Protein AF-A0A9W7ATY2-F1 (afdb_monomer_lite)

Organism: NCBI:txid1606541

Structure (mmCIF, N/CA/C/O backbone):
data_AF-A0A9W7ATY2-F1
#
_entry.id   AF-A0A9W7ATY2-F1
#
loop_
_atom_site.group_PDB
_atom_site.id
_atom_site.type_symbol
_atom_site.label_atom_id
_atom_site.label_alt_id
_atom_site.label_comp_id
_atom_site.label_asym_id
_atom_site.label_entity_id
_atom_site.label_seq_id
_atom_site.pdbx_PDB_ins_code
_atom_site.Cartn_x
_atom_site.Cartn_y
_atom_site.Cartn_z
_atom_site.occupancy
_atom_site.B_iso_or_equiv
_atom_site.auth_seq_id
_atom_site.auth_comp_id
_atom_site.auth_asym_id
_atom_site.auth_atom_id
_atom_site.pdbx_PDB_model_num
ATOM 1 N N . MET A 1 1 ? 16.428 13.103 -17.917 1.00 45.94 1 MET A N 1
ATOM 2 C CA . MET A 1 1 ? 17.163 12.033 -17.196 1.00 45.94 1 MET A CA 1
ATOM 3 C C . MET A 1 1 ? 17.988 12.557 -16.025 1.00 45.94 1 MET A C 1
ATOM 5 O O . MET A 1 1 ? 17.752 12.107 -14.913 1.00 45.94 1 MET A O 1
ATOM 9 N N . LEU A 1 2 ? 18.897 13.521 -16.234 1.00 42.88 2 LEU A N 1
ATOM 10 C CA . LEU A 1 2 ? 19.741 14.060 -15.156 1.00 42.88 2 LEU A CA 1
ATOM 11 C C . LEU A 1 2 ? 18.921 14.697 -14.015 1.00 42.88 2 LEU A C 1
ATOM 13 O O . LEU A 1 2 ? 19.256 14.511 -12.855 1.00 42.88 2 LEU A O 1
ATOM 17 N N . SER A 1 3 ? 17.819 15.390 -14.327 1.00 51.84 3 SER A N 1
ATOM 18 C CA . SER A 1 3 ? 16.977 16.062 -13.322 1.00 51.84 3 SER A CA 1
ATOM 19 C C . SER A 1 3 ? 16.208 15.096 -12.417 1.00 51.84 3 SER A C 1
ATOM 21 O O . SER A 1 3 ? 16.119 15.340 -11.222 1.00 51.84 3 SER A O 1
ATOM 23 N N . PHE A 1 4 ? 15.704 13.980 -12.954 1.00 52.66 4 PHE A N 1
ATOM 24 C CA . PHE A 1 4 ? 14.988 12.982 -12.154 1.00 52.66 4 PHE A CA 1
ATOM 25 C C . PHE A 1 4 ? 15.951 12.163 -11.294 1.00 52.66 4 PHE A C 1
ATOM 27 O O . PHE A 1 4 ? 15.702 11.992 -10.113 1.00 52.66 4 PHE A O 1
ATOM 34 N N . ALA A 1 5 ? 17.093 11.734 -11.847 1.00 49.97 5 ALA A N 1
ATOM 35 C CA . ALA A 1 5 ? 18.130 11.061 -11.064 1.00 49.97 5 ALA A CA 1
ATOM 36 C C . ALA A 1 5 ? 18.636 11.954 -9.918 1.00 49.97 5 ALA A C 1
ATOM 38 O O . ALA A 1 5 ? 18.785 11.482 -8.797 1.00 49.97 5 ALA A O 1
ATOM 39 N N . LYS A 1 6 ? 18.815 13.259 -10.173 1.00 56.06 6 LYS A N 1
ATOM 40 C CA . LYS A 1 6 ? 19.107 14.251 -9.129 1.00 56.06 6 LYS A CA 1
ATOM 41 C C . LYS A 1 6 ? 17.9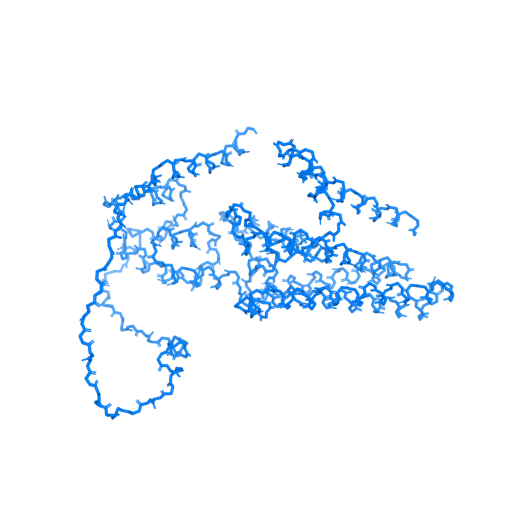89 14.331 -8.089 1.00 56.06 6 LYS A C 1
ATOM 43 O O . LYS A 1 6 ? 18.303 14.322 -6.910 1.00 56.06 6 LYS A O 1
ATOM 48 N N . LEU A 1 7 ? 16.717 14.361 -8.497 1.00 57.75 7 LEU A N 1
ATOM 49 C CA . LEU A 1 7 ? 15.574 14.382 -7.574 1.00 57.75 7 LEU A CA 1
ATOM 50 C C . LEU A 1 7 ? 15.482 13.112 -6.716 1.00 57.75 7 LEU A C 1
ATOM 52 O O . LEU A 1 7 ? 15.238 13.207 -5.520 1.00 57.75 7 LEU A O 1
ATOM 56 N N . SER A 1 8 ? 15.702 11.933 -7.301 1.00 51.88 8 SER A N 1
ATOM 57 C CA . SER A 1 8 ? 15.684 10.657 -6.579 1.00 51.88 8 SER A CA 1
ATOM 58 C C . SER A 1 8 ? 16.854 10.538 -5.609 1.00 51.88 8 SER A C 1
ATOM 60 O O . SER A 1 8 ? 16.654 10.116 -4.477 1.00 51.88 8 SER A O 1
ATOM 62 N N . ILE A 1 9 ? 18.057 10.956 -6.017 1.00 67.38 9 ILE A N 1
ATOM 63 C CA . ILE A 1 9 ? 19.221 11.017 -5.123 1.00 67.38 9 ILE A CA 1
ATOM 64 C C . ILE A 1 9 ? 18.958 12.020 -4.000 1.00 67.38 9 ILE A C 1
ATOM 66 O O . ILE A 1 9 ? 19.201 11.697 -2.849 1.00 67.38 9 ILE A O 1
ATOM 70 N N . LEU A 1 10 ? 18.400 13.195 -4.304 1.00 65.12 10 LEU A N 1
ATOM 71 C CA . LEU A 1 10 ? 18.082 14.210 -3.301 1.00 65.12 10 LEU A CA 1
ATOM 72 C C . LEU A 1 10 ? 17.009 13.724 -2.319 1.00 65.12 10 LEU A C 1
ATOM 74 O O . LEU A 1 10 ? 17.135 13.960 -1.124 1.00 65.12 10 LEU A O 1
ATOM 78 N N . SER A 1 11 ? 16.000 12.995 -2.798 1.00 63.88 11 SER A N 1
ATOM 79 C CA . SER A 1 11 ? 14.982 12.355 -1.961 1.00 63.88 11 SER A CA 1
ATOM 80 C C . SER A 1 11 ? 15.584 11.269 -1.067 1.00 63.88 11 SER A C 1
ATOM 82 O O . SER A 1 11 ? 15.345 11.297 0.136 1.00 63.88 11 SER A O 1
ATOM 84 N N . LEU A 1 12 ? 16.424 10.381 -1.610 1.00 65.81 12 LEU A N 1
ATOM 85 C CA . LEU A 1 12 ? 17.136 9.357 -0.837 1.00 65.81 12 LEU A CA 1
ATOM 86 C C . LEU A 1 12 ? 18.062 9.986 0.213 1.00 65.81 12 LEU A C 1
ATOM 88 O O . LEU A 1 12 ? 18.018 9.618 1.386 1.00 65.81 12 LEU A O 1
ATOM 92 N N . SER A 1 13 ? 18.852 10.987 -0.180 1.00 69.75 13 SER A N 1
ATOM 93 C CA . SER A 1 13 ? 19.716 11.746 0.724 1.00 69.75 13 SER A CA 1
ATOM 94 C C . SER A 1 13 ? 18.914 12.447 1.816 1.00 69.75 13 SER A C 1
ATOM 96 O O . SER A 1 13 ? 19.321 12.405 2.972 1.00 69.75 13 SER A O 1
ATOM 98 N N . LEU A 1 14 ? 17.761 13.034 1.483 1.00 67.69 14 LEU A N 1
ATOM 99 C CA . LEU A 1 14 ? 16.874 13.669 2.455 1.00 67.69 14 LEU A CA 1
ATOM 100 C C . LEU A 1 14 ? 16.294 12.644 3.434 1.00 67.69 14 LEU A C 1
ATOM 102 O O . LEU A 1 14 ? 16.273 12.908 4.631 1.00 67.69 14 LEU A O 1
ATOM 106 N N . THR A 1 15 ? 15.876 11.467 2.961 1.00 64.62 15 THR A N 1
ATOM 107 C CA . THR A 1 15 ? 15.347 10.409 3.834 1.00 64.62 15 THR A CA 1
ATOM 108 C C . THR A 1 15 ? 16.405 9.855 4.785 1.00 64.62 15 THR A C 1
ATOM 110 O O . THR A 1 15 ? 16.146 9.755 5.982 1.00 64.62 15 THR A O 1
ATOM 113 N N . VAL A 1 16 ? 17.621 9.585 4.298 1.00 68.81 16 VAL A N 1
ATOM 114 C CA . VAL A 1 16 ? 18.741 9.129 5.138 1.00 68.81 16 VAL A CA 1
ATOM 115 C C . VAL A 1 16 ? 19.153 10.221 6.130 1.00 68.81 16 VAL A C 1
ATOM 117 O O . VAL A 1 16 ? 19.405 9.934 7.297 1.00 68.81 16 VAL A O 1
ATOM 120 N N . LEU A 1 17 ? 19.164 11.490 5.708 1.00 70.75 17 LEU A N 1
ATOM 121 C CA . LEU A 1 17 ? 19.450 12.622 6.588 1.00 70.75 17 LEU A CA 1
ATOM 122 C C . LEU A 1 17 ? 18.400 12.751 7.698 1.00 70.75 17 LEU A C 1
ATOM 124 O O . LEU A 1 17 ? 18.761 12.917 8.859 1.00 70.75 17 LEU A O 1
ATOM 128 N N . LEU A 1 18 ? 17.113 12.630 7.364 1.00 63.28 18 LEU A N 1
ATOM 129 C CA . LEU A 1 18 ? 16.025 12.682 8.339 1.00 63.28 18 LEU A CA 1
ATOM 130 C C . LEU A 1 18 ? 16.127 11.528 9.350 1.00 63.28 18 LEU A C 1
ATOM 132 O O . LEU A 1 18 ? 15.972 11.743 10.550 1.00 63.28 18 LEU A O 1
ATOM 136 N N . GLN A 1 19 ? 16.455 10.319 8.878 1.00 66.62 19 GLN A N 1
ATOM 137 C CA . GLN A 1 19 ? 16.701 9.151 9.730 1.00 66.62 19 GLN A CA 1
ATOM 138 C C . GLN A 1 19 ? 17.880 9.388 10.683 1.00 66.62 19 GLN A C 1
ATOM 140 O O . GLN A 1 19 ? 17.761 9.126 11.879 1.00 66.62 19 GLN A O 1
ATOM 145 N N . LEU A 1 20 ? 18.994 9.941 10.193 1.00 66.62 20 LEU A N 1
ATOM 146 C CA . LEU A 1 20 ? 20.151 10.281 11.024 1.00 66.62 20 LEU A CA 1
ATOM 147 C C . LEU A 1 20 ? 19.823 11.373 12.052 1.00 66.62 20 LEU A C 1
ATOM 149 O O . LEU A 1 20 ? 20.218 11.245 13.209 1.00 66.62 20 LEU A O 1
ATOM 153 N N . ILE A 1 21 ? 19.062 12.404 11.672 1.00 67.75 21 ILE A N 1
ATOM 154 C CA . ILE A 1 21 ? 18.614 13.463 12.589 1.00 67.75 21 ILE A CA 1
ATOM 155 C C . ILE A 1 21 ? 17.741 12.875 13.698 1.00 67.75 21 ILE A C 1
ATOM 157 O O . ILE A 1 21 ? 17.992 13.145 14.869 1.00 67.75 21 ILE A O 1
ATOM 161 N N . LEU A 1 22 ? 16.762 12.030 13.364 1.00 61.38 22 LEU A N 1
ATOM 162 C CA . LEU A 1 22 ? 15.918 11.368 14.362 1.00 61.38 22 LEU A CA 1
ATOM 163 C C . LEU A 1 22 ? 16.740 10.481 15.304 1.00 61.38 22 LEU A C 1
ATOM 165 O O . LEU A 1 22 ? 16.530 10.518 16.514 1.00 61.38 22 LEU A O 1
ATOM 169 N N . VAL A 1 23 ? 17.719 9.738 14.781 1.00 66.44 23 VAL A N 1
ATOM 170 C CA . VAL A 1 23 ? 18.618 8.892 15.584 1.00 66.44 23 VAL A CA 1
ATOM 171 C C . VAL A 1 23 ? 19.470 9.730 16.533 1.00 66.44 23 VAL A C 1
ATOM 173 O O . VAL A 1 23 ? 19.608 9.361 17.701 1.00 66.44 23 VAL A O 1
ATOM 176 N N . VAL A 1 24 ? 20.002 10.859 16.061 1.00 67.19 24 VAL A N 1
ATOM 177 C CA . VAL A 1 24 ? 20.778 11.799 16.877 1.00 67.19 24 VAL A CA 1
ATOM 178 C C . VAL A 1 24 ? 19.901 12.450 17.939 1.00 67.19 24 VAL A C 1
ATOM 180 O O . VAL A 1 24 ? 20.289 12.462 19.103 1.00 67.19 24 VAL A O 1
ATOM 183 N N . LEU A 1 25 ? 18.702 12.923 17.593 1.00 69.50 25 LEU A N 1
ATOM 184 C CA . LEU A 1 25 ? 17.775 13.536 18.547 1.00 69.50 25 LEU A CA 1
ATOM 185 C C . LEU A 1 25 ? 17.367 12.546 19.647 1.00 69.50 25 LEU A C 1
ATOM 187 O O . LEU A 1 25 ? 17.482 12.867 20.831 1.00 69.50 25 LEU A O 1
ATOM 191 N N . GLN A 1 26 ? 16.984 11.324 19.270 1.00 62.72 26 GLN A N 1
ATOM 192 C CA . GLN A 1 26 ? 16.545 10.275 20.197 1.00 62.72 26 GLN A CA 1
ATOM 193 C C . GLN A 1 26 ? 17.672 9.756 21.101 1.00 62.72 26 GLN A C 1
ATOM 195 O O . GLN A 1 26 ? 17.430 9.435 22.265 1.00 62.72 26 GLN A O 1
ATOM 200 N N . ASN A 1 27 ? 18.906 9.677 20.592 1.00 61.09 27 ASN A N 1
ATOM 201 C CA . ASN A 1 27 ? 20.038 9.098 21.324 1.00 61.09 27 ASN A CA 1
ATOM 202 C C . ASN A 1 27 ? 21.039 10.137 21.850 1.00 61.09 27 ASN A C 1
ATOM 204 O O . ASN A 1 27 ? 22.026 9.752 22.479 1.00 61.09 27 ASN A O 1
ATOM 208 N N . SER A 1 28 ? 20.770 11.436 21.674 1.00 61.50 28 SER A N 1
ATOM 209 C CA . SER A 1 28 ? 21.619 12.547 22.146 1.00 61.50 28 SER A CA 1
ATOM 210 C C . SER A 1 28 ? 21.961 12.453 23.636 1.00 61.50 28 SER A C 1
ATOM 212 O O . SER A 1 28 ? 23.062 12.808 24.047 1.00 61.50 28 SER A O 1
ATOM 214 N N . LYS A 1 29 ? 21.051 11.898 24.445 1.00 64.25 29 LYS A N 1
ATOM 215 C CA . LYS A 1 29 ? 21.208 11.747 25.900 1.00 64.25 29 LYS A CA 1
ATOM 216 C C . LYS A 1 29 ? 21.867 10.428 26.336 1.00 64.25 29 LYS A C 1
ATOM 218 O O . LYS A 1 29 ? 22.125 10.248 27.519 1.00 64.25 29 LYS A O 1
ATOM 223 N N . ARG A 1 30 ? 22.133 9.489 25.414 1.00 61.19 30 ARG A N 1
ATOM 224 C CA . ARG A 1 30 ? 22.607 8.117 25.720 1.00 61.19 30 ARG A CA 1
ATOM 225 C C . ARG A 1 30 ? 24.134 7.927 25.605 1.00 61.19 30 ARG A C 1
ATOM 227 O O . ARG A 1 30 ? 24.627 6.821 25.829 1.00 61.19 30 ARG A O 1
ATOM 234 N N . GLY A 1 31 ? 24.882 8.997 25.312 1.00 73.56 31 GLY A N 1
ATOM 235 C CA . GLY A 1 31 ? 26.352 9.032 25.268 1.00 73.56 31 GLY A CA 1
ATOM 236 C C . GLY A 1 31 ? 26.966 8.733 23.884 1.00 73.56 31 GLY A C 1
ATOM 237 O O . GLY A 1 31 ? 26.382 7.997 23.086 1.00 73.56 31 GLY A O 1
ATOM 238 N N . PRO A 1 32 ? 28.172 9.263 23.579 1.00 69.75 32 PRO A N 1
ATOM 239 C CA . PRO A 1 32 ? 28.724 9.309 22.216 1.00 69.75 32 PRO A CA 1
ATOM 240 C C . PRO A 1 32 ? 29.075 7.933 21.629 1.00 69.75 32 PRO A C 1
ATOM 242 O O . PRO A 1 32 ? 28.895 7.711 20.435 1.00 69.75 32 PRO A O 1
ATOM 245 N N . LYS A 1 33 ? 29.519 6.975 22.458 1.00 64.31 33 LYS A N 1
ATOM 246 C CA . LYS A 1 33 ? 29.838 5.608 22.003 1.00 64.31 33 LYS A CA 1
ATOM 247 C C . LYS A 1 33 ? 28.591 4.824 21.572 1.00 64.31 33 LYS A C 1
ATOM 249 O O . LYS A 1 33 ? 28.640 4.118 20.571 1.00 64.31 33 LYS A O 1
ATOM 254 N N . LYS A 1 34 ? 27.473 4.974 22.295 1.00 66.88 34 LYS A N 1
ATOM 255 C CA . LYS A 1 34 ? 26.195 4.323 21.955 1.00 66.88 34 LYS A CA 1
ATOM 256 C C . LYS A 1 34 ? 25.530 4.989 20.753 1.00 66.88 34 LYS A C 1
ATOM 258 O O . LYS A 1 34 ? 25.016 4.294 19.888 1.00 66.88 34 LYS A O 1
ATOM 263 N N . LEU A 1 35 ? 25.610 6.317 20.654 1.00 72.12 35 LEU A N 1
ATOM 264 C CA . LEU A 1 35 ? 25.139 7.059 19.485 1.00 72.12 35 LEU A CA 1
ATOM 265 C C . LEU A 1 35 ? 25.869 6.626 18.203 1.00 72.12 35 LEU A C 1
ATOM 267 O O . LEU A 1 35 ? 25.224 6.399 17.186 1.00 72.12 35 LEU A O 1
ATOM 271 N N . LEU A 1 36 ? 27.196 6.459 18.257 1.00 72.81 36 LEU A N 1
ATOM 272 C CA . LEU A 1 36 ? 27.980 5.994 17.111 1.00 72.81 36 LEU A CA 1
ATOM 273 C C . LEU A 1 36 ? 27.581 4.573 16.682 1.00 72.81 36 LEU A C 1
ATOM 275 O O . LEU A 1 36 ? 27.425 4.318 15.492 1.00 72.81 36 LEU A O 1
ATOM 279 N N . GLN A 1 37 ? 27.370 3.667 17.641 1.00 66.50 37 GLN A N 1
ATOM 280 C CA . GLN A 1 37 ? 26.876 2.316 17.357 1.00 66.50 37 GLN A CA 1
ATOM 281 C C . GLN A 1 37 ? 25.494 2.351 16.694 1.00 66.50 37 GLN A C 1
ATOM 283 O O . GLN A 1 37 ? 25.306 1.720 15.661 1.00 66.50 37 GLN A O 1
ATOM 288 N N . GLU A 1 38 ? 24.556 3.136 17.225 1.00 64.19 38 GLU A N 1
ATOM 289 C CA . GLU A 1 38 ? 23.211 3.295 16.656 1.00 64.19 38 GLU A CA 1
ATOM 290 C C . GLU A 1 38 ? 23.241 3.898 15.242 1.00 64.19 38 GLU A C 1
ATOM 292 O O . GLU A 1 38 ? 22.517 3.434 14.365 1.00 64.19 38 GLU A O 1
ATOM 297 N N . ILE A 1 39 ? 24.113 4.878 14.983 1.00 65.62 39 ILE A N 1
ATOM 298 C CA . ILE A 1 39 ? 24.313 5.458 13.645 1.00 65.62 39 ILE A CA 1
ATOM 299 C C . ILE A 1 39 ? 24.843 4.403 12.666 1.00 65.62 39 ILE A C 1
ATOM 301 O O . ILE A 1 39 ? 24.316 4.280 11.562 1.00 65.62 39 ILE A O 1
ATOM 305 N N . VAL A 1 40 ? 25.843 3.609 13.063 1.00 67.12 40 VAL A N 1
ATOM 306 C CA . VAL A 1 40 ? 26.394 2.534 12.220 1.00 67.12 40 VAL A CA 1
ATOM 307 C C . VAL A 1 40 ? 25.338 1.464 11.940 1.00 67.12 40 VAL A C 1
ATOM 309 O O . VAL A 1 40 ? 25.180 1.039 10.802 1.00 67.12 40 VAL A O 1
ATOM 312 N N . ILE A 1 41 ? 24.560 1.073 12.945 1.00 63.50 41 ILE A N 1
ATOM 313 C CA . ILE A 1 41 ? 23.496 0.071 12.818 1.00 63.50 41 ILE A CA 1
ATOM 314 C C . ILE A 1 41 ? 22.366 0.549 11.887 1.00 63.50 41 ILE A C 1
ATOM 316 O O . ILE A 1 41 ? 21.815 -0.252 11.131 1.00 63.50 41 ILE A O 1
ATOM 320 N N . VAL A 1 42 ? 22.041 1.846 11.903 1.00 62.25 42 VAL A N 1
ATOM 321 C CA . VAL A 1 42 ? 21.058 2.471 10.998 1.00 62.25 42 VAL A CA 1
ATOM 322 C C . VAL A 1 42 ? 21.593 2.551 9.570 1.00 62.25 42 VAL A C 1
ATOM 324 O O . VAL A 1 42 ? 20.880 2.190 8.640 1.00 62.25 42 VAL A O 1
ATOM 327 N N . LEU A 1 43 ? 22.853 2.956 9.387 1.00 56.94 43 LEU A N 1
ATOM 328 C CA . LEU A 1 43 ? 23.487 3.043 8.065 1.00 56.94 43 LEU A CA 1
ATOM 329 C C . LEU A 1 43 ? 23.682 1.670 7.408 1.00 56.94 43 LEU A C 1
ATOM 331 O O . LEU A 1 43 ? 23.555 1.543 6.195 1.00 56.94 43 LEU A O 1
ATOM 335 N N . VAL A 1 44 ? 23.957 0.640 8.209 1.00 56.59 44 VAL A N 1
ATOM 336 C CA . VAL A 1 44 ? 24.043 -0.760 7.760 1.00 56.59 44 VAL A CA 1
ATOM 337 C C . VAL A 1 44 ? 22.648 -1.410 7.710 1.00 56.59 44 VAL A C 1
ATOM 339 O O . VAL A 1 44 ? 22.510 -2.548 7.281 1.00 56.59 44 VAL A O 1
ATOM 342 N N . GLY A 1 45 ? 21.592 -0.699 8.130 1.00 56.66 45 GLY A N 1
ATOM 343 C CA . GLY A 1 45 ? 20.197 -1.151 8.113 1.00 56.66 45 GLY A CA 1
ATOM 344 C C . GLY A 1 45 ? 19.930 -2.441 8.901 1.00 56.66 45 GLY A C 1
ATOM 345 O O . GLY A 1 45 ? 18.929 -3.117 8.679 1.00 56.66 45 GLY A O 1
ATOM 346 N N . MET A 1 46 ? 20.810 -2.768 9.852 1.00 53.62 46 MET A N 1
ATOM 347 C CA . MET A 1 46 ? 20.745 -3.951 10.718 1.00 53.62 46 MET A CA 1
ATOM 348 C C . MET A 1 46 ? 20.017 -3.687 12.042 1.00 53.62 46 MET A C 1
ATOM 350 O O . MET A 1 46 ? 20.074 -4.506 12.960 1.00 53.62 46 MET A O 1
ATOM 354 N N . LYS A 1 47 ? 19.316 -2.556 12.163 1.00 54.84 47 LYS A N 1
ATOM 355 C CA . LYS A 1 47 ? 18.693 -2.132 13.422 1.00 54.84 47 LYS A CA 1
ATOM 356 C C . LYS A 1 47 ? 17.673 -3.126 13.972 1.00 54.84 47 LYS A C 1
ATOM 358 O O . LYS A 1 47 ? 17.657 -3.385 15.164 1.00 54.84 47 LYS A O 1
ATOM 363 N N . GLY A 1 48 ? 16.890 -3.757 13.111 1.00 54.84 48 GLY A N 1
ATOM 364 C CA . GLY A 1 48 ? 15.860 -4.728 13.486 1.00 54.84 48 GLY A CA 1
ATOM 365 C C . GLY A 1 48 ? 16.413 -6.029 14.019 1.00 54.84 48 GLY A C 1
ATOM 366 O O . GLY A 1 48 ? 16.018 -6.421 15.112 1.00 54.84 48 GLY A O 1
ATOM 367 N N . PRO A 1 49 ? 17.333 -6.688 13.292 1.00 51.78 49 PRO A N 1
ATOM 368 C CA . PRO A 1 49 ? 18.052 -7.845 13.802 1.00 51.78 49 PRO A CA 1
ATOM 369 C C . PRO A 1 49 ? 18.752 -7.548 15.129 1.00 51.78 49 PRO A C 1
ATOM 371 O O . PRO A 1 49 ? 18.713 -8.366 16.043 1.00 51.78 49 PRO A O 1
ATOM 374 N N . TRP A 1 50 ? 19.364 -6.367 15.245 1.00 56.72 50 TRP A N 1
ATOM 375 C CA . TRP A 1 50 ? 20.119 -5.965 16.428 1.00 56.72 50 TRP A CA 1
ATOM 376 C C . TRP A 1 50 ? 19.229 -5.704 17.648 1.00 56.72 50 TRP A C 1
ATOM 378 O O . TRP A 1 50 ? 19.523 -6.186 18.743 1.00 56.72 50 TRP A O 1
ATOM 388 N N . ASP A 1 51 ? 18.107 -5.008 17.458 1.00 54.09 51 ASP A N 1
ATOM 389 C CA . ASP A 1 51 ? 17.116 -4.784 18.511 1.00 54.09 51 ASP A CA 1
ATOM 390 C C . ASP A 1 51 ? 16.452 -6.113 18.927 1.00 54.09 51 ASP A C 1
ATOM 392 O O . ASP A 1 51 ? 16.289 -6.369 20.120 1.00 54.09 51 ASP A O 1
ATOM 396 N N . ALA A 1 52 ? 16.181 -7.022 17.981 1.00 48.38 52 ALA A N 1
ATOM 397 C CA . ALA A 1 52 ? 15.673 -8.365 18.277 1.00 48.38 52 ALA A CA 1
ATOM 398 C C . ALA A 1 52 ? 16.677 -9.223 19.078 1.00 48.38 52 ALA A C 1
ATOM 400 O O . ALA A 1 52 ? 16.290 -9.903 20.030 1.00 48.38 52 ALA A O 1
ATOM 401 N N . PHE A 1 53 ? 17.970 -9.157 18.745 1.00 55.72 53 PHE A N 1
ATOM 402 C CA . PHE A 1 53 ? 19.042 -9.841 19.476 1.00 55.72 53 PHE A CA 1
ATOM 403 C C . PHE A 1 53 ? 19.216 -9.295 20.903 1.00 55.72 53 PHE A C 1
ATOM 405 O O . PHE A 1 53 ? 19.378 -10.066 21.850 1.00 55.72 53 PHE A O 1
ATOM 412 N N . ARG A 1 54 ? 19.109 -7.972 21.092 1.00 57.66 54 ARG A N 1
ATOM 413 C CA . ARG A 1 54 ? 19.171 -7.324 22.414 1.00 57.66 54 ARG A CA 1
ATOM 414 C C . ARG A 1 54 ? 18.019 -7.756 23.329 1.00 57.66 54 ARG A C 1
ATOM 416 O O . ARG A 1 54 ? 18.235 -7.944 24.525 1.00 57.66 54 ARG A O 1
ATOM 423 N N . ILE A 1 55 ? 16.827 -7.965 22.766 1.00 52.19 55 ILE A N 1
ATOM 424 C CA . ILE A 1 55 ? 15.647 -8.470 23.489 1.00 52.19 55 ILE A CA 1
ATOM 425 C C . ILE A 1 55 ? 15.844 -9.933 23.910 1.00 52.19 55 ILE A C 1
ATOM 427 O O . ILE A 1 55 ? 15.574 -10.281 25.057 1.00 52.19 55 ILE A O 1
ATOM 431 N N . ALA A 1 56 ? 16.374 -10.780 23.022 1.00 49.91 56 ALA A N 1
ATOM 432 C CA . ALA A 1 56 ? 16.686 -12.177 23.341 1.00 49.91 56 ALA A CA 1
ATOM 433 C C . ALA A 1 56 ? 17.804 -12.329 24.394 1.00 49.91 56 ALA A C 1
ATOM 435 O O . ALA A 1 56 ? 17.893 -13.361 25.052 1.00 49.91 56 ALA A O 1
ATOM 436 N N . SER A 1 57 ? 18.628 -11.291 24.573 1.00 51.06 57 SER A N 1
ATOM 437 C CA . SER A 1 57 ? 19.762 -11.260 25.507 1.00 51.06 57 SER A CA 1
ATOM 438 C C . SER A 1 57 ? 19.430 -10.623 26.870 1.00 51.06 57 SER A C 1
ATOM 440 O O . SER A 1 57 ? 20.341 -10.344 27.645 1.00 51.06 57 SER A O 1
ATOM 442 N N . GLY A 1 58 ? 18.149 -10.359 27.169 1.00 42.94 58 GLY A N 1
ATOM 443 C CA . GLY A 1 58 ? 17.704 -9.843 28.474 1.00 42.94 58 GLY A CA 1
ATOM 444 C C . GLY A 1 58 ? 17.776 -8.319 28.654 1.00 42.94 58 GLY A C 1
ATOM 445 O O . GLY A 1 58 ? 17.791 -7.836 29.783 1.00 42.94 58 GLY A O 1
ATOM 446 N N . GLY A 1 59 ? 17.827 -7.537 27.570 1.00 46.09 59 GLY A N 1
ATOM 447 C CA . GLY A 1 59 ? 17.764 -6.072 27.641 1.00 46.09 59 GLY A CA 1
ATOM 448 C C . GLY A 1 59 ? 16.358 -5.530 27.946 1.00 46.09 59 GLY A C 1
ATOM 449 O O . GLY A 1 59 ? 15.359 -6.093 27.504 1.00 46.09 59 GLY A O 1
ATOM 450 N N . ASN A 1 60 ? 16.284 -4.403 28.670 1.00 41.47 60 ASN A N 1
ATOM 451 C CA . ASN A 1 60 ? 15.038 -3.731 29.068 1.00 41.47 60 ASN A CA 1
ATOM 452 C C . ASN A 1 60 ? 14.030 -3.581 27.909 1.00 41.47 60 ASN A C 1
ATOM 454 O O . ASN A 1 60 ? 14.334 -3.026 26.854 1.00 41.47 60 ASN A O 1
ATOM 458 N N . SER A 1 61 ? 12.806 -4.039 28.170 1.00 39.31 61 SER A N 1
ATOM 459 C CA . SER A 1 61 ? 11.700 -4.301 27.232 1.00 39.31 61 SER A CA 1
ATOM 460 C C . SER A 1 61 ? 10.995 -3.087 26.586 1.00 39.31 61 SER A C 1
ATOM 462 O O . SER A 1 61 ? 9.848 -3.200 26.149 1.00 39.31 61 SER A O 1
ATOM 464 N N . TRP A 1 62 ? 11.664 -1.936 26.464 1.00 39.78 62 TRP A N 1
ATOM 465 C CA . TRP A 1 62 ? 11.048 -0.676 26.006 1.00 39.78 62 TRP A CA 1
ATOM 466 C C . TRP A 1 62 ? 11.271 -0.311 24.530 1.00 39.78 62 TRP A C 1
ATOM 468 O O . TRP A 1 62 ? 10.848 0.759 24.109 1.00 39.78 62 TRP A O 1
ATOM 478 N N . ASP A 1 63 ? 11.855 -1.188 23.713 1.00 38.41 63 ASP A N 1
ATOM 479 C CA . ASP A 1 63 ? 12.014 -0.954 22.268 1.00 38.41 63 ASP A CA 1
ATOM 480 C C . ASP A 1 63 ? 11.170 -1.960 21.464 1.00 38.41 63 ASP A C 1
ATOM 482 O O . ASP A 1 63 ? 11.677 -2.865 20.802 1.00 38.41 63 ASP A O 1
ATOM 486 N N . LYS A 1 64 ? 9.841 -1.827 21.547 1.00 40.78 64 LYS A N 1
ATOM 487 C CA . LYS A 1 64 ? 8.901 -2.558 20.684 1.00 40.78 64 LYS A CA 1
ATOM 488 C C . LYS A 1 64 ? 8.712 -1.808 19.367 1.00 40.78 64 LYS A C 1
ATOM 490 O O . LYS A 1 64 ? 7.757 -1.059 19.235 1.00 40.78 64 LYS A O 1
ATOM 495 N N . GLU A 1 65 ? 9.573 -2.051 18.384 1.00 37.62 65 GLU A N 1
ATOM 496 C CA . GLU A 1 65 ? 9.167 -1.986 16.974 1.00 37.62 65 GLU A CA 1
ATOM 497 C C . GLU A 1 65 ? 10.197 -2.684 16.084 1.00 37.62 65 GLU A C 1
ATOM 499 O O . GLU A 1 65 ? 11.401 -2.472 16.208 1.00 37.62 65 GLU A O 1
ATOM 504 N N . SER A 1 66 ? 9.721 -3.562 15.205 1.00 40.03 66 SER A N 1
ATOM 505 C CA . SER A 1 66 ? 10.524 -4.322 14.248 1.00 40.03 66 SER A CA 1
ATOM 506 C C . SER A 1 66 ? 11.279 -3.380 13.309 1.00 40.03 66 SER A C 1
ATOM 508 O O . SER A 1 66 ? 10.646 -2.713 12.507 1.00 40.03 66 SER A O 1
ATOM 510 N N . LYS A 1 67 ? 12.614 -3.320 13.377 1.00 46.72 67 LYS A N 1
ATOM 511 C CA . LYS A 1 67 ? 13.419 -2.388 12.555 1.00 46.72 67 LYS A CA 1
ATOM 512 C C . LYS A 1 67 ? 14.264 -3.064 11.482 1.00 46.72 67 LYS A C 1
ATOM 514 O O . LYS A 1 67 ? 15.395 -2.658 11.240 1.00 46.72 67 LYS A O 1
ATOM 519 N N . MET A 1 68 ? 13.765 -4.121 10.843 1.00 46.09 68 MET A N 1
ATOM 520 C CA . MET A 1 68 ? 14.481 -4.744 9.715 1.00 46.09 68 MET A CA 1
ATOM 521 C C . MET A 1 68 ? 14.176 -4.047 8.376 1.00 46.09 68 MET A C 1
ATOM 523 O O . MET A 1 68 ? 14.473 -4.570 7.306 1.00 46.09 68 MET A O 1
ATOM 527 N N . ASP A 1 69 ? 13.599 -2.848 8.459 1.00 53.94 69 ASP A N 1
ATOM 528 C CA . ASP A 1 69 ? 12.859 -2.204 7.380 1.00 53.94 69 ASP A CA 1
ATOM 529 C C . ASP A 1 69 ? 13.758 -1.344 6.472 1.00 53.94 69 ASP A C 1
ATOM 531 O O . ASP A 1 69 ? 13.554 -1.293 5.263 1.00 53.94 69 ASP A O 1
ATOM 535 N N . THR A 1 70 ? 14.847 -0.763 6.988 1.00 59.53 70 THR A N 1
ATOM 536 C CA . THR A 1 70 ? 15.588 0.287 6.262 1.00 59.53 70 THR A CA 1
ATOM 537 C C . THR A 1 70 ? 16.306 -0.197 4.990 1.00 59.53 70 THR A C 1
ATOM 539 O O . THR A 1 70 ? 16.326 0.525 3.996 1.00 59.53 70 THR A O 1
ATOM 542 N N . MET A 1 71 ? 16.880 -1.412 4.954 1.00 62.59 71 MET A N 1
ATOM 543 C CA . MET A 1 71 ? 17.557 -1.901 3.731 1.00 62.59 71 MET A CA 1
ATOM 544 C C . MET A 1 71 ? 16.573 -2.324 2.636 1.00 62.59 71 MET A C 1
ATOM 546 O O . MET A 1 71 ? 16.792 -2.014 1.464 1.00 62.59 71 MET A O 1
ATOM 550 N N . MET A 1 72 ? 15.490 -3.014 3.012 1.00 72.12 72 MET A N 1
ATOM 551 C CA . MET A 1 72 ? 14.430 -3.411 2.078 1.00 72.12 72 MET A CA 1
ATOM 552 C C . MET A 1 72 ? 13.757 -2.180 1.474 1.00 72.12 72 MET A C 1
ATOM 554 O O . MET A 1 72 ? 13.549 -2.142 0.264 1.00 72.12 72 MET A O 1
ATOM 558 N N . GLU A 1 73 ? 13.513 -1.152 2.291 1.00 77.69 73 GLU A N 1
ATOM 559 C CA . GLU A 1 73 ? 12.993 0.141 1.846 1.00 77.69 73 GLU A CA 1
ATOM 560 C C . GLU A 1 73 ? 13.894 0.791 0.797 1.00 77.69 73 GLU A C 1
ATOM 562 O O . GLU A 1 73 ? 13.426 1.139 -0.285 1.00 77.69 73 GLU A O 1
ATOM 567 N N . ILE A 1 74 ? 15.197 0.918 1.071 1.00 79.44 74 ILE A N 1
ATOM 568 C CA . ILE A 1 74 ? 16.134 1.560 0.138 1.00 79.44 74 ILE A CA 1
ATOM 569 C C . ILE A 1 74 ? 16.167 0.811 -1.200 1.00 79.44 74 ILE A C 1
ATOM 571 O O . ILE A 1 74 ? 16.089 1.435 -2.260 1.00 79.44 74 ILE A O 1
ATOM 575 N N . ILE A 1 75 ? 16.254 -0.522 -1.173 1.00 85.31 75 ILE A N 1
ATOM 576 C CA . ILE A 1 75 ? 16.299 -1.329 -2.399 1.00 85.31 75 ILE A CA 1
ATOM 577 C C . ILE A 1 75 ? 14.974 -1.224 -3.164 1.00 85.31 75 ILE A C 1
ATOM 579 O O . ILE A 1 75 ? 14.988 -1.059 -4.385 1.00 85.31 75 ILE A O 1
ATOM 583 N N . GLN A 1 76 ? 13.838 -1.260 -2.466 1.00 88.62 76 GLN A N 1
ATOM 584 C CA . GLN A 1 76 ? 12.518 -1.101 -3.071 1.00 88.62 76 GLN A CA 1
ATOM 585 C C . GLN A 1 76 ? 12.371 0.266 -3.755 1.00 88.62 76 GLN A C 1
ATOM 587 O O . GLN A 1 76 ? 11.938 0.323 -4.910 1.00 88.62 76 GLN A O 1
ATOM 592 N N . VAL A 1 77 ? 12.792 1.354 -3.096 1.00 89.19 77 VAL A N 1
ATOM 593 C CA . VAL A 1 77 ? 12.765 2.711 -3.666 1.00 89.19 77 VAL A CA 1
ATOM 594 C C . VAL A 1 77 ? 13.616 2.770 -4.933 1.00 89.19 77 VAL A C 1
ATOM 596 O O . VAL A 1 77 ? 13.187 3.349 -5.934 1.00 89.19 77 VAL A O 1
ATOM 599 N N . LEU A 1 78 ? 14.800 2.149 -4.927 1.00 89.25 78 LEU A N 1
ATOM 600 C CA . LEU A 1 78 ? 15.684 2.098 -6.093 1.00 89.25 78 LEU A CA 1
ATOM 601 C C . LEU A 1 78 ? 15.065 1.313 -7.255 1.00 89.25 78 LEU A C 1
ATOM 603 O O . LEU A 1 78 ? 15.090 1.798 -8.386 1.00 89.25 78 LEU A O 1
ATOM 607 N N . ILE A 1 79 ? 14.474 0.142 -6.991 1.00 92.94 79 ILE A N 1
ATOM 608 C CA . ILE A 1 79 ? 13.806 -0.682 -8.012 1.00 92.94 79 ILE A CA 1
ATOM 609 C C . ILE A 1 79 ? 12.622 0.077 -8.613 1.00 92.94 79 ILE A C 1
ATOM 611 O O . ILE A 1 79 ? 12.543 0.230 -9.834 1.00 92.94 79 ILE A O 1
ATOM 615 N N . ARG A 1 80 ? 11.722 0.595 -7.767 1.00 92.81 80 ARG A N 1
ATOM 616 C CA . ARG A 1 80 ? 10.531 1.328 -8.213 1.00 92.81 80 ARG A CA 1
ATOM 617 C C . ARG A 1 80 ? 10.931 2.595 -8.966 1.00 92.81 80 ARG A C 1
ATOM 619 O O . ARG A 1 80 ? 10.437 2.835 -10.063 1.00 92.81 80 ARG A O 1
ATOM 626 N N . GLY A 1 81 ? 11.874 3.370 -8.430 1.00 91.62 81 GLY A N 1
ATOM 627 C CA . GLY A 1 81 ? 12.389 4.583 -9.061 1.00 91.62 81 GLY A CA 1
ATOM 628 C C . GLY A 1 81 ? 13.005 4.313 -10.434 1.00 91.62 81 GLY A C 1
ATOM 629 O O . GLY A 1 81 ? 12.661 4.985 -11.405 1.00 91.62 81 GLY A O 1
ATOM 630 N N . MET A 1 82 ? 13.858 3.293 -10.543 1.00 93.38 82 MET A N 1
ATOM 631 C CA . MET A 1 82 ? 14.455 2.877 -11.812 1.00 93.38 82 MET A CA 1
ATOM 632 C C . MET A 1 82 ? 13.389 2.459 -12.832 1.00 93.38 82 MET A C 1
ATOM 634 O O . MET A 1 82 ? 13.427 2.928 -13.970 1.00 93.38 82 MET A O 1
ATOM 638 N N . ALA A 1 83 ? 12.412 1.644 -12.428 1.00 95.69 83 ALA A N 1
ATOM 639 C CA . ALA A 1 83 ? 11.352 1.172 -13.314 1.00 95.69 83 ALA A CA 1
ATOM 640 C C . ALA A 1 83 ? 10.505 2.324 -13.886 1.00 95.69 83 ALA A C 1
ATOM 642 O O . ALA A 1 83 ? 10.281 2.396 -15.097 1.00 95.69 83 ALA A O 1
ATOM 643 N N . LEU A 1 84 ? 10.091 3.279 -13.042 1.00 94.31 84 LEU A N 1
ATOM 644 C CA . LEU A 1 84 ? 9.312 4.443 -13.484 1.00 94.31 84 LEU A CA 1
ATOM 645 C C . LEU A 1 84 ? 10.112 5.354 -14.428 1.00 94.31 84 LEU A C 1
ATOM 647 O O . LEU A 1 84 ? 9.567 5.850 -15.417 1.00 94.31 84 LEU A O 1
ATOM 651 N N . VAL A 1 85 ? 11.410 5.549 -14.166 1.00 93.00 85 VAL A N 1
ATOM 652 C CA . VAL A 1 85 ? 12.297 6.332 -15.045 1.00 93.00 85 VAL A CA 1
ATOM 653 C C . VAL A 1 85 ? 12.422 5.691 -16.411 1.00 93.00 85 VAL A C 1
ATOM 655 O O . VAL A 1 85 ? 12.373 6.394 -17.423 1.00 93.00 85 VAL A O 1
ATOM 658 N N . ILE A 1 86 ? 12.610 4.374 -16.448 1.00 94.69 86 ILE A N 1
ATOM 659 C CA . ILE A 1 86 ? 12.754 3.635 -17.695 1.00 94.69 86 ILE A CA 1
ATOM 660 C C . ILE A 1 86 ? 11.449 3.720 -18.488 1.00 94.69 86 ILE A C 1
ATOM 662 O O . ILE A 1 86 ? 11.487 4.150 -19.639 1.00 94.69 86 ILE A O 1
ATOM 666 N N . LEU A 1 87 ? 10.296 3.448 -17.863 1.00 94.06 87 LEU A N 1
ATOM 667 C CA . LEU A 1 87 ? 8.984 3.588 -18.508 1.00 94.06 87 LEU A CA 1
ATOM 668 C C . LEU A 1 87 ? 8.773 4.988 -19.092 1.00 94.06 87 LEU A C 1
ATOM 670 O O . LEU A 1 87 ? 8.414 5.121 -20.263 1.00 94.06 87 LEU A O 1
ATOM 674 N N . GLY A 1 88 ? 9.045 6.031 -18.302 1.00 90.50 88 GLY A N 1
ATOM 675 C CA . GLY A 1 88 ? 8.910 7.419 -18.741 1.00 90.50 88 GLY A CA 1
ATOM 676 C C . GLY A 1 88 ? 9.895 7.811 -19.847 1.00 90.50 88 GLY A C 1
ATOM 677 O O . GLY A 1 88 ? 9.565 8.658 -20.673 1.00 90.50 88 GLY A O 1
ATOM 678 N N . SER A 1 89 ? 11.076 7.183 -19.890 1.00 91.81 89 SER A N 1
ATOM 679 C CA . SER A 1 89 ? 12.083 7.412 -20.934 1.00 91.81 89 SER A CA 1
ATOM 680 C C . SER A 1 89 ? 11.718 6.747 -22.260 1.00 91.81 89 SER A C 1
ATOM 682 O O . SER A 1 89 ? 12.073 7.287 -23.301 1.00 91.81 89 SER A O 1
ATOM 684 N N . VAL A 1 90 ? 11.008 5.611 -22.228 1.00 93.19 90 VAL A N 1
ATOM 685 C CA . VAL A 1 90 ? 10.473 4.962 -23.437 1.00 93.19 90 VAL A CA 1
ATOM 686 C C . VAL A 1 90 ? 9.365 5.825 -24.030 1.00 93.19 90 VAL A C 1
ATOM 688 O O . VAL A 1 90 ? 9.484 6.331 -25.143 1.00 93.19 90 VAL A O 1
ATOM 691 N N . LYS A 1 91 ? 8.277 6.008 -23.274 1.00 92.75 91 LYS A N 1
ATOM 692 C CA . LYS A 1 91 ? 7.146 6.877 -23.616 1.00 92.75 91 LYS A CA 1
ATOM 693 C C . LYS A 1 91 ? 6.455 7.295 -22.327 1.00 92.75 91 LYS A C 1
ATOM 695 O O . LYS A 1 91 ? 6.028 6.440 -21.556 1.00 92.75 91 LYS A O 1
ATOM 700 N N . ILE A 1 92 ? 6.223 8.595 -22.146 1.00 91.38 92 ILE A N 1
ATOM 701 C CA . ILE A 1 92 ? 5.517 9.107 -20.960 1.00 91.38 92 ILE A CA 1
ATOM 702 C C . ILE A 1 92 ? 4.118 8.487 -20.785 1.00 91.38 92 ILE A C 1
ATOM 704 O O . ILE A 1 92 ? 3.673 8.270 -19.663 1.00 91.38 92 ILE A O 1
ATOM 708 N N . SER A 1 93 ? 3.460 8.115 -21.889 1.00 92.19 93 SER A N 1
ATOM 709 C CA . SER A 1 93 ? 2.173 7.412 -21.868 1.00 92.19 93 SER A CA 1
ATOM 710 C C . SER A 1 93 ? 2.247 6.065 -21.136 1.00 92.19 93 SER A C 1
ATOM 712 O O . SER A 1 93 ? 1.358 5.779 -20.342 1.00 92.19 93 SER A O 1
ATOM 714 N N . ASN A 1 94 ? 3.323 5.284 -21.302 1.00 91.38 94 ASN A N 1
ATOM 715 C CA . ASN A 1 94 ? 3.487 3.998 -20.611 1.00 91.38 94 ASN A CA 1
ATOM 716 C C . ASN A 1 94 ? 3.576 4.189 -19.091 1.00 91.38 94 ASN A C 1
ATOM 718 O O . ASN A 1 94 ? 2.988 3.420 -18.336 1.00 91.38 94 ASN A O 1
ATOM 722 N N . LEU A 1 95 ? 4.278 5.239 -18.648 1.00 92.81 95 LEU A N 1
ATOM 723 C CA . LEU A 1 95 ? 4.361 5.602 -17.234 1.00 92.81 95 LEU A CA 1
ATOM 724 C C . LEU A 1 95 ? 2.985 5.987 -16.677 1.00 92.81 95 LEU A C 1
ATOM 726 O O . LEU A 1 95 ? 2.590 5.484 -15.630 1.00 92.81 95 LEU A O 1
ATOM 730 N N . ILE A 1 96 ? 2.248 6.856 -17.374 1.00 92.44 96 ILE A N 1
ATOM 731 C CA . ILE A 1 96 ? 0.924 7.318 -16.928 1.00 92.44 96 ILE A CA 1
ATOM 732 C C . ILE A 1 96 ? -0.065 6.149 -16.866 1.00 92.44 96 ILE A C 1
ATOM 734 O O . ILE A 1 96 ? -0.756 5.993 -15.862 1.00 92.44 96 ILE A O 1
ATOM 738 N N . ILE A 1 97 ? -0.097 5.301 -17.901 1.00 94.38 97 ILE A N 1
ATOM 739 C CA . ILE A 1 97 ? -0.950 4.106 -17.937 1.00 94.38 97 ILE A CA 1
ATOM 740 C C . ILE A 1 97 ? -0.616 3.188 -16.764 1.00 94.38 97 ILE A C 1
ATOM 742 O O . ILE A 1 97 ? -1.527 2.744 -16.076 1.00 94.38 97 ILE A O 1
ATOM 746 N N . PHE A 1 98 ? 0.670 2.943 -16.498 1.00 94.31 98 PHE A N 1
ATOM 747 C CA . PHE A 1 98 ? 1.090 2.118 -15.371 1.00 94.31 98 PHE A CA 1
ATOM 748 C C . PHE A 1 98 ? 0.622 2.688 -14.022 1.00 94.31 98 PHE A C 1
ATOM 750 O O . PHE A 1 98 ? 0.017 1.963 -13.237 1.00 94.31 98 PHE A O 1
ATOM 757 N N . LEU A 1 99 ? 0.850 3.981 -13.765 1.00 93.62 99 LEU A N 1
ATOM 758 C CA . LEU A 1 99 ? 0.464 4.621 -12.501 1.00 93.62 99 LEU A CA 1
ATOM 759 C C . LEU A 1 99 ? -1.057 4.606 -12.287 1.00 93.62 99 LEU A C 1
ATOM 761 O O . LEU A 1 99 ? -1.520 4.309 -11.186 1.00 93.62 99 LEU A O 1
ATOM 765 N N . ILE A 1 100 ? -1.834 4.890 -13.338 1.00 94.25 100 ILE A N 1
ATOM 766 C CA . ILE A 1 100 ? -3.301 4.852 -13.279 1.00 94.25 100 ILE A CA 1
ATOM 767 C C . ILE A 1 100 ? -3.797 3.415 -13.100 1.00 94.25 100 ILE A C 1
ATOM 769 O O . ILE A 1 100 ? -4.698 3.189 -12.298 1.00 94.25 100 ILE A O 1
ATOM 773 N N . ALA A 1 101 ? -3.221 2.443 -13.810 1.00 94.75 101 ALA A N 1
ATOM 774 C CA . ALA A 1 101 ? -3.632 1.046 -13.720 1.00 94.75 101 ALA A CA 1
ATOM 775 C C . ALA A 1 101 ? -3.325 0.441 -12.343 1.00 94.75 101 ALA A C 1
ATOM 777 O O . ALA A 1 101 ? -4.193 -0.205 -11.764 1.00 94.75 101 ALA A O 1
ATOM 778 N N . ASP A 1 102 ? -2.131 0.677 -11.792 1.00 93.88 102 ASP A N 1
ATOM 779 C CA . ASP A 1 102 ? -1.728 0.154 -10.481 1.00 93.88 102 ASP A CA 1
ATOM 780 C C . ASP A 1 102 ? -2.583 0.745 -9.348 1.00 93.88 102 ASP A C 1
ATOM 782 O O . ASP A 1 102 ? -3.115 0.022 -8.501 1.00 93.88 102 ASP A O 1
ATOM 786 N N . MET A 1 103 ? -2.800 2.062 -9.372 1.00 93.75 103 MET A N 1
ATOM 787 C CA . MET A 1 103 ? -3.656 2.725 -8.391 1.00 93.75 103 MET A CA 1
ATOM 788 C C . MET A 1 103 ? -5.134 2.357 -8.579 1.00 93.75 103 MET A C 1
ATOM 790 O O . MET A 1 103 ? -5.844 2.078 -7.613 1.00 93.75 103 MET A O 1
ATOM 794 N N . GLY A 1 104 ? -5.601 2.304 -9.826 1.00 94.12 104 GLY A N 1
ATOM 795 C CA . GLY A 1 104 ? -6.964 1.918 -10.172 1.00 94.12 104 GLY A CA 1
ATOM 796 C C . GLY A 1 104 ? -7.285 0.492 -9.736 1.00 94.12 104 GLY A C 1
ATOM 797 O O . GLY A 1 104 ? -8.343 0.263 -9.151 1.00 94.12 104 GLY A O 1
ATOM 798 N N . LEU A 1 105 ? -6.361 -0.453 -9.937 1.00 93.56 105 LEU A N 1
ATOM 799 C CA . LEU A 1 105 ? -6.496 -1.833 -9.473 1.00 93.56 105 LEU A CA 1
ATOM 800 C C . LEU A 1 105 ? -6.624 -1.892 -7.947 1.00 93.56 105 LEU A C 1
ATOM 802 O O . LEU A 1 105 ? -7.549 -2.526 -7.438 1.00 93.56 105 LEU A O 1
ATOM 806 N N . TYR A 1 106 ? -5.751 -1.190 -7.218 1.00 93.94 106 TYR A N 1
ATOM 807 C CA . TYR A 1 106 ? -5.806 -1.113 -5.756 1.00 93.94 106 TYR A CA 1
ATOM 808 C C . TYR A 1 106 ? -7.157 -0.596 -5.246 1.00 93.94 106 TYR A C 1
ATOM 810 O O . TYR A 1 106 ? -7.813 -1.248 -4.426 1.00 93.94 106 TYR A O 1
ATOM 818 N N . LEU A 1 107 ? -7.597 0.560 -5.751 1.00 94.56 107 LEU A N 1
ATOM 819 C CA . LEU A 1 107 ? -8.851 1.176 -5.322 1.00 94.56 107 LEU A CA 1
ATOM 820 C C . LEU A 1 107 ? -10.054 0.309 -5.703 1.00 94.56 107 LEU A C 1
ATOM 822 O O . LEU A 1 107 ? -10.956 0.129 -4.887 1.00 94.56 107 LEU A O 1
ATOM 826 N N . THR A 1 108 ? -10.040 -0.296 -6.892 1.00 94.25 108 THR A N 1
ATOM 827 C CA . THR A 1 108 ? -11.096 -1.214 -7.342 1.00 94.25 108 THR A CA 1
ATOM 828 C C . THR A 1 108 ? -11.206 -2.414 -6.408 1.00 94.25 108 THR A C 1
ATOM 830 O O . THR A 1 108 ? -12.301 -2.732 -5.952 1.00 94.25 108 THR A O 1
ATOM 833 N N . VAL A 1 109 ? -10.085 -3.042 -6.037 1.00 91.88 109 VAL A N 1
ATOM 834 C CA . VAL A 1 109 ? -10.079 -4.159 -5.077 1.00 91.88 109 VAL A CA 1
ATOM 835 C C . VAL A 1 109 ? -10.657 -3.731 -3.725 1.00 91.88 109 VAL A C 1
ATOM 837 O O . VAL A 1 109 ? -11.446 -4.473 -3.136 1.00 91.88 109 VAL A O 1
ATOM 840 N N . LYS A 1 110 ? -10.318 -2.531 -3.236 1.00 91.88 110 LYS A N 1
ATOM 841 C CA . LYS A 1 110 ? -10.852 -1.999 -1.971 1.00 91.88 110 LYS A CA 1
ATOM 842 C C . LYS A 1 110 ? -12.354 -1.714 -2.043 1.00 91.88 110 LYS A C 1
ATOM 844 O O . LYS A 1 110 ? -13.071 -2.037 -1.097 1.00 91.88 110 LYS A O 1
ATOM 849 N N . ILE A 1 111 ? -12.843 -1.180 -3.160 1.00 92.12 111 ILE A N 1
ATOM 850 C CA . ILE A 1 111 ? -14.273 -0.924 -3.386 1.00 92.12 111 ILE A CA 1
ATOM 851 C C . ILE A 1 111 ? -15.051 -2.240 -3.483 1.00 92.12 111 ILE A C 1
ATOM 853 O O . ILE A 1 111 ? -16.034 -2.410 -2.766 1.00 92.12 111 ILE A O 1
ATOM 857 N N . LEU A 1 112 ? -14.589 -3.197 -4.297 1.00 92.06 112 LEU A N 1
ATOM 858 C CA . LEU A 1 112 ? -15.258 -4.491 -4.494 1.00 92.06 112 LEU A CA 1
ATOM 859 C C . LEU A 1 112 ? -15.340 -5.316 -3.205 1.00 92.06 112 LEU A C 1
ATOM 861 O O . LEU A 1 112 ? -16.314 -6.029 -2.983 1.00 92.06 112 LEU A O 1
ATOM 865 N N . ARG A 1 113 ? -14.338 -5.197 -2.328 1.00 88.12 113 ARG A N 1
ATOM 866 C CA . ARG A 1 113 ? -14.341 -5.831 -1.001 1.00 88.12 113 ARG A CA 1
ATOM 867 C C . ARG A 1 113 ? -15.152 -5.068 0.046 1.00 88.12 113 ARG A C 1
ATOM 869 O O . ARG A 1 113 ? -15.275 -5.534 1.175 1.00 88.12 113 ARG A O 1
ATOM 876 N N . GLY A 1 114 ? -15.682 -3.895 -0.299 1.00 86.44 114 GLY A N 1
ATOM 877 C CA . GLY A 1 114 ? -16.369 -3.019 0.642 1.00 86.44 114 GLY A CA 1
ATOM 878 C C . GLY A 1 114 ? -15.454 -2.499 1.754 1.00 86.44 114 GLY A C 1
ATOM 879 O O . GLY A 1 114 ? -15.953 -2.164 2.822 1.00 86.44 114 GLY A O 1
ATOM 880 N N . ASP A 1 115 ? -14.144 -2.427 1.525 1.00 88.06 115 ASP A N 1
ATOM 881 C CA . ASP A 1 115 ? -13.100 -2.025 2.484 1.00 88.06 115 ASP A CA 1
ATOM 882 C C . ASP A 1 115 ? -12.460 -0.683 2.080 1.00 88.06 115 ASP A C 1
ATOM 884 O O . ASP A 1 115 ? -11.297 -0.405 2.347 1.00 88.06 115 ASP A O 1
ATOM 888 N N . PHE A 1 116 ? -13.208 0.152 1.357 1.00 90.38 116 PHE A N 1
ATOM 889 C CA . PHE A 1 116 ? -12.715 1.438 0.869 1.00 90.38 116 PHE A CA 1
ATOM 890 C C . PHE A 1 116 ? -12.652 2.496 1.976 1.00 90.38 116 PHE A C 1
ATOM 892 O O . PHE A 1 116 ? -11.638 3.181 2.120 1.00 90.38 116 PHE A O 1
ATOM 899 N N . ILE A 1 117 ? -13.719 2.588 2.777 1.00 89.31 117 ILE A N 1
ATOM 900 C CA . ILE A 1 117 ? -13.852 3.563 3.865 1.00 89.31 117 ILE A CA 1
ATOM 901 C C . ILE A 1 117 ? -12.718 3.380 4.879 1.00 89.31 117 ILE A C 1
ATOM 903 O O . ILE A 1 117 ? -12.427 2.264 5.312 1.00 89.31 117 ILE A O 1
ATOM 907 N N . TYR A 1 118 ? -12.058 4.480 5.218 1.00 85.62 118 TYR A N 1
ATOM 908 C CA . TYR A 1 118 ? -10.994 4.539 6.209 1.00 85.62 118 TYR A CA 1
ATOM 909 C C . TYR A 1 118 ? -11.574 4.427 7.619 1.00 85.62 118 TYR A C 1
ATOM 911 O O . TYR A 1 118 ? -12.727 4.783 7.863 1.00 85.62 118 TYR A O 1
ATOM 919 N N . TRP A 1 119 ? -10.778 3.937 8.564 1.00 81.31 119 TRP A N 1
ATOM 920 C CA . TRP A 1 119 ? -11.272 3.652 9.912 1.00 81.31 119 TRP A CA 1
ATOM 921 C C . TRP A 1 119 ? -11.527 4.890 10.765 1.00 81.31 119 TRP A C 1
ATOM 923 O O . TRP A 1 119 ? -12.225 4.766 11.768 1.00 81.31 119 TRP A O 1
ATOM 933 N N . LEU A 1 120 ? -11.012 6.063 10.378 1.00 81.56 120 LEU A N 1
ATOM 934 C CA . LEU A 1 120 ? -11.264 7.297 11.117 1.00 81.56 120 LEU A CA 1
ATOM 935 C C . LEU A 1 120 ? -12.770 7.630 11.129 1.00 81.56 120 LEU A C 1
ATOM 937 O O . LEU A 1 120 ? -13.418 7.602 10.070 1.00 81.56 120 LEU A O 1
ATOM 941 N N . PRO A 1 121 ? -13.335 7.938 12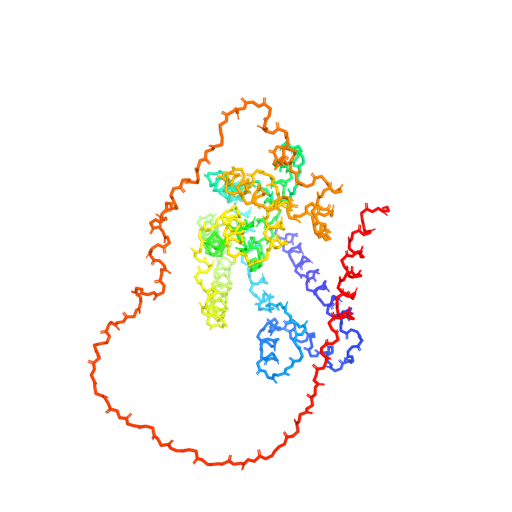.309 1.00 80.62 121 PRO A N 1
ATOM 942 C CA . PRO A 1 121 ? -14.740 8.276 12.436 1.00 80.62 121 PRO A CA 1
ATOM 943 C C . PRO A 1 121 ? -15.007 9.664 11.848 1.00 80.62 121 PRO A C 1
ATOM 945 O O . PRO A 1 121 ? -14.387 10.651 12.226 1.00 80.62 121 PRO A O 1
ATOM 948 N N . PHE A 1 122 ? -15.954 9.727 10.913 1.00 81.50 122 PHE A N 1
ATOM 949 C CA . PHE A 1 122 ? -16.495 10.975 10.380 1.00 81.50 122 PHE A CA 1
ATOM 950 C C . PHE A 1 122 ? -18.021 10.896 10.401 1.00 81.50 122 PHE A C 1
ATOM 952 O O . PHE A 1 122 ? -18.598 9.863 10.047 1.00 81.50 122 PHE A O 1
ATOM 959 N N . GLU A 1 123 ? -18.684 11.988 10.779 1.00 76.00 123 GLU A N 1
ATOM 960 C CA . GLU A 1 123 ? -20.150 12.041 10.834 1.00 76.00 123 GLU A CA 1
ATOM 961 C C . GLU A 1 123 ? -20.782 12.045 9.436 1.00 76.00 123 GLU A C 1
ATOM 963 O O . GLU A 1 123 ? -21.761 11.330 9.184 1.00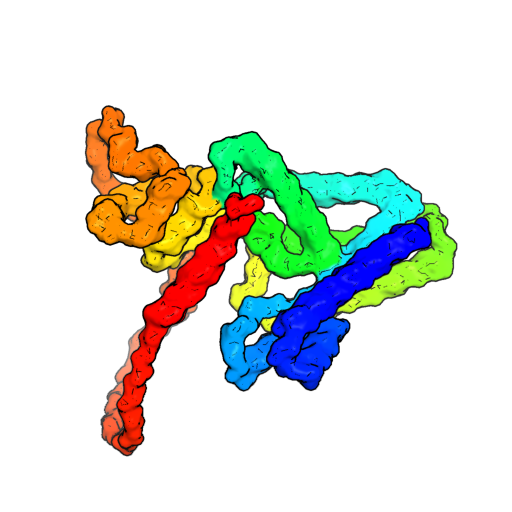 76.00 123 GLU A O 1
ATOM 968 N N . SER A 1 124 ? -20.181 12.817 8.519 1.00 84.81 124 SER A N 1
ATOM 969 C CA . SER A 1 124 ? -20.627 12.982 7.135 1.00 84.81 124 SER A CA 1
ATOM 970 C C . SER A 1 124 ? -20.038 11.921 6.206 1.00 84.81 124 SER A C 1
ATOM 972 O O . SER A 1 124 ? -18.821 11.727 6.124 1.00 84.81 124 SER A O 1
ATOM 974 N N . TYR A 1 125 ? -20.917 11.286 5.427 1.00 83.19 125 TYR A N 1
ATOM 975 C CA . TYR A 1 125 ? -20.539 10.280 4.435 1.00 83.19 125 TYR A CA 1
ATOM 976 C C . TYR A 1 125 ? -19.633 10.851 3.333 1.00 83.19 125 TYR A C 1
ATOM 978 O O . TYR A 1 125 ? -18.653 10.214 2.946 1.00 83.19 125 TYR A O 1
ATOM 986 N N . ALA A 1 126 ? -19.914 12.070 2.864 1.00 87.62 126 ALA A N 1
ATOM 987 C CA . ALA A 1 126 ? -19.135 12.706 1.804 1.00 87.62 126 ALA A CA 1
ATOM 988 C C . ALA A 1 126 ? -17.686 12.977 2.243 1.00 87.62 126 ALA A C 1
ATOM 990 O O . ALA A 1 126 ? -16.749 12.659 1.511 1.00 87.62 126 ALA A O 1
ATOM 991 N N . ILE A 1 127 ? -17.497 13.490 3.465 1.00 87.44 127 ILE A N 1
ATOM 992 C CA . ILE A 1 127 ? -16.165 13.744 4.038 1.00 87.44 127 ILE A CA 1
ATOM 993 C C . ILE A 1 127 ? -15.407 12.427 4.206 1.00 87.44 127 ILE A C 1
ATOM 995 O O . ILE A 1 127 ? -14.250 12.325 3.801 1.00 87.44 127 ILE A O 1
ATOM 999 N N . SER A 1 128 ? -16.079 11.395 4.729 1.00 88.06 128 SER A N 1
ATOM 1000 C CA . SER A 1 128 ? -15.482 10.071 4.893 1.00 88.06 128 SER A CA 1
ATOM 1001 C C . SER A 1 128 ? -14.994 9.493 3.564 1.00 88.06 128 SER A C 1
ATOM 1003 O O . SER A 1 128 ? -13.881 8.976 3.510 1.00 88.06 128 SER A O 1
ATOM 1005 N N . LEU A 1 129 ? -15.769 9.616 2.482 1.00 89.81 129 LEU A N 1
ATOM 1006 C CA . LEU A 1 129 ? -15.365 9.146 1.155 1.00 89.81 129 LEU A CA 1
ATOM 1007 C C . LEU A 1 129 ? -14.139 9.881 0.613 1.00 89.81 129 LEU A C 1
ATOM 1009 O O . LEU A 1 129 ? -13.192 9.230 0.172 1.00 89.81 129 LEU A O 1
ATOM 1013 N N . VAL A 1 130 ? -14.150 11.217 0.650 1.00 90.06 130 VAL A N 1
ATOM 1014 C CA . VAL A 1 130 ? -13.048 12.037 0.124 1.00 90.06 130 VAL A CA 1
ATOM 1015 C C . VAL A 1 130 ? -11.770 11.787 0.919 1.00 90.06 130 VAL A C 1
ATOM 1017 O O . VAL A 1 130 ? -10.723 11.527 0.327 1.00 90.06 130 VAL A O 1
ATOM 1020 N N . PHE A 1 131 ? -11.858 11.787 2.251 1.00 89.00 131 PHE A N 1
ATOM 1021 C CA . PHE A 1 131 ? -10.717 11.487 3.110 1.00 89.00 131 PHE A CA 1
ATOM 1022 C C . PHE A 1 131 ? -10.187 10.077 2.847 1.00 89.00 131 PHE A C 1
ATOM 1024 O O . PHE A 1 131 ? -8.993 9.900 2.633 1.00 89.00 131 PHE A O 1
ATOM 1031 N N . SER A 1 132 ? -11.076 9.081 2.760 1.00 90.06 132 SER A N 1
ATOM 1032 C CA . SER A 1 132 ? -10.680 7.705 2.450 1.00 90.06 132 SER A CA 1
ATOM 1033 C C . SER A 1 132 ? -9.955 7.617 1.115 1.00 90.06 132 SER A C 1
ATOM 1035 O O . SER A 1 132 ? -8.902 6.998 1.046 1.00 90.06 132 SER A O 1
ATOM 1037 N N . PHE A 1 133 ? -10.462 8.265 0.066 1.00 91.00 133 PHE A N 1
ATOM 1038 C CA . PHE A 1 133 ? -9.799 8.283 -1.234 1.00 91.00 133 PHE A CA 1
ATOM 1039 C C . PHE A 1 133 ? -8.373 8.845 -1.135 1.00 91.00 133 PHE A C 1
ATOM 1041 O O . PHE A 1 133 ? -7.426 8.187 -1.567 1.00 91.00 133 PHE A O 1
ATOM 1048 N N . LEU A 1 134 ? -8.202 10.014 -0.510 1.00 87.56 134 LEU A N 1
ATOM 1049 C CA . LEU A 1 134 ? -6.897 10.665 -0.369 1.00 87.56 134 LEU A CA 1
ATOM 1050 C C . LEU A 1 134 ? -5.927 9.851 0.497 1.00 87.56 134 LEU A C 1
ATOM 1052 O O . LEU A 1 134 ? -4.788 9.626 0.088 1.00 87.56 134 LEU A O 1
ATOM 1056 N N . SER A 1 135 ? -6.371 9.353 1.653 1.00 84.75 135 SER A N 1
ATOM 1057 C CA . SER A 1 135 ? -5.547 8.524 2.537 1.00 84.75 135 SER A CA 1
ATOM 1058 C C . SER A 1 135 ? -5.143 7.214 1.864 1.00 84.75 135 SER A C 1
ATOM 1060 O O . SER A 1 135 ? -3.981 6.826 1.923 1.00 84.75 135 SER A O 1
ATOM 1062 N N . ARG A 1 136 ? -6.059 6.552 1.143 1.00 89.50 136 ARG A N 1
ATOM 1063 C CA . ARG A 1 136 ? -5.768 5.307 0.414 1.00 89.50 136 ARG A CA 1
ATOM 1064 C C . ARG A 1 136 ? -4.729 5.535 -0.683 1.00 89.50 136 ARG A C 1
ATOM 1066 O O . ARG A 1 136 ? -3.802 4.737 -0.792 1.00 89.50 136 ARG A O 1
ATOM 1073 N N . MET A 1 137 ? -4.859 6.620 -1.450 1.00 88.44 137 MET A N 1
ATOM 1074 C CA . MET A 1 137 ? -3.879 7.037 -2.461 1.00 88.44 137 MET A CA 1
ATOM 1075 C C . MET A 1 137 ? -2.504 7.294 -1.834 1.00 88.44 137 MET A C 1
ATOM 1077 O O . MET A 1 137 ? -1.491 6.805 -2.339 1.00 88.44 137 MET A O 1
ATOM 1081 N N . LEU A 1 138 ? -2.468 8.034 -0.722 1.00 86.00 138 LEU A N 1
ATOM 1082 C CA . LEU A 1 138 ? -1.242 8.386 -0.011 1.00 86.00 138 LEU A CA 1
ATOM 1083 C C . LEU A 1 138 ? -0.527 7.142 0.527 1.00 86.00 138 LEU A C 1
ATOM 1085 O O . LEU A 1 138 ? 0.632 6.914 0.188 1.00 86.00 138 LEU A O 1
ATOM 1089 N N . ILE A 1 139 ? -1.218 6.311 1.312 1.00 85.00 139 ILE A N 1
ATOM 1090 C CA . ILE A 1 139 ? -0.630 5.118 1.932 1.00 85.00 139 ILE A CA 1
ATOM 1091 C C . ILE A 1 139 ? -0.188 4.112 0.871 1.00 85.00 139 ILE A C 1
ATOM 1093 O O . ILE A 1 139 ? 0.904 3.551 0.979 1.00 85.00 139 ILE A O 1
ATOM 1097 N N . LYS A 1 140 ? -0.979 3.917 -0.195 1.00 90.44 140 LYS A N 1
ATOM 1098 C CA . LYS A 1 140 ? -0.571 3.073 -1.327 1.00 90.44 140 LYS A CA 1
ATOM 1099 C C . LYS A 1 140 ? 0.704 3.602 -1.973 1.00 90.44 140 LYS A C 1
ATOM 1101 O O . LYS A 1 140 ? 1.644 2.834 -2.140 1.00 90.44 140 LYS A O 1
ATOM 1106 N N . THR A 1 141 ? 0.771 4.903 -2.256 1.00 87.25 141 THR A N 1
ATOM 1107 C CA . THR A 1 141 ? 1.962 5.528 -2.849 1.00 87.25 141 THR A CA 1
ATOM 1108 C C . THR A 1 141 ? 3.184 5.337 -1.957 1.00 87.25 141 THR A C 1
ATOM 1110 O O . THR A 1 141 ? 4.212 4.873 -2.437 1.00 87.25 141 THR A O 1
ATOM 1113 N N . ILE A 1 142 ? 3.078 5.629 -0.658 1.00 84.75 142 ILE A N 1
ATOM 1114 C CA . ILE A 1 142 ? 4.186 5.431 0.283 1.00 84.75 142 ILE A CA 1
ATOM 1115 C C . ILE A 1 142 ? 4.631 3.965 0.248 1.00 84.75 142 ILE A C 1
ATOM 1117 O O . ILE A 1 142 ? 5.804 3.689 0.016 1.00 84.75 142 ILE A O 1
ATOM 1121 N N . THR A 1 143 ? 3.688 3.030 0.375 1.00 87.12 143 THR A N 1
ATOM 1122 C CA . THR A 1 143 ? 3.982 1.590 0.415 1.00 87.12 143 THR A CA 1
ATOM 1123 C C . THR A 1 143 ? 4.590 1.063 -0.889 1.00 87.12 143 THR A C 1
ATOM 1125 O O . THR A 1 143 ? 5.401 0.139 -0.855 1.00 87.12 143 THR A O 1
ATOM 1128 N N . ASP A 1 144 ? 4.261 1.641 -2.042 1.00 87.44 144 ASP A N 1
ATOM 1129 C CA . ASP A 1 144 ? 4.860 1.251 -3.324 1.00 87.44 144 ASP A CA 1
ATOM 1130 C C . ASP A 1 144 ? 6.343 1.560 -3.405 1.00 87.44 144 ASP A C 1
ATOM 1132 O O . ASP A 1 144 ? 7.114 0.759 -3.940 1.00 87.44 144 ASP A O 1
ATOM 1136 N N . PHE A 1 145 ? 6.727 2.721 -2.881 1.00 82.50 145 PHE A N 1
ATOM 1137 C CA . PHE A 1 145 ? 8.115 3.147 -2.874 1.00 82.50 145 PHE A CA 1
ATOM 1138 C C . PHE A 1 145 ? 8.891 2.486 -1.742 1.00 82.50 145 PHE A C 1
ATOM 1140 O O . PHE A 1 145 ? 9.989 2.005 -1.982 1.00 82.50 145 PHE A O 1
ATOM 1147 N N . THR A 1 146 ? 8.331 2.418 -0.536 1.00 80.38 146 THR A N 1
ATOM 1148 C CA . THR A 1 146 ? 9.078 1.999 0.655 1.00 80.38 146 THR A CA 1
ATOM 1149 C C . THR A 1 146 ? 8.856 0.537 1.031 1.00 80.38 146 THR A C 1
ATOM 1151 O O . THR A 1 146 ? 9.729 -0.080 1.616 1.00 80.38 146 THR A O 1
ATOM 1154 N N . SER A 1 147 ? 7.712 -0.065 0.700 1.00 84.81 147 SER A N 1
ATOM 1155 C CA . SER A 1 147 ? 7.327 -1.396 1.208 1.00 84.81 147 SER A CA 1
ATOM 1156 C C . SER A 1 147 ? 7.423 -1.526 2.734 1.00 84.81 147 SER A C 1
ATOM 1158 O O . SER A 1 147 ? 7.765 -2.586 3.254 1.00 84.81 147 SER A O 1
ATOM 1160 N N . ILE A 1 148 ? 7.057 -0.458 3.455 1.00 79.50 148 ILE A N 1
ATOM 1161 C CA . ILE A 1 148 ? 6.943 -0.468 4.919 1.00 79.50 148 ILE A CA 1
ATOM 1162 C C . ILE A 1 148 ? 5.976 -1.573 5.358 1.00 79.50 148 ILE A C 1
ATOM 1164 O O . ILE A 1 148 ? 4.787 -1.561 5.022 1.00 79.50 148 ILE A O 1
ATOM 1168 N N . VAL A 1 149 ? 6.476 -2.512 6.164 1.00 78.31 149 VAL A N 1
ATOM 1169 C CA . VAL A 1 149 ? 5.729 -3.703 6.605 1.00 78.31 149 VAL A CA 1
ATOM 1170 C C . VAL A 1 149 ? 4.548 -3.343 7.517 1.00 78.31 149 VAL A C 1
ATOM 1172 O O . VAL A 1 149 ? 3.592 -4.110 7.620 1.00 78.31 149 VAL A O 1
ATOM 1175 N N . GLN A 1 150 ? 4.553 -2.170 8.150 1.00 74.88 150 GLN A N 1
ATOM 1176 C CA . GLN A 1 150 ? 3.460 -1.716 9.019 1.00 74.88 150 GLN A CA 1
ATOM 1177 C C . GLN A 1 150 ? 2.143 -1.509 8.248 1.00 74.88 150 GLN A C 1
ATOM 1179 O O . GLN A 1 150 ? 1.076 -1.911 8.718 1.00 74.88 150 GLN A O 1
ATOM 1184 N N . PHE A 1 151 ? 2.208 -1.006 7.009 1.00 80.12 151 PHE A N 1
ATOM 1185 C CA . PHE A 1 151 ? 1.027 -0.798 6.156 1.00 80.12 151 PHE A CA 1
ATOM 1186 C C . PHE A 1 151 ? 0.445 -2.088 5.561 1.00 80.12 151 PHE A C 1
ATOM 1188 O O . PHE A 1 151 ? -0.569 -2.075 4.860 1.00 80.12 151 PHE A O 1
ATOM 1195 N N . ARG A 1 152 ? 1.026 -3.239 5.907 1.00 85.88 152 ARG A N 1
ATOM 1196 C CA . ARG A 1 152 ? 0.437 -4.568 5.700 1.00 85.88 152 ARG A CA 1
ATOM 1197 C C . ARG A 1 152 ? -0.836 -4.785 6.521 1.00 85.88 152 ARG A C 1
ATOM 1199 O O . ARG A 1 152 ? -1.584 -5.726 6.253 1.00 85.88 152 ARG A O 1
ATOM 1206 N N . HIS A 1 153 ? -1.071 -3.963 7.543 1.00 81.19 153 HIS A N 1
ATOM 1207 C CA . HIS A 1 153 ? -2.248 -4.065 8.395 1.00 81.19 153 HIS A CA 1
ATOM 1208 C C . HIS A 1 153 ? -3.555 -4.106 7.562 1.00 81.19 153 HIS A C 1
ATOM 1210 O O . HIS A 1 153 ? -3.652 -3.390 6.564 1.00 81.19 153 HIS A O 1
ATOM 1216 N N . PRO A 1 154 ? -4.572 -4.913 7.938 1.00 85.81 154 PRO A N 1
ATOM 1217 C CA . PRO A 1 154 ? -5.843 -5.028 7.207 1.00 85.81 154 PRO A CA 1
ATOM 1218 C C . PRO A 1 154 ? -6.545 -3.698 6.926 1.00 85.81 154 PRO A C 1
ATOM 1220 O O . PRO A 1 154 ? -7.140 -3.528 5.865 1.00 85.81 154 PRO A O 1
ATOM 1223 N N . ASN A 1 155 ? -6.422 -2.738 7.846 1.00 84.44 155 ASN A N 1
ATOM 1224 C CA . ASN A 1 155 ? -6.988 -1.401 7.668 1.00 84.44 155 ASN A CA 1
ATOM 1225 C C . ASN A 1 155 ? -6.339 -0.621 6.511 1.00 84.44 155 ASN A C 1
ATOM 1227 O O . ASN A 1 155 ? -6.973 0.279 5.968 1.00 84.44 155 ASN A O 1
ATOM 1231 N N . GLU A 1 156 ? -5.125 -0.992 6.101 1.00 87.44 156 GLU A N 1
ATOM 1232 C CA . GLU A 1 156 ? -4.314 -0.313 5.089 1.00 87.44 156 GLU A CA 1
ATOM 1233 C C . GLU A 1 156 ? -4.308 -1.093 3.771 1.00 87.44 156 GLU A C 1
ATOM 1235 O O . GLU A 1 156 ? -5.351 -1.164 3.118 1.00 87.44 156 GLU A O 1
ATOM 1240 N N . LEU A 1 157 ? -3.192 -1.702 3.352 1.00 88.62 157 LEU A N 1
ATOM 1241 C CA . LEU A 1 157 ? -3.153 -2.504 2.122 1.00 88.62 157 LEU A CA 1
ATOM 1242 C C . LEU A 1 157 ? -3.705 -3.916 2.352 1.00 88.62 157 LEU A C 1
ATOM 1244 O O . LEU A 1 157 ? -4.346 -4.482 1.464 1.00 88.62 157 LEU A O 1
ATOM 1248 N N . GLY A 1 158 ? -3.517 -4.461 3.555 1.00 87.38 158 GLY A N 1
ATOM 1249 C CA . GLY A 1 158 ? -3.788 -5.860 3.874 1.00 87.38 158 GLY A CA 1
ATOM 1250 C C . GLY A 1 158 ? -2.656 -6.801 3.450 1.00 87.38 158 GLY A C 1
ATOM 1251 O O . GLY A 1 158 ? -1.859 -6.499 2.560 1.00 87.38 158 GLY A O 1
ATOM 1252 N N . GLY A 1 159 ? -2.605 -7.970 4.093 1.00 87.12 159 GLY A N 1
ATOM 1253 C CA . GLY A 1 159 ? -1.499 -8.924 3.985 1.00 87.12 159 GLY A CA 1
ATOM 1254 C C . GLY A 1 159 ? -1.197 -9.367 2.558 1.00 87.12 159 GLY A C 1
ATOM 1255 O O . GLY A 1 159 ? -0.104 -9.118 2.051 1.00 87.12 159 GLY A O 1
ATOM 1256 N N . LEU A 1 160 ? -2.178 -9.995 1.900 1.00 89.38 160 LEU A N 1
ATOM 1257 C CA . LEU A 1 160 ? -1.991 -10.548 0.557 1.00 89.38 160 LEU A CA 1
ATOM 1258 C C . LEU A 1 160 ? -1.603 -9.472 -0.465 1.00 89.38 160 LEU A C 1
ATOM 1260 O O . LEU A 1 160 ? -0.699 -9.682 -1.271 1.00 89.38 160 LEU A O 1
ATOM 1264 N N . TYR A 1 161 ? -2.287 -8.324 -0.430 1.00 90.62 161 TYR A N 1
ATOM 1265 C CA . TYR A 1 161 ? -2.027 -7.242 -1.376 1.00 90.62 161 TYR A CA 1
ATOM 1266 C C . TYR A 1 161 ? -0.612 -6.690 -1.185 1.00 90.62 161 TYR A C 1
ATOM 1268 O O . TYR A 1 161 ? 0.111 -6.532 -2.162 1.00 90.62 161 TYR A O 1
ATOM 1276 N N . PHE A 1 162 ? -0.195 -6.449 0.063 1.00 90.06 162 PHE A N 1
ATOM 1277 C CA . PHE A 1 162 ? 1.165 -6.016 0.385 1.00 90.06 162 PHE A CA 1
ATOM 1278 C C . PHE A 1 162 ? 2.219 -6.975 -0.189 1.00 90.06 162 PHE A C 1
ATOM 1280 O O . PHE A 1 162 ? 3.139 -6.536 -0.875 1.00 90.06 162 PHE A O 1
ATOM 1287 N N . SER A 1 163 ? 2.047 -8.284 0.016 1.00 88.44 163 SER A N 1
ATOM 1288 C CA . SER A 1 163 ? 2.981 -9.302 -0.483 1.00 88.44 163 SER A CA 1
ATOM 1289 C C . SER A 1 163 ? 3.062 -9.316 -2.016 1.00 88.44 163 SER A C 1
ATOM 1291 O O . SER A 1 163 ? 4.150 -9.397 -2.585 1.00 88.44 163 SER A O 1
ATOM 1293 N N . LEU A 1 164 ? 1.921 -9.188 -2.703 1.00 90.12 164 LEU A N 1
ATOM 1294 C CA . LEU A 1 164 ? 1.882 -9.088 -4.165 1.00 90.12 164 LEU A CA 1
ATOM 1295 C C . LEU A 1 164 ? 2.465 -7.766 -4.676 1.00 90.12 164 LEU A C 1
ATOM 1297 O O . LEU A 1 164 ? 3.040 -7.747 -5.759 1.00 90.12 164 LEU A O 1
ATOM 1301 N N . ASN A 1 165 ? 2.376 -6.680 -3.907 1.00 90.75 165 ASN A N 1
ATOM 1302 C CA . ASN A 1 165 ? 2.914 -5.375 -4.291 1.00 90.75 165 ASN A CA 1
ATOM 1303 C C . ASN A 1 165 ? 4.433 -5.422 -4.509 1.00 90.75 165 ASN A C 1
ATOM 1305 O O . ASN A 1 165 ? 4.942 -4.888 -5.494 1.00 90.75 165 ASN A O 1
ATOM 1309 N N . THR A 1 166 ? 5.159 -6.122 -3.634 1.00 86.19 166 THR A N 1
ATOM 1310 C CA . THR A 1 166 ? 6.603 -6.345 -3.796 1.00 86.19 166 THR A CA 1
ATOM 1311 C C . THR A 1 166 ? 6.906 -7.109 -5.090 1.00 86.19 166 THR A C 1
ATOM 1313 O O . THR A 1 166 ? 7.800 -6.722 -5.841 1.00 86.19 166 THR A O 1
ATOM 1316 N N . VAL A 1 167 ? 6.114 -8.140 -5.405 1.00 90.88 167 VAL A N 1
ATOM 1317 C CA . VAL A 1 167 ? 6.251 -8.920 -6.648 1.00 90.88 167 VAL A CA 1
ATOM 1318 C C . VAL A 1 167 ? 5.948 -8.066 -7.881 1.00 90.88 167 VAL A C 1
ATOM 1320 O O . VAL A 1 167 ? 6.697 -8.113 -8.856 1.00 90.88 167 VAL A O 1
ATOM 1323 N N . ILE A 1 168 ? 4.895 -7.244 -7.834 1.00 91.94 168 ILE A N 1
ATOM 1324 C CA . ILE A 1 168 ? 4.538 -6.307 -8.907 1.00 91.94 168 ILE A CA 1
ATOM 1325 C C . ILE A 1 168 ? 5.692 -5.335 -9.161 1.00 91.94 168 ILE A C 1
ATOM 1327 O O . ILE A 1 168 ? 6.045 -5.109 -10.314 1.00 91.94 168 ILE A O 1
ATOM 1331 N N . THR A 1 169 ? 6.333 -4.799 -8.121 1.00 92.12 169 THR A N 1
ATOM 1332 C CA . THR A 1 169 ? 7.484 -3.899 -8.290 1.00 92.12 169 THR A CA 1
ATOM 1333 C C . THR A 1 169 ? 8.656 -4.569 -9.012 1.00 92.12 169 THR A C 1
ATOM 1335 O O . THR A 1 169 ? 9.238 -3.958 -9.910 1.00 92.12 169 THR A O 1
ATOM 1338 N N . ILE A 1 170 ? 8.961 -5.832 -8.698 1.00 93.50 170 ILE A N 1
ATOM 1339 C CA . ILE A 1 170 ? 9.980 -6.605 -9.425 1.00 93.50 170 ILE A CA 1
ATOM 1340 C C . ILE A 1 170 ? 9.556 -6.820 -10.885 1.00 93.50 170 ILE A C 1
ATOM 1342 O O . ILE A 1 170 ? 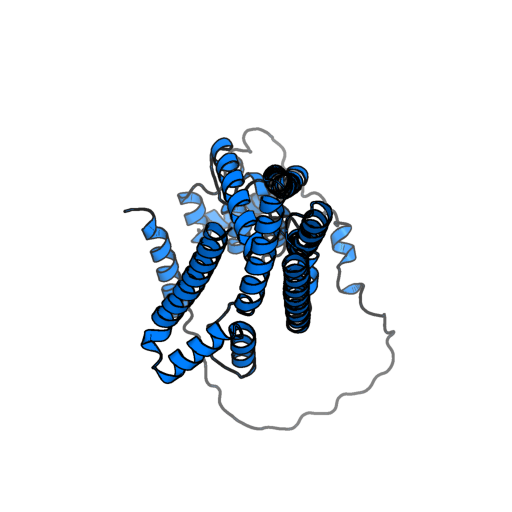10.334 -6.561 -11.803 1.00 93.50 170 ILE A O 1
ATOM 1346 N N . ALA A 1 171 ? 8.313 -7.249 -11.117 1.00 95.62 171 ALA A N 1
ATOM 1347 C CA . ALA A 1 171 ? 7.799 -7.502 -12.461 1.00 95.62 171 ALA A CA 1
ATOM 1348 C C . ALA A 1 171 ? 7.849 -6.242 -13.341 1.00 95.62 171 ALA A C 1
ATOM 1350 O O . ALA A 1 171 ? 8.305 -6.291 -14.482 1.00 95.62 171 ALA A O 1
ATOM 1351 N N . VAL A 1 172 ? 7.442 -5.094 -12.796 1.00 95.25 172 VAL A N 1
ATOM 1352 C CA . VAL A 1 172 ? 7.414 -3.809 -13.505 1.00 95.25 172 VAL A CA 1
ATOM 1353 C C . VAL A 1 172 ? 8.816 -3.345 -13.888 1.00 95.25 172 VAL A C 1
ATOM 1355 O O . VAL A 1 172 ? 8.988 -2.812 -14.984 1.00 95.25 172 VAL A O 1
ATOM 1358 N N . LEU A 1 173 ? 9.831 -3.588 -13.052 1.00 96.50 173 LEU A N 1
ATOM 1359 C CA . LEU A 1 173 ? 11.222 -3.314 -13.417 1.00 96.50 173 LEU A CA 1
ATOM 1360 C C . LEU A 1 173 ? 11.621 -4.081 -14.683 1.00 96.50 173 LEU A C 1
ATOM 1362 O O . LEU A 1 173 ? 12.100 -3.469 -15.638 1.00 96.50 173 LEU A O 1
ATOM 1366 N N . PHE A 1 174 ? 11.385 -5.391 -14.736 1.00 97.38 174 PHE A N 1
ATOM 1367 C CA . PHE A 1 174 ? 11.767 -6.196 -15.900 1.00 97.38 174 PHE A CA 1
ATOM 1368 C C . PHE A 1 174 ? 10.933 -5.891 -17.143 1.00 97.38 174 PHE A C 1
ATOM 1370 O O . PHE A 1 174 ? 11.490 -5.796 -18.235 1.00 97.38 174 PHE A O 1
ATOM 1377 N N . ILE A 1 175 ? 9.630 -5.645 -16.985 1.00 96.56 175 ILE A N 1
ATOM 1378 C CA . ILE A 1 175 ? 8.773 -5.176 -18.083 1.00 96.56 175 ILE A CA 1
ATOM 1379 C C . ILE A 1 175 ? 9.309 -3.850 -18.635 1.00 96.56 175 ILE A C 1
ATOM 1381 O O . ILE A 1 175 ? 9.422 -3.687 -19.847 1.00 96.56 175 ILE A O 1
ATOM 1385 N N . SER A 1 176 ? 9.694 -2.910 -17.765 1.00 96.00 176 SER A N 1
ATOM 1386 C CA . SER A 1 176 ? 10.251 -1.625 -18.196 1.00 96.00 176 SER A CA 1
ATOM 1387 C C . SER A 1 176 ? 11.566 -1.786 -18.964 1.00 96.00 176 SER A C 1
ATOM 1389 O O . SER A 1 176 ? 11.756 -1.126 -19.985 1.00 96.00 176 SER A O 1
ATOM 1391 N N . LEU A 1 177 ? 12.446 -2.689 -18.515 1.00 97.38 177 LEU A N 1
ATOM 1392 C CA . LEU A 1 177 ? 13.716 -2.990 -19.175 1.00 97.38 177 LEU A CA 1
ATOM 1393 C C . LEU A 1 177 ? 13.498 -3.604 -20.560 1.00 97.38 177 LEU A C 1
ATOM 1395 O O . LEU A 1 177 ? 14.084 -3.113 -21.522 1.00 97.38 177 LEU A O 1
ATOM 1399 N N . GLY A 1 178 ? 12.610 -4.598 -20.675 1.00 96.50 178 GLY A N 1
ATOM 1400 C CA . GLY A 1 178 ? 12.262 -5.212 -21.959 1.00 96.50 178 GLY A CA 1
ATOM 1401 C C . GLY A 1 178 ? 11.680 -4.197 -22.946 1.00 96.50 178 GLY A C 1
ATOM 1402 O O . GLY A 1 178 ? 12.160 -4.074 -24.068 1.00 96.50 178 GLY A O 1
ATOM 1403 N N . LEU A 1 179 ? 10.740 -3.358 -22.495 1.00 96.19 179 LEU A N 1
ATOM 1404 C CA . LEU A 1 179 ? 10.192 -2.278 -23.324 1.00 96.19 179 LEU A CA 1
ATOM 1405 C C . LEU A 1 179 ? 11.262 -1.271 -23.772 1.00 96.19 179 LEU A C 1
ATOM 1407 O O . LEU A 1 179 ? 11.190 -0.748 -24.886 1.00 96.19 179 LEU A O 1
A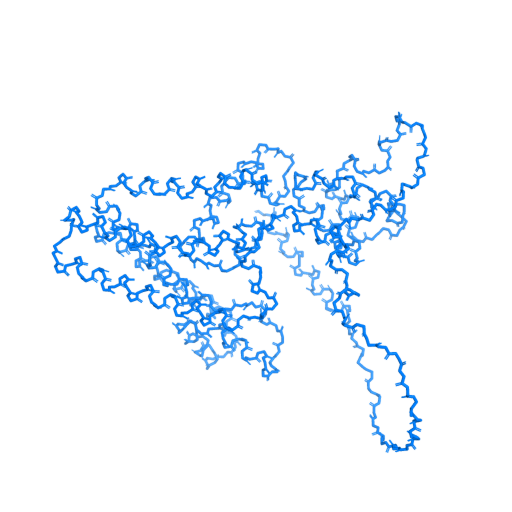TOM 1411 N N . ALA A 1 180 ? 12.238 -0.959 -22.918 1.00 95.75 180 ALA A N 1
ATOM 1412 C CA . ALA A 1 180 ? 13.330 -0.047 -23.253 1.00 95.75 180 ALA A CA 1
ATOM 1413 C C . ALA A 1 180 ? 14.332 -0.627 -24.254 1.00 95.75 180 ALA A C 1
ATOM 1415 O O . ALA A 1 180 ? 14.873 0.125 -25.071 1.00 95.75 180 ALA A O 1
ATOM 1416 N N . GLU A 1 181 ? 14.561 -1.936 -24.201 1.00 96.00 181 GLU A N 1
ATOM 1417 C CA . GLU A 1 181 ? 15.372 -2.668 -25.169 1.00 96.00 181 GLU A CA 1
ATOM 1418 C C . GLU A 1 181 ? 14.682 -2.743 -26.535 1.00 96.00 181 GLU A C 1
ATOM 1420 O O . GLU A 1 181 ? 15.267 -2.312 -27.531 1.00 96.00 181 GLU A O 1
ATOM 1425 N N . ASP A 1 182 ? 13.410 -3.149 -26.570 1.00 95.75 182 ASP A N 1
ATOM 1426 C CA . ASP A 1 182 ? 12.614 -3.259 -27.801 1.00 95.75 182 ASP A CA 1
ATOM 1427 C C . ASP A 1 182 ? 12.489 -1.916 -28.530 1.00 95.75 182 ASP A C 1
ATOM 1429 O O . ASP A 1 182 ? 12.620 -1.818 -29.752 1.00 95.75 182 ASP A O 1
ATOM 1433 N N . SER A 1 183 ? 12.275 -0.844 -27.767 1.00 93.12 183 SER A N 1
ATOM 1434 C CA . SER A 1 183 ? 12.186 0.519 -28.300 1.00 93.12 183 SER A CA 1
ATOM 1435 C C . SER A 1 183 ? 13.538 1.142 -28.656 1.00 93.12 183 SER A C 1
ATOM 1437 O O . SER A 1 183 ? 13.556 2.252 -29.188 1.00 93.12 183 SER A O 1
ATOM 1439 N N . LYS A 1 184 ? 14.666 0.471 -28.365 1.00 94.19 184 LYS A N 1
ATOM 1440 C CA . LYS A 1 184 ? 16.034 0.995 -28.551 1.00 94.19 184 LYS A CA 1
ATOM 1441 C C . LYS A 1 184 ? 16.233 2.367 -27.891 1.00 94.19 184 LYS A C 1
ATOM 1443 O O . LYS A 1 184 ? 16.974 3.212 -28.390 1.00 94.19 184 LYS A O 1
ATOM 1448 N N . THR A 1 185 ? 15.572 2.584 -26.750 1.00 90.31 185 THR A N 1
ATOM 1449 C CA . THR A 1 185 ? 15.560 3.873 -26.031 1.00 90.31 185 THR A CA 1
ATOM 1450 C C . THR A 1 185 ? 16.958 4.279 -25.555 1.00 90.31 185 THR A C 1
ATOM 1452 O O . THR A 1 185 ? 17.292 5.463 -25.480 1.00 90.31 185 THR A O 1
ATOM 1455 N N . PHE A 1 186 ? 17.794 3.295 -25.223 1.00 92.69 186 PHE A N 1
ATOM 1456 C CA . PHE A 1 186 ? 19.157 3.498 -24.749 1.00 92.69 186 PHE A CA 1
ATOM 1457 C C . PHE A 1 186 ? 20.169 2.793 -25.661 1.00 92.69 186 PHE A C 1
ATOM 1459 O O . PHE A 1 186 ? 19.845 1.762 -26.248 1.00 92.69 186 PHE A O 1
ATOM 1466 N N . PRO A 1 187 ? 21.418 3.292 -25.742 1.00 93.81 187 PRO A N 1
ATOM 1467 C CA . PRO A 1 187 ? 22.483 2.592 -26.453 1.00 93.81 187 PRO A CA 1
ATOM 1468 C C . PRO A 1 187 ? 22.769 1.218 -25.817 1.00 93.81 187 PRO A C 1
ATOM 1470 O O . PRO A 1 187 ? 22.585 1.065 -24.602 1.00 93.81 187 PRO A O 1
ATOM 1473 N N . PRO A 1 188 ? 23.291 0.245 -26.591 1.00 93.12 188 PRO A N 1
ATOM 1474 C CA . PRO A 1 188 ? 23.444 -1.155 -26.173 1.00 93.12 188 PRO A CA 1
ATOM 1475 C C . PRO A 1 188 ? 24.228 -1.311 -24.860 1.00 93.12 188 PRO A C 1
ATOM 1477 O O . PRO A 1 188 ? 23.798 -2.013 -23.947 1.00 93.12 188 PRO A O 1
ATOM 1480 N N . ASN A 1 189 ? 25.324 -0.565 -24.698 1.00 94.69 189 ASN A N 1
ATOM 1481 C CA . ASN A 1 189 ? 26.138 -0.608 -23.478 1.00 94.69 189 ASN A CA 1
ATOM 1482 C C . ASN A 1 189 ? 25.354 -0.153 -22.235 1.00 94.69 189 ASN A C 1
ATOM 1484 O O . ASN A 1 189 ? 25.531 -0.688 -21.141 1.00 94.69 189 ASN A O 1
ATOM 1488 N N . LYS A 1 190 ? 24.472 0.842 -22.394 1.00 92.25 190 LYS A N 1
ATOM 1489 C CA . LYS A 1 190 ? 23.684 1.395 -21.290 1.00 92.25 190 LYS A CA 1
ATOM 1490 C C . LYS A 1 190 ? 22.527 0.477 -20.913 1.00 92.25 190 LYS A C 1
ATOM 1492 O O . LYS A 1 190 ? 22.315 0.273 -19.723 1.00 92.25 190 LYS A O 1
ATOM 1497 N N . ILE A 1 191 ? 21.802 -0.085 -21.883 1.00 94.00 191 ILE A N 1
ATOM 1498 C CA . ILE A 1 191 ? 20.724 -1.041 -21.582 1.00 94.00 191 ILE A CA 1
ATOM 1499 C C . ILE A 1 191 ? 21.286 -2.309 -20.926 1.00 94.00 191 ILE A C 1
ATOM 1501 O O . ILE A 1 191 ? 20.744 -2.753 -19.919 1.00 94.00 191 ILE A O 1
ATOM 1505 N N . GLN A 1 192 ? 22.447 -2.807 -21.373 1.00 94.69 192 GLN A N 1
ATOM 1506 C CA . GLN A 1 192 ? 23.128 -3.929 -20.720 1.00 94.69 192 GLN A CA 1
ATOM 1507 C C . GLN A 1 192 ? 23.513 -3.606 -19.266 1.00 94.69 192 GLN A C 1
ATOM 1509 O O . GLN A 1 192 ? 23.342 -4.440 -18.376 1.00 94.69 192 GLN A O 1
ATOM 1514 N N . LEU A 1 193 ? 24.007 -2.391 -18.999 1.00 93.00 193 LEU A N 1
ATOM 1515 C CA . LEU A 1 193 ? 24.288 -1.938 -17.636 1.00 93.00 193 LEU A CA 1
ATOM 1516 C C . LEU A 1 193 ? 23.011 -1.870 -16.782 1.00 93.00 193 LEU A C 1
ATOM 1518 O O . LEU A 1 193 ? 23.029 -2.317 -15.637 1.00 93.00 193 LEU A O 1
ATOM 1522 N N . LEU A 1 194 ? 21.904 -1.355 -17.327 1.00 93.56 194 LEU A N 1
ATOM 1523 C CA . LEU A 1 194 ? 20.616 -1.291 -16.628 1.00 93.56 194 LEU A CA 1
ATOM 1524 C C . LEU A 1 194 ? 20.093 -2.692 -16.282 1.00 93.56 194 LEU A C 1
ATOM 1526 O O . LEU A 1 194 ? 19.693 -2.910 -15.144 1.00 93.56 194 LEU A O 1
ATOM 1530 N N . TRP A 1 195 ? 20.178 -3.662 -17.196 1.00 96.88 195 TRP A N 1
ATOM 1531 C CA . TRP A 1 195 ? 19.837 -5.061 -16.911 1.00 96.88 195 TRP A CA 1
ATOM 1532 C C . TRP A 1 195 ? 20.670 -5.651 -15.768 1.00 96.88 195 TRP A C 1
ATOM 1534 O O . TRP A 1 195 ? 20.120 -6.296 -14.872 1.00 96.88 195 TRP A O 1
ATOM 1544 N N . ARG A 1 196 ? 21.986 -5.393 -15.748 1.00 95.19 196 ARG A N 1
ATOM 1545 C CA . ARG A 1 196 ? 22.873 -5.836 -14.656 1.00 95.19 196 ARG A CA 1
ATOM 1546 C C . ARG A 1 196 ? 22.470 -5.215 -13.320 1.00 95.19 196 ARG A C 1
ATOM 1548 O O . ARG A 1 196 ? 22.304 -5.943 -12.346 1.00 95.19 196 ARG A O 1
ATOM 1555 N N . ILE A 1 197 ? 22.264 -3.896 -13.280 1.00 92.44 197 ILE A N 1
ATOM 1556 C CA . ILE A 1 197 ? 21.838 -3.179 -12.066 1.00 92.44 197 ILE A CA 1
ATOM 1557 C C . ILE A 1 197 ? 20.483 -3.707 -11.581 1.00 92.44 197 ILE A C 1
ATOM 1559 O O . ILE A 1 197 ? 20.348 -4.048 -10.409 1.00 92.44 197 ILE A O 1
ATOM 1563 N N . GLY A 1 198 ? 19.500 -3.830 -12.476 1.00 92.00 198 GLY A N 1
ATOM 1564 C CA . GLY A 1 198 ? 18.165 -4.321 -12.139 1.00 92.00 198 GLY A CA 1
ATOM 1565 C C . GLY A 1 198 ? 18.176 -5.751 -11.592 1.00 92.00 198 GLY A C 1
ATOM 1566 O O . GLY A 1 198 ? 17.483 -6.049 -10.617 1.00 92.00 198 GLY A O 1
ATOM 1567 N N . THR A 1 199 ? 19.025 -6.615 -12.155 1.00 94.00 199 THR A N 1
ATOM 1568 C CA . THR A 1 199 ? 19.219 -7.987 -11.666 1.00 94.00 199 THR A CA 1
ATOM 1569 C C . THR A 1 199 ? 19.838 -7.994 -10.269 1.00 94.00 199 THR A C 1
ATOM 1571 O O . THR A 1 199 ? 19.313 -8.657 -9.378 1.00 94.00 199 THR A O 1
ATOM 1574 N N . VAL A 1 200 ? 20.905 -7.217 -10.041 1.00 92.00 200 VAL A N 1
ATOM 1575 C CA . VAL A 1 200 ? 21.564 -7.116 -8.726 1.00 92.00 200 VAL A CA 1
ATOM 1576 C C . VAL A 1 200 ? 20.593 -6.605 -7.663 1.00 92.00 200 VAL A C 1
ATOM 1578 O O . VAL A 1 200 ? 20.483 -7.216 -6.601 1.00 92.00 200 VAL A O 1
ATOM 1581 N N . LEU A 1 201 ? 19.848 -5.533 -7.945 1.00 90.12 201 LEU A N 1
ATOM 1582 C CA . LEU A 1 201 ? 18.845 -5.000 -7.019 1.00 90.12 201 LEU A CA 1
ATOM 1583 C C . LEU A 1 201 ? 17.768 -6.042 -6.690 1.00 90.12 201 LEU A C 1
ATOM 1585 O O . LEU A 1 201 ? 17.456 -6.242 -5.519 1.00 90.12 201 LEU A O 1
ATOM 1589 N N . THR A 1 202 ? 17.250 -6.753 -7.696 1.00 92.88 202 THR A N 1
ATOM 1590 C CA . THR A 1 202 ? 16.214 -7.780 -7.494 1.00 92.88 202 THR A CA 1
ATOM 1591 C C . THR A 1 202 ? 16.722 -8.960 -6.666 1.00 92.88 202 THR A C 1
ATOM 1593 O O . THR A 1 202 ? 16.040 -9.398 -5.739 1.00 92.88 202 THR A O 1
ATOM 1596 N N . VAL A 1 203 ? 17.919 -9.474 -6.966 1.00 91.31 203 VAL A N 1
ATOM 1597 C CA . VAL A 1 203 ? 18.537 -10.575 -6.206 1.00 91.31 203 VAL A CA 1
ATOM 1598 C C . VAL A 1 203 ? 18.769 -10.153 -4.757 1.00 91.31 203 VAL A C 1
ATOM 1600 O O . VAL A 1 203 ? 18.482 -10.918 -3.837 1.00 91.31 203 VAL A O 1
ATOM 1603 N N . THR A 1 204 ? 19.221 -8.917 -4.544 1.00 86.00 204 THR A N 1
ATOM 1604 C CA . THR A 1 204 ? 19.466 -8.370 -3.206 1.00 86.00 204 THR A CA 1
ATOM 1605 C C . THR A 1 204 ? 18.154 -8.235 -2.423 1.00 86.00 204 THR A C 1
ATOM 1607 O O . THR A 1 204 ? 18.066 -8.748 -1.309 1.00 86.00 204 THR A O 1
ATOM 1610 N N . LEU A 1 205 ? 17.106 -7.649 -3.023 1.00 87.94 205 LEU A N 1
ATOM 1611 C CA . LEU A 1 205 ? 15.766 -7.547 -2.422 1.00 87.94 205 LEU A CA 1
ATOM 1612 C C . LEU A 1 205 ? 15.220 -8.925 -2.036 1.00 87.94 205 LEU A C 1
ATOM 1614 O O . LEU A 1 205 ? 14.753 -9.132 -0.922 1.00 87.94 205 LEU A O 1
ATOM 1618 N N . THR A 1 206 ? 15.307 -9.879 -2.961 1.00 89.00 206 THR A N 1
ATOM 1619 C CA . THR A 1 206 ? 14.806 -11.243 -2.768 1.00 89.00 206 THR A CA 1
ATOM 1620 C C . THR A 1 206 ? 15.557 -11.947 -1.638 1.00 89.00 206 THR A C 1
ATOM 1622 O O . THR A 1 206 ? 14.944 -12.594 -0.793 1.00 89.00 206 THR A O 1
ATOM 1625 N N . THR A 1 207 ? 16.878 -11.768 -1.569 1.00 84.19 207 THR A N 1
ATOM 1626 C CA . THR A 1 207 ? 17.717 -12.331 -0.503 1.00 84.19 207 THR A CA 1
ATOM 1627 C C . THR A 1 207 ? 17.312 -11.780 0.863 1.00 84.19 207 THR A C 1
ATOM 1629 O O . THR A 1 207 ? 17.044 -12.555 1.781 1.00 84.19 207 THR A O 1
ATOM 1632 N N . PHE A 1 208 ? 17.188 -10.457 0.997 1.00 80.81 208 PHE A N 1
ATOM 1633 C CA . PHE A 1 208 ? 16.743 -9.838 2.247 1.00 80.81 208 PHE A CA 1
ATOM 1634 C C . PHE A 1 208 ? 15.301 -10.207 2.609 1.00 80.81 208 PHE A C 1
ATOM 1636 O O . PHE A 1 208 ? 15.015 -10.429 3.783 1.00 80.81 208 PHE A O 1
ATOM 1643 N N . PHE A 1 209 ? 14.409 -10.358 1.627 1.00 82.44 209 PHE A N 1
ATOM 1644 C CA . PHE A 1 209 ? 13.048 -10.837 1.860 1.00 82.44 209 PHE A CA 1
ATOM 1645 C C . PHE A 1 209 ? 13.029 -12.263 2.429 1.00 82.44 209 PHE A C 1
ATOM 1647 O O . PHE A 1 209 ? 12.317 -12.533 3.394 1.00 82.44 209 PHE A O 1
ATOM 1654 N N . PHE A 1 210 ? 13.843 -13.179 1.896 1.00 81.62 210 PHE A N 1
ATOM 1655 C CA . PHE A 1 210 ? 13.940 -14.536 2.442 1.00 81.62 210 PHE A CA 1
ATOM 1656 C C . PHE A 1 210 ? 14.561 -14.562 3.839 1.00 81.62 210 PHE A C 1
ATOM 1658 O O . PHE A 1 210 ? 14.053 -15.268 4.710 1.00 81.62 210 PHE A O 1
ATOM 1665 N N . ILE A 1 211 ? 15.596 -13.753 4.087 1.00 80.56 211 ILE A N 1
ATOM 1666 C CA . ILE A 1 211 ? 16.150 -13.563 5.435 1.00 80.56 211 ILE A CA 1
ATOM 1667 C C . ILE A 1 211 ? 15.056 -13.039 6.375 1.00 80.56 211 ILE A C 1
ATOM 1669 O O . ILE A 1 211 ? 14.924 -13.523 7.497 1.00 80.56 211 ILE A O 1
ATOM 1673 N N . PHE A 1 212 ? 14.216 -12.111 5.916 1.00 77.56 212 PHE A N 1
ATOM 1674 C CA . PHE A 1 212 ? 13.088 -11.589 6.680 1.00 77.56 212 PHE A CA 1
ATOM 1675 C C . PHE A 1 212 ? 12.051 -12.639 7.043 1.00 77.56 212 PHE A C 1
ATOM 1677 O O . PHE A 1 212 ? 11.711 -12.781 8.219 1.00 77.56 212 PHE A O 1
ATOM 1684 N N . ILE A 1 213 ? 11.612 -13.437 6.078 1.00 77.62 213 ILE A N 1
ATOM 1685 C CA . ILE A 1 213 ? 10.671 -14.525 6.343 1.00 77.62 213 ILE A CA 1
ATOM 1686 C C . ILE A 1 213 ? 11.294 -15.611 7.235 1.00 77.62 213 ILE A C 1
ATOM 1688 O O . ILE A 1 213 ? 10.582 -16.222 8.029 1.00 77.62 213 ILE A O 1
ATOM 1692 N N . ALA A 1 214 ? 12.608 -15.837 7.166 1.00 76.75 214 ALA A N 1
ATOM 1693 C CA . ALA A 1 214 ? 13.290 -16.785 8.046 1.00 76.75 214 ALA A CA 1
ATOM 1694 C C . ALA A 1 214 ? 13.388 -16.295 9.504 1.00 76.75 214 ALA A C 1
ATOM 1696 O O . ALA A 1 214 ? 13.349 -17.113 10.421 1.00 76.75 214 ALA A O 1
ATOM 1697 N N . ASN A 1 215 ? 13.500 -14.978 9.721 1.00 75.56 215 ASN A N 1
ATOM 1698 C CA . ASN A 1 215 ? 13.657 -14.376 11.051 1.00 75.56 215 ASN A CA 1
ATOM 1699 C C . ASN A 1 215 ? 12.331 -13.991 11.723 1.00 75.56 215 ASN A C 1
ATOM 1701 O O . ASN A 1 215 ? 12.285 -13.815 12.942 1.00 75.56 215 ASN A O 1
ATOM 1705 N N . ILE A 1 216 ? 11.242 -13.840 10.966 1.00 75.62 216 ILE A N 1
ATOM 1706 C CA . ILE A 1 216 ? 9.948 -13.489 11.553 1.00 75.62 216 ILE A CA 1
ATOM 1707 C C . ILE A 1 216 ? 9.388 -14.648 12.388 1.00 75.62 216 ILE A C 1
ATOM 1709 O O . ILE A 1 216 ? 9.541 -15.827 12.060 1.00 75.62 216 ILE A O 1
ATOM 1713 N N . GLN A 1 217 ? 8.671 -14.323 13.466 1.00 75.31 217 GLN A N 1
ATOM 1714 C CA . GLN A 1 217 ? 7.997 -15.351 14.256 1.00 75.31 217 GLN A CA 1
ATOM 1715 C C . GLN A 1 217 ? 7.014 -16.121 13.364 1.00 75.31 217 GLN A C 1
ATOM 1717 O O . GLN A 1 217 ? 6.123 -15.527 12.747 1.00 75.31 217 GLN A O 1
ATOM 1722 N N . LYS A 1 218 ? 7.136 -17.455 13.340 1.00 78.50 218 LYS A N 1
ATOM 1723 C CA . LYS A 1 218 ? 6.337 -18.342 12.471 1.00 78.50 218 LYS A CA 1
ATOM 1724 C C . LYS A 1 218 ? 4.828 -18.121 12.614 1.00 78.50 218 LYS A C 1
ATOM 1726 O O . LYS A 1 218 ? 4.095 -18.222 11.632 1.00 78.50 218 LYS A O 1
ATOM 1731 N N . ARG A 1 219 ? 4.374 -17.729 13.812 1.00 78.81 219 ARG A N 1
ATOM 1732 C CA . ARG A 1 219 ? 2.980 -17.359 14.088 1.00 78.81 219 ARG A CA 1
ATOM 1733 C C . ARG A 1 219 ? 2.480 -16.225 13.189 1.00 78.81 219 ARG A C 1
ATOM 1735 O O . ARG A 1 219 ? 1.302 -16.231 12.874 1.00 78.81 219 ARG A O 1
ATOM 1742 N N . TYR A 1 220 ? 3.316 -15.297 12.727 1.00 77.88 220 TYR A N 1
ATOM 1743 C CA . TYR A 1 220 ? 2.880 -14.166 11.899 1.00 77.88 220 TYR A CA 1
ATOM 1744 C C . TYR A 1 220 ? 2.999 -14.401 10.389 1.00 77.88 220 TYR A C 1
ATOM 1746 O O . TYR A 1 220 ? 2.426 -13.624 9.630 1.00 77.88 220 TYR A O 1
ATOM 1754 N N . ILE A 1 221 ? 3.650 -15.463 9.909 1.00 81.50 221 ILE A N 1
ATOM 1755 C CA . ILE A 1 221 ? 3.842 -15.682 8.458 1.00 81.50 221 ILE A CA 1
ATOM 1756 C C . ILE A 1 221 ? 2.498 -15.772 7.722 1.00 81.50 221 ILE A C 1
ATOM 1758 O O . ILE A 1 221 ? 2.316 -15.141 6.683 1.00 81.50 221 ILE A O 1
ATOM 1762 N N . HIS A 1 222 ? 1.511 -16.465 8.299 1.00 82.50 222 HIS A N 1
ATOM 1763 C CA . HIS A 1 222 ? 0.179 -16.589 7.693 1.00 82.50 222 HIS A CA 1
ATOM 1764 C C . HIS A 1 222 ? -0.513 -15.229 7.481 1.00 82.50 222 HIS A C 1
ATOM 1766 O O . HIS A 1 222 ? -1.338 -15.085 6.582 1.00 82.50 222 HIS A O 1
ATOM 1772 N N . THR A 1 223 ? -0.146 -14.200 8.255 1.00 84.56 223 THR A N 1
ATOM 1773 C CA . THR A 1 223 ? -0.733 -12.862 8.112 1.00 84.56 223 THR A CA 1
ATOM 1774 C C . THR A 1 223 ? -0.273 -12.133 6.838 1.00 84.56 223 THR A C 1
ATOM 1776 O O . THR A 1 223 ? -0.961 -11.216 6.409 1.00 84.56 223 THR A O 1
ATOM 1779 N N . PHE A 1 224 ? 0.803 -12.577 6.167 1.00 83.69 224 PHE A N 1
ATOM 1780 C CA . PHE A 1 224 ? 1.206 -12.092 4.830 1.00 83.69 224 PHE A CA 1
ATOM 1781 C C . PHE A 1 224 ? 0.306 -12.595 3.701 1.00 83.69 224 PHE A C 1
ATOM 1783 O O . PHE A 1 224 ? 0.234 -11.972 2.647 1.00 83.69 224 PHE A O 1
ATOM 1790 N N . TRP A 1 225 ? -0.403 -13.698 3.929 1.00 87.25 225 TRP A N 1
ATOM 1791 C CA . TRP A 1 225 ? -1.330 -14.293 2.965 1.00 87.25 225 TRP A CA 1
ATOM 1792 C C . TRP A 1 225 ? -2.792 -14.076 3.361 1.00 87.25 225 TRP A C 1
ATOM 1794 O O . TRP A 1 225 ? -3.705 -14.563 2.698 1.00 87.25 225 TRP A O 1
ATOM 1804 N N . SER A 1 226 ? -3.026 -13.319 4.436 1.00 86.50 226 SER A N 1
ATOM 1805 C CA . SER A 1 226 ? -4.368 -13.010 4.903 1.00 86.50 226 SER A CA 1
ATOM 1806 C C . SER A 1 226 ? -5.090 -12.077 3.932 1.00 86.50 226 SER A C 1
ATOM 1808 O O . SER A 1 226 ? -4.549 -11.063 3.480 1.00 86.50 226 SER A O 1
ATOM 1810 N N . ILE A 1 227 ? -6.345 -12.425 3.659 1.00 86.88 227 ILE A N 1
ATOM 1811 C CA . ILE A 1 227 ? -7.304 -11.632 2.884 1.00 86.88 227 ILE A CA 1
ATOM 1812 C C . ILE A 1 227 ? -8.292 -10.862 3.768 1.00 86.88 227 ILE A C 1
ATOM 1814 O O . ILE A 1 227 ? -9.235 -10.277 3.241 1.00 86.88 227 ILE A O 1
ATOM 1818 N N . MET A 1 228 ? -8.078 -10.875 5.086 1.00 86.06 228 MET A N 1
ATOM 1819 C CA . MET A 1 228 ? -8.952 -10.231 6.064 1.00 86.06 228 MET A CA 1
ATOM 1820 C C . MET A 1 228 ? -9.066 -8.727 5.800 1.00 86.06 228 MET A C 1
ATOM 1822 O O . MET A 1 228 ? -8.058 -8.047 5.594 1.00 86.06 228 MET A O 1
ATOM 1826 N N . THR A 1 229 ? -10.296 -8.223 5.824 1.00 87.62 229 THR A N 1
ATOM 1827 C CA . THR A 1 229 ? -10.604 -6.790 5.694 1.00 87.62 229 THR A CA 1
ATOM 1828 C C . THR A 1 229 ? -10.477 -6.065 7.035 1.00 87.62 229 THR A C 1
ATOM 1830 O O . THR A 1 229 ? -10.502 -6.696 8.095 1.00 87.62 229 THR A O 1
ATOM 1833 N N . GLY A 1 230 ? -10.382 -4.730 7.020 1.00 82.19 230 GLY A N 1
ATOM 1834 C CA . GLY A 1 230 ? -10.367 -3.945 8.260 1.00 82.19 230 GLY A CA 1
ATOM 1835 C C . GLY A 1 230 ? -11.643 -4.133 9.092 1.00 82.19 230 GLY A C 1
ATOM 1836 O O . GLY A 1 230 ? -11.586 -4.254 10.314 1.00 82.19 230 GLY A O 1
ATOM 1837 N N . LYS A 1 231 ? -12.795 -4.270 8.422 1.00 84.94 231 LYS A N 1
ATOM 1838 C CA . LYS A 1 231 ? -14.098 -4.545 9.058 1.00 84.94 231 LYS A CA 1
ATOM 1839 C C . LYS A 1 231 ? -14.118 -5.881 9.798 1.00 84.94 231 LYS A C 1
ATOM 1841 O O . LYS A 1 231 ? -14.587 -5.965 10.928 1.00 84.94 231 LYS A O 1
ATOM 1846 N N . GLU A 1 232 ? -13.614 -6.928 9.154 1.00 85.88 232 GLU A N 1
ATOM 1847 C CA . GLU A 1 232 ? -13.546 -8.269 9.742 1.00 85.88 232 GLU A CA 1
ATOM 1848 C C . GLU A 1 232 ? -12.538 -8.333 10.885 1.00 85.88 232 GLU A C 1
ATOM 1850 O O . GLU A 1 232 ? -12.797 -9.014 11.873 1.00 85.88 232 GLU A O 1
ATOM 1855 N N . LEU A 1 233 ? -11.425 -7.597 10.787 1.00 84.62 233 LEU A N 1
ATOM 1856 C CA . LEU A 1 233 ? -10.478 -7.469 11.890 1.00 84.62 233 LEU A CA 1
ATOM 1857 C C . LEU A 1 233 ? -11.138 -6.817 13.109 1.00 84.62 233 LEU A C 1
ATOM 1859 O O . LEU A 1 233 ? -11.033 -7.361 14.205 1.00 84.62 233 LEU A O 1
ATOM 1863 N N . ALA A 1 234 ? -11.824 -5.686 12.919 1.00 82.31 234 ALA A N 1
ATOM 1864 C CA . ALA A 1 234 ? -12.503 -4.986 14.006 1.00 82.31 234 ALA A CA 1
ATOM 1865 C C . ALA A 1 234 ? -13.550 -5.883 14.682 1.00 82.31 234 ALA A C 1
ATOM 1867 O O . ALA A 1 234 ? -13.598 -5.973 15.908 1.00 82.31 234 ALA A O 1
ATOM 1868 N N . PHE A 1 235 ? -14.334 -6.618 13.887 1.00 85.31 235 PHE A N 1
ATOM 1869 C CA . PHE A 1 235 ? -15.308 -7.564 14.423 1.00 85.31 235 PHE A CA 1
ATOM 1870 C C . PHE A 1 235 ? -14.650 -8.741 15.152 1.00 85.31 235 PHE A C 1
ATOM 1872 O O . PHE A 1 235 ? -15.084 -9.110 16.239 1.00 85.31 235 PHE A O 1
ATOM 1879 N N . LYS A 1 236 ? -13.564 -9.298 14.607 1.00 87.00 236 LYS A N 1
ATOM 1880 C CA . LYS A 1 236 ? -12.797 -10.356 15.269 1.00 87.00 236 LYS A CA 1
ATOM 1881 C C . LYS A 1 236 ? -12.286 -9.893 16.636 1.00 87.00 236 LYS A C 1
ATOM 1883 O O . LYS A 1 236 ? -12.476 -10.595 17.625 1.00 87.00 236 LYS A O 1
ATOM 1888 N N . GLN A 1 237 ? -11.704 -8.695 16.704 1.00 84.06 237 GLN A N 1
ATOM 1889 C CA . GLN A 1 237 ? -11.232 -8.104 17.958 1.00 84.06 237 GLN A CA 1
ATOM 1890 C C . GLN A 1 237 ? -12.377 -7.873 18.949 1.00 84.06 237 GLN A C 1
ATOM 1892 O O . GLN A 1 237 ? -12.225 -8.181 20.125 1.00 84.06 237 GLN A O 1
ATOM 1897 N N . PHE A 1 238 ? -13.538 -7.411 18.477 1.00 86.69 238 PHE A N 1
ATOM 1898 C CA . PHE A 1 238 ? -14.740 -7.289 19.302 1.00 86.69 238 PHE A CA 1
ATOM 1899 C C . PHE A 1 238 ? -15.180 -8.639 19.897 1.00 86.69 238 PHE A C 1
ATOM 1901 O O . PHE A 1 238 ? -15.493 -8.721 21.083 1.00 86.69 238 PHE A O 1
ATOM 1908 N N . THR A 1 239 ? -15.168 -9.714 19.103 1.00 86.19 239 THR A N 1
ATOM 1909 C CA . THR A 1 239 ? -15.591 -11.043 19.575 1.00 86.19 239 THR A CA 1
ATOM 1910 C C . THR A 1 239 ? -14.584 -11.725 20.499 1.00 86.19 239 THR A C 1
ATOM 1912 O O . THR A 1 239 ? -14.990 -12.483 21.375 1.00 86.19 239 THR A O 1
ATOM 1915 N N . GLU A 1 240 ? -13.288 -11.477 20.304 1.00 87.06 240 GLU A N 1
ATOM 1916 C CA . GLU A 1 240 ? -12.202 -12.117 21.060 1.00 87.06 240 GLU A CA 1
ATOM 1917 C C . GLU A 1 240 ? -11.787 -11.319 22.307 1.00 87.06 240 GLU A C 1
ATOM 1919 O O . GLU A 1 240 ? -11.067 -11.844 23.152 1.00 87.06 240 GLU A O 1
ATOM 1924 N N . ALA A 1 241 ? -12.219 -10.062 22.442 1.00 86.00 241 ALA A N 1
ATOM 1925 C CA . ALA A 1 241 ? -11.873 -9.227 23.585 1.00 86.00 241 ALA A CA 1
ATOM 1926 C C . ALA A 1 241 ? -12.512 -9.728 24.892 1.00 86.00 241 ALA A C 1
ATOM 1928 O O . ALA A 1 241 ? -13.711 -10.007 24.959 1.00 86.00 241 ALA A O 1
ATOM 1929 N N . GLU A 1 242 ? -11.707 -9.771 25.954 1.00 83.06 242 GLU A N 1
ATOM 1930 C CA . GLU A 1 242 ? -12.142 -10.187 27.294 1.00 83.06 242 GLU A CA 1
ATOM 1931 C C . GLU A 1 242 ? -12.857 -9.057 28.048 1.00 83.06 242 GLU A C 1
ATOM 1933 O O . GLU A 1 242 ? -13.843 -9.301 28.739 1.00 83.06 242 GLU A O 1
ATOM 1938 N N . SER A 1 243 ? -12.397 -7.811 27.876 1.00 86.50 243 SER A N 1
ATOM 1939 C CA . SER A 1 243 ? -12.925 -6.633 28.575 1.00 86.50 243 SER A CA 1
ATOM 1940 C C . SER A 1 243 ? -13.845 -5.787 27.693 1.00 86.50 243 SER A C 1
ATOM 1942 O O . SER A 1 243 ? -13.558 -5.550 26.514 1.00 86.50 243 SER A O 1
ATOM 1944 N N . ASP A 1 244 ? -14.922 -5.270 28.288 1.00 86.50 244 ASP A N 1
ATOM 1945 C CA . ASP A 1 244 ? -15.885 -4.387 27.622 1.00 86.50 244 ASP A CA 1
ATOM 1946 C C . ASP A 1 244 ? -15.249 -3.082 27.131 1.00 86.50 244 ASP A C 1
ATOM 1948 O O . ASP A 1 244 ? -15.619 -2.593 26.066 1.00 86.50 244 ASP A O 1
ATOM 1952 N N . SER A 1 245 ? -14.235 -2.559 27.826 1.00 84.00 245 SER A N 1
ATOM 1953 C CA . SER A 1 245 ? -13.528 -1.346 27.394 1.00 84.00 245 SER A CA 1
ATOM 1954 C C . SER A 1 245 ? -12.780 -1.553 26.070 1.00 84.00 245 SER A C 1
ATOM 1956 O O . SER A 1 245 ? -12.746 -0.669 25.211 1.00 84.00 245 SER A O 1
ATOM 1958 N N . ILE A 1 246 ? -12.220 -2.749 25.859 1.00 82.75 246 ILE A N 1
ATOM 1959 C CA . ILE A 1 246 ? -11.545 -3.120 24.610 1.00 82.75 246 ILE A CA 1
ATOM 1960 C C . ILE A 1 246 ? -12.581 -3.310 23.498 1.00 82.75 246 ILE A C 1
ATOM 1962 O O . ILE A 1 246 ? -12.386 -2.799 22.395 1.00 82.75 246 ILE A O 1
ATOM 1966 N N . LYS A 1 247 ? -13.710 -3.969 23.791 1.00 86.94 247 LYS A N 1
ATOM 1967 C CA . LYS A 1 247 ? -14.828 -4.117 22.842 1.00 86.94 247 LYS A CA 1
ATOM 1968 C C . LYS A 1 247 ? -15.359 -2.767 22.377 1.00 86.94 247 LYS A C 1
ATOM 1970 O O . LYS A 1 247 ? -15.497 -2.544 21.175 1.00 86.94 247 LYS A O 1
ATOM 1975 N N . ALA A 1 248 ? -15.584 -1.855 23.319 1.00 84.94 248 ALA A N 1
ATOM 1976 C CA . ALA A 1 248 ? -16.046 -0.504 23.051 1.00 84.94 248 ALA A CA 1
ATOM 1977 C C . ALA A 1 248 ? -15.058 0.267 22.166 1.00 84.94 248 ALA A C 1
ATOM 1979 O O . ALA A 1 248 ? -15.464 0.934 21.215 1.00 84.94 248 ALA A O 1
ATOM 1980 N N . ARG A 1 249 ? -13.748 0.114 22.399 1.00 82.38 249 ARG A N 1
ATOM 1981 C CA . ARG A 1 249 ? -12.714 0.708 21.542 1.00 82.38 249 ARG A CA 1
ATOM 1982 C C . ARG A 1 249 ? -12.739 0.157 20.116 1.00 82.38 249 ARG A C 1
ATOM 1984 O O . ARG A 1 249 ? -12.647 0.927 19.166 1.00 82.38 249 ARG A O 1
ATOM 1991 N N . CYS A 1 250 ? -12.898 -1.153 19.948 1.00 81.19 250 CYS A N 1
ATOM 1992 C CA . CYS A 1 250 ? -12.923 -1.791 18.628 1.00 81.19 250 CYS A CA 1
ATOM 1993 C C . CYS A 1 250 ? -14.137 -1.399 17.775 1.00 81.19 250 CYS A C 1
ATOM 1995 O O . CYS A 1 250 ? -14.080 -1.544 16.556 1.00 81.19 250 CYS A O 1
ATOM 1997 N N . VAL A 1 251 ? -15.218 -0.917 18.396 1.00 83.19 251 VAL A N 1
ATOM 1998 C CA . VAL A 1 251 ? -16.485 -0.630 17.713 1.00 83.19 251 VAL A CA 1
ATOM 1999 C C . VAL A 1 251 ? -16.796 0.865 17.662 1.00 83.19 251 VAL A C 1
ATOM 2001 O O . VAL A 1 251 ? -17.079 1.383 16.589 1.00 83.19 251 VAL A O 1
ATOM 2004 N N . PHE A 1 252 ? -16.718 1.582 18.783 1.00 84.75 252 PHE A N 1
ATOM 2005 C CA . PHE A 1 252 ? -17.175 2.975 18.866 1.00 84.75 252 PHE A CA 1
ATOM 2006 C C . PHE A 1 252 ? -16.116 4.011 18.483 1.00 84.75 252 PHE A C 1
ATOM 2008 O O . PHE A 1 252 ? -16.465 5.145 18.182 1.00 84.75 252 PHE A O 1
ATOM 2015 N N . HIS A 1 253 ? -14.834 3.636 18.428 1.00 81.69 253 HIS A N 1
ATOM 2016 C CA . HIS A 1 253 ? -13.766 4.547 17.980 1.00 81.69 253 HIS A CA 1
ATOM 2017 C C . HIS A 1 253 ? -13.482 4.455 16.475 1.00 81.69 253 HIS A C 1
ATOM 2019 O O . HIS A 1 253 ? -12.593 5.136 15.963 1.00 81.69 253 HIS A O 1
ATOM 2025 N N . ILE A 1 254 ? -14.206 3.595 15.759 1.00 80.44 254 ILE A N 1
ATOM 2026 C CA . ILE A 1 254 ? -14.036 3.402 14.322 1.00 80.44 254 ILE A CA 1
ATOM 2027 C C . ILE A 1 254 ? -15.241 3.938 13.560 1.00 80.44 254 ILE A C 1
ATOM 2029 O O . ILE A 1 254 ? -16.345 4.074 14.085 1.00 80.44 254 ILE A O 1
ATOM 2033 N N . ASN A 1 255 ? -15.033 4.226 12.280 1.00 80.19 255 ASN A N 1
ATOM 2034 C CA . ASN A 1 255 ? -16.086 4.715 11.409 1.00 80.19 255 ASN A CA 1
ATOM 2035 C C . ASN A 1 255 ? -17.325 3.802 11.433 1.00 80.19 255 ASN A C 1
ATOM 2037 O O . ASN A 1 255 ? -17.224 2.602 11.161 1.00 80.19 255 ASN A O 1
ATOM 2041 N N . LYS A 1 256 ? -18.506 4.392 11.671 1.00 80.25 256 LYS A N 1
ATOM 2042 C CA . LYS A 1 256 ? -19.783 3.669 11.777 1.00 80.25 256 LYS A CA 1
ATOM 2043 C C . LYS A 1 256 ? -20.077 2.730 10.616 1.00 80.25 256 LYS A C 1
ATOM 2045 O O . LYS A 1 256 ? -20.673 1.675 10.802 1.00 80.25 256 LYS A O 1
ATOM 2050 N N . MET A 1 257 ? -19.604 3.074 9.419 1.00 76.94 257 MET A N 1
ATOM 2051 C CA . MET A 1 257 ? -19.783 2.282 8.200 1.00 76.94 257 MET A CA 1
ATOM 2052 C C . MET A 1 257 ? -19.033 0.942 8.227 1.00 76.94 257 MET A C 1
ATOM 2054 O O . MET A 1 257 ? -19.330 0.050 7.426 1.00 76.94 257 MET A O 1
ATOM 2058 N N . LEU A 1 258 ? -18.051 0.785 9.119 1.00 77.19 258 LEU A N 1
ATOM 2059 C CA . LEU A 1 258 ? -17.261 -0.436 9.247 1.00 77.19 258 LEU A CA 1
ATOM 2060 C C . LEU A 1 258 ? -17.990 -1.528 10.026 1.00 77.19 258 LEU A C 1
ATOM 2062 O O . LEU A 1 258 ? -17.885 -2.696 9.652 1.00 77.19 258 LEU A O 1
ATOM 2066 N N . TYR A 1 259 ? -18.776 -1.158 11.036 1.00 79.31 259 TYR A N 1
ATOM 2067 C CA . TYR A 1 259 ? -19.496 -2.118 11.868 1.00 79.31 259 TYR A CA 1
ATOM 2068 C C . TYR A 1 259 ? -20.974 -2.297 11.498 1.00 79.31 259 TYR A C 1
ATOM 2070 O O . TYR A 1 259 ? -21.626 -3.156 12.082 1.00 79.31 259 TYR A O 1
ATOM 2078 N N . GLN A 1 260 ? -21.513 -1.573 10.504 1.00 81.75 260 GLN A N 1
ATOM 2079 C CA . GLN A 1 260 ? -22.928 -1.698 10.093 1.00 81.75 260 GLN A CA 1
ATOM 2080 C C . GLN A 1 260 ? -23.371 -3.147 9.836 1.00 81.75 260 GLN A C 1
ATOM 2082 O O . GLN A 1 260 ? -24.461 -3.544 10.238 1.00 81.75 260 GLN A O 1
ATOM 2087 N N . LYS A 1 261 ? -22.509 -3.968 9.221 1.00 81.94 261 LYS A N 1
ATOM 2088 C CA . LYS A 1 261 ? -22.805 -5.387 8.950 1.00 81.94 261 LYS A CA 1
ATOM 2089 C C . LYS A 1 261 ? -23.013 -6.208 10.232 1.00 81.94 261 LYS A C 1
ATOM 2091 O O . LYS A 1 261 ? -23.737 -7.195 10.208 1.00 81.94 261 LYS A O 1
ATOM 2096 N N . PHE A 1 262 ? -22.382 -5.794 11.325 1.00 84.12 262 PHE A N 1
ATOM 2097 C CA . PHE A 1 262 ? -22.370 -6.477 12.618 1.00 84.12 262 PHE A CA 1
ATOM 2098 C C . PHE A 1 262 ? -23.167 -5.718 13.688 1.00 84.12 262 PHE A C 1
ATOM 2100 O O . PHE A 1 262 ? -23.101 -6.051 14.869 1.00 84.12 262 PHE A O 1
ATOM 2107 N N . LYS A 1 263 ? -23.941 -4.701 13.280 1.00 85.44 263 LYS A N 1
ATOM 2108 C CA . LYS A 1 263 ? -24.700 -3.824 14.177 1.00 85.44 263 LYS A CA 1
ATOM 2109 C C . LYS A 1 263 ? -25.607 -4.602 15.132 1.00 85.44 263 LYS A C 1
ATOM 2111 O O . LYS A 1 263 ? -25.704 -4.224 16.288 1.00 85.44 263 LYS A O 1
ATOM 2116 N N . GLY A 1 264 ? -26.231 -5.693 14.679 1.00 85.25 264 GLY A N 1
ATOM 2117 C CA . GLY A 1 264 ? -27.111 -6.515 15.521 1.00 85.25 264 GLY A CA 1
ATOM 2118 C C . GLY A 1 264 ? -26.387 -7.213 16.680 1.00 85.25 264 GLY A C 1
ATOM 2119 O O . GLY A 1 264 ? -26.884 -7.209 17.806 1.00 85.25 264 GLY A O 1
ATOM 2120 N N . ASP A 1 265 ? -25.194 -7.756 16.429 1.00 87.00 265 ASP A N 1
ATOM 2121 C CA . ASP A 1 265 ? -24.384 -8.407 17.469 1.00 87.00 265 ASP A CA 1
ATOM 2122 C C . ASP A 1 265 ? -23.880 -7.376 18.488 1.00 87.00 265 ASP A C 1
ATOM 2124 O O . ASP A 1 265 ? -23.908 -7.616 19.696 1.00 87.00 265 ASP A O 1
ATOM 2128 N N . ILE A 1 266 ? -23.482 -6.197 17.998 1.00 87.06 266 ILE A N 1
ATOM 2129 C CA . ILE A 1 266 ? -23.074 -5.065 18.835 1.00 87.06 266 ILE A CA 1
ATOM 2130 C C . ILE A 1 266 ? -24.251 -4.583 19.683 1.00 87.06 266 ILE A C 1
ATOM 2132 O O . ILE A 1 266 ? -24.091 -4.439 20.888 1.00 87.06 266 ILE A O 1
ATOM 2136 N N . GLN A 1 267 ? -25.435 -4.397 19.090 1.00 88.50 267 GLN A N 1
ATOM 2137 C CA . GLN A 1 267 ? -26.634 -3.955 19.805 1.00 88.50 267 GLN A CA 1
ATOM 2138 C C . GLN A 1 267 ? -26.998 -4.916 20.932 1.00 88.50 267 GLN A C 1
ATOM 2140 O O . GLN A 1 267 ? -27.267 -4.487 22.044 1.00 88.50 267 GLN A O 1
ATOM 2145 N N . THR A 1 268 ? -26.941 -6.220 20.664 1.00 89.06 268 THR A N 1
ATOM 2146 C CA . THR A 1 268 ? -27.236 -7.247 21.670 1.00 89.06 268 THR A CA 1
ATOM 2147 C C . THR A 1 268 ? -26.272 -7.158 22.857 1.00 89.06 268 THR A C 1
ATOM 2149 O O . THR A 1 268 ? -26.682 -7.314 24.005 1.00 89.06 268 THR A O 1
ATOM 2152 N N . TRP A 1 269 ? -24.987 -6.894 22.596 1.00 90.94 269 TRP A N 1
ATOM 2153 C CA . TRP A 1 269 ? -23.990 -6.679 23.646 1.00 90.94 269 TRP A CA 1
ATOM 2154 C C . TRP A 1 269 ? -24.211 -5.363 24.404 1.00 90.94 269 TRP A C 1
ATOM 2156 O O . TRP A 1 269 ? -24.097 -5.362 25.629 1.00 90.94 269 TRP A O 1
ATOM 2166 N N . VAL A 1 270 ? -24.561 -4.276 23.711 1.00 89.69 270 VAL A N 1
ATOM 2167 C CA . VAL A 1 270 ? -24.892 -2.983 24.331 1.00 89.69 270 VAL A CA 1
ATOM 2168 C C . VAL A 1 270 ? -26.110 -3.132 25.241 1.00 89.69 270 VAL A C 1
ATOM 2170 O O . VAL A 1 270 ? -26.015 -2.833 26.425 1.00 89.69 270 VAL A O 1
ATOM 2173 N N . ASP A 1 271 ? -27.214 -3.683 24.738 1.00 88.94 271 ASP A N 1
ATOM 2174 C CA . ASP A 1 271 ? -28.463 -3.863 25.488 1.00 88.94 271 ASP A CA 1
ATOM 2175 C C . ASP A 1 271 ? -28.277 -4.737 26.737 1.00 88.94 271 ASP A C 1
ATOM 2177 O O . ASP A 1 271 ? -28.906 -4.492 27.765 1.00 88.94 271 ASP A O 1
ATOM 2181 N N . ALA A 1 272 ? -27.416 -5.758 26.659 1.00 89.38 272 ALA A N 1
ATOM 2182 C CA . ALA A 1 272 ? -27.151 -6.666 27.772 1.00 89.38 272 ALA A CA 1
ATOM 2183 C C . ALA A 1 272 ? -26.331 -6.027 28.905 1.00 89.38 272 ALA A C 1
ATOM 2185 O O . ALA A 1 272 ? -26.444 -6.465 30.048 1.00 89.38 272 ALA A O 1
ATOM 2186 N N . ASN A 1 273 ? -25.499 -5.028 28.599 1.00 89.94 273 ASN A N 1
ATOM 2187 C CA . ASN A 1 273 ? -24.575 -4.427 29.564 1.00 89.94 273 ASN A CA 1
ATOM 2188 C C . ASN A 1 273 ? -24.924 -2.981 29.940 1.00 89.94 273 ASN A C 1
ATOM 2190 O O . ASN A 1 273 ? -24.366 -2.470 30.907 1.00 89.94 273 ASN A O 1
ATOM 2194 N N . TRP A 1 274 ? -25.847 -2.334 29.224 1.00 87.88 274 TRP A N 1
ATOM 2195 C CA . TRP A 1 274 ? -26.150 -0.912 29.385 1.00 87.88 274 TRP A CA 1
ATOM 2196 C C . TRP A 1 274 ? -26.510 -0.518 30.814 1.00 87.88 274 TRP A C 1
ATOM 2198 O O . TRP A 1 274 ? -25.896 0.389 31.361 1.00 87.88 274 TRP A O 1
ATOM 2208 N N . THR A 1 275 ? -27.446 -1.234 31.445 1.00 88.50 275 THR A N 1
ATOM 2209 C CA . THR A 1 275 ? -27.868 -0.951 32.827 1.00 88.50 275 THR A CA 1
ATOM 2210 C C . THR A 1 275 ? -26.691 -1.037 33.796 1.00 88.50 275 THR A C 1
ATOM 2212 O O . THR A 1 275 ? -26.516 -0.161 34.634 1.00 88.50 275 THR A O 1
ATOM 2215 N N . ARG A 1 276 ? -25.814 -2.037 33.623 1.00 90.69 276 ARG A N 1
ATOM 2216 C CA . ARG A 1 276 ? -24.599 -2.162 34.434 1.00 90.69 276 ARG A CA 1
ATOM 2217 C C . ARG A 1 276 ? -23.665 -0.968 34.232 1.00 90.69 276 ARG A C 1
ATOM 2219 O O . ARG A 1 276 ? -23.117 -0.465 35.202 1.00 90.69 276 ARG A O 1
ATOM 2226 N N . TRP A 1 277 ? -23.467 -0.516 32.995 1.00 90.56 277 TRP A N 1
ATOM 2227 C CA . TRP A 1 277 ? -22.600 0.632 32.718 1.00 90.56 277 TRP A CA 1
ATOM 2228 C C . TRP A 1 277 ? -23.190 1.959 33.220 1.00 90.56 277 TRP A C 1
ATOM 2230 O O . TRP A 1 277 ? -22.426 2.829 33.628 1.00 90.56 277 TRP A O 1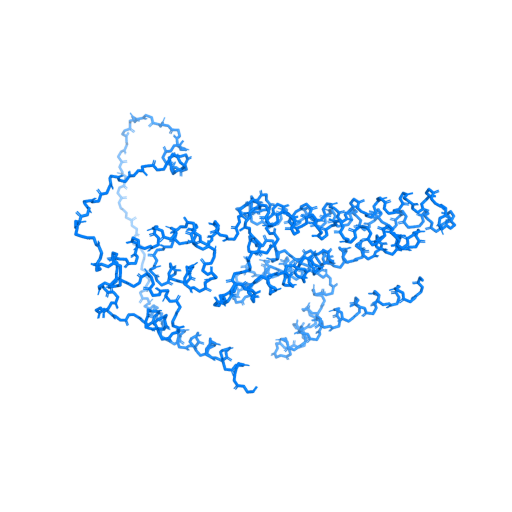
ATOM 2240 N N . GLU A 1 278 ? -24.517 2.113 33.236 1.00 86.88 278 GLU A N 1
ATOM 2241 C CA . GLU A 1 278 ? -25.191 3.268 33.852 1.00 86.88 278 GLU A CA 1
ATOM 2242 C C . GLU A 1 278 ? -25.029 3.300 35.378 1.00 86.88 278 GLU A C 1
ATOM 2244 O O . GLU A 1 278 ? -24.850 4.384 35.944 1.00 86.88 278 GLU A O 1
ATOM 2249 N N . ASP A 1 279 ? -25.045 2.132 36.026 1.00 87.88 279 ASP A N 1
ATOM 2250 C CA . ASP A 1 279 ? -24.862 1.994 37.473 1.00 87.88 279 ASP A CA 1
ATOM 2251 C C . ASP A 1 279 ? -23.389 2.173 37.883 1.00 87.88 279 ASP A C 1
ATOM 2253 O O . ASP A 1 279 ? -23.077 2.952 38.785 1.00 87.88 279 ASP A O 1
ATOM 2257 N N . GLU A 1 280 ? -22.469 1.473 37.209 1.00 89.31 280 GLU A N 1
ATOM 2258 C CA . GLU A 1 280 ? -21.032 1.461 37.527 1.00 89.31 280 GLU A CA 1
ATOM 2259 C C . GLU A 1 280 ? -20.288 2.707 37.019 1.00 89.31 280 GLU A C 1
ATOM 2261 O O . GLU A 1 280 ? -19.229 3.043 37.547 1.00 89.31 280 GLU A O 1
ATOM 2266 N N . LYS A 1 281 ? -20.819 3.384 35.990 1.00 87.50 281 LYS A N 1
ATOM 2267 C CA . LYS A 1 281 ? -20.234 4.565 35.321 1.00 87.50 281 LYS A CA 1
ATOM 2268 C C . LYS A 1 281 ? -18.727 4.450 35.054 1.00 87.50 281 LYS A C 1
ATOM 2270 O O . LYS A 1 281 ? -17.950 5.297 35.505 1.00 87.50 281 LYS A O 1
ATOM 2275 N N . PRO A 1 282 ? -18.277 3.419 34.319 1.00 88.69 282 PRO A N 1
ATOM 2276 C CA . PRO A 1 282 ? -16.856 3.247 34.068 1.00 88.69 282 PRO A CA 1
ATOM 2277 C C . PRO A 1 282 ? -16.311 4.391 33.196 1.00 88.69 282 PRO A C 1
ATOM 2279 O O . PRO A 1 282 ? -16.995 4.847 32.280 1.00 88.69 282 PRO A O 1
ATOM 2282 N N . GLU A 1 283 ? -15.065 4.822 33.442 1.00 87.69 283 GLU A N 1
ATOM 2283 C CA . GLU A 1 283 ? -14.442 5.984 32.768 1.00 87.69 283 GLU A CA 1
ATOM 2284 C C . GLU A 1 283 ? -14.603 5.934 31.239 1.00 87.69 283 GLU A C 1
ATOM 2286 O O . GLU A 1 283 ? -15.078 6.887 30.627 1.00 87.69 283 GLU A O 1
ATOM 2291 N N . TRP A 1 284 ? -14.313 4.779 30.631 1.00 86.50 284 TRP A N 1
ATOM 2292 C CA . TRP A 1 284 ? -14.400 4.584 29.181 1.00 86.50 284 TRP A CA 1
ATOM 2293 C C . TRP A 1 284 ? -15.819 4.766 28.616 1.00 86.50 284 TRP A C 1
ATOM 2295 O O . TRP A 1 284 ? -15.966 5.109 27.447 1.00 86.50 284 TRP A O 1
ATOM 2305 N N . PHE A 1 285 ? -16.866 4.500 29.404 1.00 87.31 285 PHE A N 1
ATOM 2306 C CA . PHE A 1 285 ? -18.258 4.639 28.971 1.00 87.31 285 PHE A CA 1
ATOM 2307 C C . PHE A 1 285 ? -18.711 6.093 29.062 1.00 87.31 285 PHE A C 1
ATOM 2309 O O . PHE A 1 285 ? -19.314 6.603 28.120 1.00 87.31 285 PHE A O 1
ATOM 2316 N N . THR A 1 286 ? -18.358 6.773 30.155 1.00 83.94 286 THR A N 1
ATOM 2317 C CA . THR A 1 286 ? -18.631 8.203 30.342 1.00 83.94 286 THR A CA 1
ATOM 2318 C C . THR A 1 286 ? -17.958 9.031 29.248 1.00 83.94 286 THR A C 1
ATOM 2320 O O . THR A 1 286 ? -18.627 9.822 28.591 1.00 83.94 286 THR A O 1
ATOM 2323 N N . GLU A 1 287 ? -16.682 8.758 28.949 1.00 85.81 287 GLU A N 1
ATOM 2324 C CA . GLU A 1 287 ? -15.965 9.398 27.837 1.00 85.81 287 GLU A CA 1
ATOM 2325 C C . GLU A 1 287 ? -16.701 9.205 26.501 1.00 85.81 287 GLU A C 1
ATOM 2327 O O . GLU A 1 287 ? -16.916 10.155 25.751 1.00 85.81 287 GLU A O 1
ATOM 2332 N N . LEU A 1 288 ? -17.141 7.981 26.193 1.00 84.69 288 LEU A N 1
ATOM 2333 C CA . LEU A 1 288 ? -17.860 7.692 24.948 1.00 84.69 288 LEU A CA 1
ATOM 2334 C C . LEU A 1 288 ? -19.207 8.418 24.832 1.00 84.69 288 LEU A C 1
ATOM 2336 O O . LEU A 1 288 ? -19.618 8.748 23.713 1.00 84.69 288 LEU A O 1
ATOM 2340 N N . LEU A 1 289 ? -19.897 8.636 25.954 1.00 83.62 289 LEU A N 1
ATOM 2341 C CA . LEU A 1 289 ? -21.134 9.413 26.004 1.00 83.62 289 LEU A CA 1
ATOM 2342 C C . LEU A 1 289 ? -20.860 10.903 25.786 1.00 83.62 289 LEU A C 1
ATOM 2344 O O . LEU A 1 289 ? -21.546 11.513 24.965 1.00 83.62 289 LEU A O 1
ATOM 2348 N N . ASP A 1 290 ? -19.838 11.451 26.445 1.00 82.94 290 ASP A N 1
ATOM 2349 C CA . ASP A 1 290 ? -19.440 12.858 26.328 1.00 82.94 290 ASP A CA 1
ATOM 2350 C C . ASP A 1 290 ? -18.992 13.206 24.901 1.00 82.94 290 ASP A C 1
ATOM 2352 O O . ASP A 1 290 ? -19.355 14.251 24.361 1.00 82.94 290 ASP A O 1
ATOM 2356 N N . PHE A 1 291 ? -18.259 12.298 24.247 1.00 78.56 291 PHE A N 1
ATOM 2357 C CA . PHE A 1 291 ? -17.842 12.455 22.851 1.00 78.56 291 PHE A CA 1
ATOM 2358 C C . PHE A 1 291 ? -18.952 12.166 21.829 1.00 78.56 291 PHE A C 1
ATOM 2360 O O . PHE A 1 291 ? -18.725 12.333 20.631 1.00 78.56 291 PHE A O 1
ATOM 2367 N N . GLY A 1 292 ? -20.129 11.688 22.251 1.00 79.31 292 GLY A N 1
ATOM 2368 C CA . GLY A 1 292 ? -21.203 11.295 21.331 1.00 79.31 292 GLY A CA 1
ATOM 2369 C C . GLY A 1 292 ? -20.816 10.149 20.383 1.00 79.31 292 GLY A C 1
ATOM 2370 O O . GLY A 1 292 ? -21.382 10.012 19.300 1.00 79.31 292 GLY A O 1
ATOM 2371 N N . ALA A 1 293 ? -19.838 9.323 20.767 1.00 81.94 293 ALA A N 1
ATOM 2372 C CA . ALA A 1 293 ? -19.292 8.261 19.922 1.00 81.94 293 ALA A CA 1
ATOM 2373 C C . ALA A 1 293 ? -20.243 7.057 19.791 1.00 81.94 293 ALA A C 1
ATOM 2375 O O . ALA A 1 293 ? -20.193 6.323 18.800 1.00 81.94 293 ALA A O 1
ATOM 2376 N N . ILE A 1 294 ? -21.122 6.856 20.781 1.00 82.75 294 ILE A N 1
ATOM 2377 C CA . ILE A 1 294 ? -22.188 5.850 20.734 1.00 82.75 294 ILE A CA 1
ATOM 2378 C C . ILE A 1 294 ? -23.362 6.427 19.934 1.00 82.75 294 ILE A C 1
ATOM 2380 O O . ILE A 1 294 ? -23.980 7.395 20.389 1.00 82.75 294 ILE A O 1
ATOM 2384 N N . PRO A 1 295 ? -23.721 5.836 18.778 1.00 81.06 295 PRO A N 1
ATOM 2385 C CA . PRO A 1 295 ? -24.864 6.295 17.999 1.00 81.06 295 PRO A CA 1
ATOM 2386 C C . PRO A 1 295 ? -26.155 6.280 18.826 1.00 81.06 295 PRO A C 1
ATOM 2388 O O . PRO A 1 295 ? -26.422 5.306 19.527 1.00 81.06 295 PRO A O 1
ATOM 2391 N N . GLU A 1 296 ? -26.998 7.308 18.686 1.00 80.06 296 GLU A N 1
ATOM 2392 C CA . GLU A 1 296 ? -28.293 7.397 19.392 1.00 80.06 296 GLU A CA 1
ATOM 2393 C C . GLU A 1 296 ? -29.182 6.167 19.166 1.00 80.06 296 GLU A C 1
ATOM 2395 O O . GLU A 1 296 ? -29.862 5.688 20.067 1.00 80.06 296 GLU A O 1
ATOM 2400 N N . GLU A 1 297 ? -29.116 5.601 17.964 1.00 79.88 297 GLU A N 1
ATOM 2401 C CA . GLU A 1 297 ? -29.805 4.368 17.583 1.00 79.88 297 GLU A CA 1
ATOM 2402 C C . GLU A 1 297 ? -29.397 3.131 18.396 1.00 79.88 297 GLU A C 1
ATOM 2404 O O . GLU A 1 297 ? -30.142 2.154 18.398 1.00 79.88 297 GLU A O 1
ATOM 2409 N N . MET A 1 298 ? -28.233 3.157 19.055 1.00 81.62 298 MET A N 1
ATOM 2410 C CA . MET A 1 298 ? -27.746 2.059 19.887 1.00 81.62 298 MET A CA 1
ATOM 2411 C C . MET A 1 298 ? -28.058 2.228 21.371 1.00 81.62 298 MET A C 1
ATOM 2413 O O . MET A 1 298 ? -27.926 1.260 22.117 1.00 81.62 298 MET A O 1
ATOM 2417 N N . LYS A 1 299 ? -28.488 3.415 21.810 1.00 82.75 299 LYS A N 1
ATOM 2418 C CA . LYS A 1 299 ? -28.825 3.662 23.214 1.00 82.75 299 LYS A CA 1
ATOM 2419 C C . LYS A 1 299 ? -30.185 3.011 23.535 1.00 82.75 299 LYS A C 1
ATOM 2421 O O . LYS A 1 299 ? -31.190 3.343 22.890 1.00 82.75 299 LYS A O 1
ATOM 2426 N N . PRO A 1 300 ? -30.267 2.081 24.503 1.00 73.44 300 PRO A N 1
ATOM 2427 C CA . PRO A 1 300 ? -31.515 1.427 24.867 1.00 73.44 300 PRO A CA 1
ATOM 2428 C C . PRO A 1 300 ? -32.454 2.435 25.536 1.00 73.44 300 PRO A C 1
ATOM 2430 O O . PRO A 1 300 ? -32.326 2.791 26.699 1.00 73.44 300 PRO A O 1
ATOM 2433 N N . GLY A 1 301 ? -33.419 2.911 24.754 1.00 60.34 301 GLY A N 1
ATOM 2434 C CA . GLY A 1 301 ? -34.397 3.911 25.180 1.00 60.34 301 GLY A CA 1
ATOM 2435 C C . GLY A 1 301 ? -35.159 4.520 24.007 1.00 60.34 301 GLY A C 1
ATOM 2436 O O . GLY A 1 301 ? -36.364 4.726 24.111 1.00 60.34 301 GLY A O 1
ATOM 2437 N N . LEU A 1 302 ? -34.509 4.693 22.847 1.00 46.47 302 LEU A N 1
ATOM 2438 C CA . LEU A 1 302 ? -35.170 5.238 21.651 1.00 46.47 302 LEU A CA 1
ATOM 2439 C C . LEU A 1 302 ? -35.840 4.171 20.766 1.00 46.47 302 LEU A C 1
ATOM 2441 O O . LEU A 1 302 ? -36.859 4.440 20.135 1.00 46.47 302 LEU A O 1
ATOM 2445 N N . ALA A 1 303 ? -35.322 2.939 20.744 1.00 43.62 303 ALA A N 1
ATOM 2446 C CA . ALA A 1 303 ? -35.857 1.857 19.906 1.00 43.62 303 ALA A CA 1
ATOM 2447 C C . ALA A 1 303 ? -37.116 1.166 20.481 1.00 43.62 303 ALA A C 1
ATOM 2449 O O . ALA A 1 303 ? -37.745 0.357 19.801 1.00 43.62 303 ALA A O 1
ATOM 2450 N N . ARG A 1 304 ? -37.510 1.464 21.728 1.00 44.38 304 ARG A N 1
ATOM 2451 C CA . ARG A 1 304 ? -38.573 0.738 22.454 1.00 44.38 304 ARG A CA 1
ATOM 2452 C C . ARG A 1 304 ? -39.953 1.404 22.461 1.00 44.38 304 ARG A C 1
ATOM 2454 O O . ARG A 1 304 ? -40.870 0.852 23.057 1.00 44.38 304 ARG A O 1
ATOM 2461 N N . ALA A 1 305 ? -40.155 2.515 21.751 1.00 36.81 305 ALA A N 1
ATOM 2462 C CA . ALA A 1 305 ? -41.490 3.113 21.606 1.00 36.81 305 ALA A CA 1
ATOM 2463 C C . ALA A 1 305 ? -42.378 2.423 20.540 1.00 36.81 305 ALA A C 1
ATOM 2465 O O . ALA A 1 305 ? -43.536 2.800 20.383 1.00 36.81 305 ALA A O 1
ATOM 2466 N N . GLY A 1 306 ? -41.860 1.430 19.798 1.00 37.06 306 GLY A N 1
ATOM 2467 C CA . GLY A 1 306 ? -42.527 0.900 18.599 1.00 37.06 306 GLY A CA 1
ATOM 2468 C C . GLY A 1 306 ? -42.947 -0.572 18.586 1.00 37.06 306 GLY A C 1
ATOM 2469 O O . GLY A 1 306 ? -43.733 -0.939 17.719 1.00 37.06 306 GLY A O 1
ATOM 2470 N N . THR A 1 307 ? -42.480 -1.439 19.489 1.00 31.42 307 THR A N 1
ATOM 2471 C CA . THR A 1 307 ? -42.833 -2.872 19.422 1.00 31.42 307 THR A CA 1
ATOM 2472 C C . THR A 1 307 ? -42.954 -3.501 20.801 1.00 31.42 307 THR A C 1
ATOM 2474 O O . THR A 1 307 ? -41.967 -3.783 21.478 1.00 31.42 307 THR A O 1
ATOM 2477 N N . VAL A 1 308 ? -44.204 -3.743 21.186 1.00 37.03 308 VAL A N 1
ATOM 2478 C CA . VAL A 1 308 ? -44.608 -4.658 22.253 1.00 37.03 308 VAL A CA 1
ATOM 2479 C C . VAL A 1 308 ? -44.150 -6.074 21.891 1.00 37.03 308 VAL A C 1
ATOM 2481 O O . VAL A 1 308 ? -44.428 -6.551 20.793 1.00 37.03 308 VAL A O 1
ATOM 2484 N N . GLY A 1 309 ? -43.480 -6.746 22.830 1.00 32.34 309 GLY A N 1
ATOM 2485 C CA . GLY A 1 309 ? -43.135 -8.167 22.749 1.00 32.34 309 GLY A CA 1
ATOM 2486 C C . GLY A 1 309 ? -41.654 -8.422 22.998 1.00 32.34 309 GLY A C 1
ATOM 2487 O O . GLY A 1 309 ? -40.843 -8.340 22.084 1.00 32.34 309 GLY A O 1
ATOM 2488 N N . SER A 1 310 ? -41.303 -8.754 24.240 1.00 30.64 310 SER A N 1
ATOM 2489 C CA . SER A 1 310 ? -39.982 -9.285 24.586 1.00 30.64 310 SER A CA 1
ATOM 2490 C C . SER A 1 310 ? -39.759 -10.613 23.843 1.00 30.64 310 SER A C 1
ATOM 2492 O O . SER A 1 310 ? -40.525 -11.550 24.091 1.00 30.64 310 SER A O 1
ATOM 2494 N N . PRO A 1 311 ? -38.773 -10.753 22.933 1.00 36.53 311 PRO A N 1
ATOM 2495 C CA . PRO A 1 311 ? -38.456 -12.047 22.354 1.00 36.53 311 PRO A CA 1
ATOM 2496 C C . PRO A 1 311 ? -37.526 -12.795 23.309 1.00 36.53 311 PRO A C 1
ATOM 2498 O O . PRO A 1 311 ? -36.476 -12.290 23.708 1.00 36.53 311 PRO A O 1
ATOM 2501 N N . SER A 1 312 ? -37.906 -14.020 23.662 1.00 31.59 312 SER A N 1
ATOM 2502 C CA . SER A 1 312 ? -37.030 -14.978 24.337 1.00 31.59 312 SER A CA 1
ATOM 2503 C C . SER A 1 312 ? -35.710 -15.142 23.561 1.00 31.59 312 SER A C 1
ATOM 2505 O O . SER A 1 312 ? -35.723 -15.036 22.330 1.00 31.59 312 SER A O 1
ATOM 2507 N N . PRO A 1 313 ? -34.576 -15.436 24.230 1.00 38.53 313 PRO A N 1
ATOM 2508 C CA . PRO A 1 313 ? -33.291 -15.568 23.552 1.00 38.53 313 PRO A CA 1
ATOM 2509 C C . PRO A 1 313 ? -33.382 -16.649 22.464 1.00 38.53 313 PRO A C 1
ATOM 2511 O O . PRO A 1 313 ? -33.782 -17.777 22.773 1.00 38.53 313 PRO A O 1
ATOM 2514 N N . PRO A 1 314 ? -33.015 -16.364 21.202 1.00 42.88 314 PRO A N 1
ATOM 2515 C CA . PRO A 1 314 ? -32.946 -17.408 20.195 1.00 42.88 314 PRO A CA 1
ATOM 2516 C C . PRO A 1 314 ? -31.819 -18.389 20.562 1.00 42.88 314 PRO A C 1
ATOM 2518 O O . PRO A 1 314 ? -30.773 -17.972 21.074 1.00 42.88 314 PRO A O 1
ATOM 2521 N N . PRO A 1 315 ? -31.991 -19.701 20.317 1.00 37.75 315 PRO A N 1
ATOM 2522 C CA . PRO A 1 315 ? -30.968 -20.684 20.639 1.00 37.75 315 PRO A CA 1
ATOM 2523 C C . PRO A 1 315 ? -29.679 -20.342 19.892 1.00 37.75 315 PRO A C 1
ATOM 2525 O O . PRO A 1 315 ? -29.688 -20.121 18.680 1.00 37.75 315 PRO A O 1
ATOM 2528 N N . ARG A 1 316 ? -28.573 -20.299 20.645 1.00 46.41 316 ARG A N 1
ATOM 2529 C CA . ARG A 1 316 ? -27.205 -20.032 20.185 1.00 46.41 316 ARG A CA 1
ATOM 2530 C C . ARG A 1 316 ? -26.922 -20.855 18.923 1.00 46.41 316 ARG A C 1
ATOM 2532 O O . ARG A 1 316 ? -26.604 -22.042 19.003 1.00 46.41 316 ARG A O 1
ATOM 2539 N N . ARG A 1 317 ? -27.063 -20.244 17.742 1.00 39.22 317 ARG A N 1
ATOM 2540 C CA . ARG A 1 317 ? -26.797 -20.911 16.465 1.00 39.22 317 ARG A CA 1
ATOM 2541 C C . ARG A 1 317 ? -25.294 -21.162 16.413 1.00 39.22 317 ARG A C 1
ATOM 2543 O O . ARG A 1 317 ? -24.510 -20.232 16.250 1.00 39.22 317 ARG A O 1
ATOM 2550 N N . ARG A 1 318 ? -24.886 -22.418 16.618 1.00 36.44 318 ARG A N 1
ATOM 2551 C CA . ARG A 1 318 ? -23.497 -22.867 16.448 1.00 36.44 318 ARG A CA 1
ATOM 2552 C C . ARG A 1 318 ? -23.043 -22.424 15.058 1.00 36.44 318 ARG A C 1
ATOM 2554 O O . ARG A 1 318 ? -23.563 -22.920 14.059 1.00 36.44 318 ARG A O 1
ATOM 2561 N N . SER A 1 319 ? -22.110 -21.478 14.981 1.00 40.66 319 SER A N 1
ATOM 2562 C CA . SER A 1 319 ? -21.504 -21.151 13.698 1.00 40.66 319 SER A CA 1
ATOM 2563 C C . SER A 1 319 ? -20.706 -22.376 13.247 1.00 40.66 319 SER A C 1
ATOM 2565 O O . SER A 1 319 ? -19.887 -22.923 13.988 1.00 40.66 319 SER A O 1
ATOM 2567 N N . VAL A 1 320 ? -20.976 -22.845 12.030 1.00 40.66 320 VAL A N 1
ATOM 2568 C CA . VAL A 1 320 ? -20.250 -23.970 11.412 1.00 40.66 320 VAL A CA 1
ATOM 2569 C C . VAL A 1 320 ? -18.744 -23.666 11.367 1.00 40.66 320 VAL A C 1
ATOM 2571 O O . VAL A 1 320 ? -17.916 -24.555 11.542 1.00 40.66 320 VAL A O 1
ATOM 2574 N N . VAL A 1 321 ? -18.387 -22.382 11.279 1.00 38.47 321 VAL A N 1
ATOM 2575 C CA . VAL A 1 321 ? -17.008 -21.883 11.303 1.00 38.47 321 VAL A CA 1
ATOM 2576 C C . VAL A 1 321 ? -16.335 -22.083 12.670 1.00 38.47 321 VAL A C 1
ATOM 2578 O O . VAL A 1 321 ? -15.194 -22.526 12.707 1.00 38.47 321 VAL A O 1
ATOM 2581 N N . ALA A 1 322 ? -17.024 -21.875 13.801 1.00 37.59 322 ALA A N 1
ATOM 2582 C CA . ALA A 1 322 ? -16.437 -22.095 15.132 1.00 37.59 322 ALA A CA 1
ATOM 2583 C C . ALA A 1 322 ? -16.192 -23.583 15.456 1.00 37.59 322 ALA A C 1
ATOM 2585 O O . ALA A 1 322 ? -15.367 -23.904 16.312 1.00 37.59 322 ALA A O 1
ATOM 2586 N N . SER A 1 323 ? -16.883 -24.503 14.772 1.00 40.84 323 SER A N 1
ATOM 2587 C CA . SER A 1 323 ? -16.681 -25.950 14.947 1.00 40.84 323 SER A CA 1
ATOM 2588 C C . SER A 1 323 ? -15.441 -26.499 14.229 1.00 40.84 323 SER A C 1
ATOM 2590 O O . SER A 1 323 ? -14.905 -27.525 14.640 1.00 40.84 323 SER A O 1
ATOM 2592 N N . LEU A 1 324 ? -14.945 -25.791 13.208 1.00 36.50 324 LEU A N 1
ATOM 2593 C CA . LEU A 1 324 ? -13.739 -26.167 12.460 1.00 36.50 324 LEU A CA 1
ATOM 2594 C C . LEU A 1 324 ? -12.435 -25.800 13.185 1.00 36.50 324 LEU A C 1
ATOM 2596 O O . LEU A 1 324 ? -11.389 -26.354 12.866 1.00 36.50 324 LEU A O 1
ATOM 2600 N N . PHE A 1 325 ? -12.500 -24.909 14.179 1.00 37.12 325 PHE A N 1
ATOM 2601 C CA . PHE A 1 325 ? -11.333 -24.405 14.913 1.00 37.12 325 PHE A CA 1
ATOM 2602 C C . PHE A 1 325 ? -11.379 -24.713 16.419 1.00 37.12 325 PHE A C 1
ATOM 2604 O O . PHE A 1 325 ? -10.651 -24.105 17.199 1.00 37.12 325 PHE A O 1
ATOM 2611 N N . HIS A 1 326 ? -12.219 -25.665 16.846 1.00 35.84 326 HIS A N 1
ATOM 2612 C CA . HIS A 1 326 ? -12.203 -26.148 18.228 1.00 35.84 326 HIS A CA 1
ATOM 2613 C C . HIS A 1 326 ? -10.915 -26.955 18.505 1.00 35.84 326 HIS A C 1
ATOM 2615 O O . HIS A 1 326 ? -10.644 -27.916 17.778 1.00 35.84 326 HIS A O 1
ATOM 2621 N N . PRO A 1 327 ? -10.160 -26.649 19.581 1.00 34.22 327 PRO A N 1
ATOM 2622 C CA . PRO A 1 327 ? -8.912 -27.348 19.910 1.00 34.22 327 PRO A CA 1
ATOM 2623 C C . PRO A 1 327 ? -9.089 -28.858 20.152 1.00 34.22 327 PRO A C 1
ATOM 2625 O O . PRO A 1 327 ? -8.149 -29.626 19.974 1.00 34.22 327 PRO A O 1
ATOM 2628 N N . ASN A 1 328 ? -10.307 -29.306 20.474 1.00 35.19 328 ASN A N 1
ATOM 2629 C CA . ASN A 1 328 ? -10.618 -30.714 20.741 1.00 35.19 328 ASN A CA 1
ATOM 2630 C C . ASN A 1 328 ? -10.648 -31.615 19.490 1.00 35.19 328 ASN A C 1
ATOM 2632 O O . ASN A 1 328 ? -10.739 -32.829 19.640 1.00 35.19 328 ASN A O 1
ATOM 2636 N N . ASN A 1 329 ? -10.570 -31.058 18.275 1.00 36.81 329 ASN A N 1
ATOM 2637 C CA . ASN A 1 329 ? -10.514 -31.845 17.034 1.00 36.81 329 ASN A CA 1
ATOM 2638 C C . ASN A 1 329 ? -9.081 -32.068 16.510 1.00 36.81 329 ASN A C 1
ATOM 2640 O O . ASN A 1 329 ? -8.913 -32.673 15.453 1.00 36.81 329 ASN A O 1
ATOM 2644 N N . LEU A 1 330 ? -8.053 -31.595 17.226 1.00 37.53 330 LEU A N 1
ATOM 2645 C CA . LEU A 1 330 ? -6.642 -31.714 16.827 1.00 37.53 330 LEU A CA 1
ATOM 2646 C C . LEU A 1 330 ? -5.816 -32.670 17.703 1.00 37.53 330 LEU A C 1
ATOM 2648 O O . LEU A 1 330 ? -4.598 -32.728 17.555 1.00 37.53 330 LEU A O 1
ATOM 2652 N N . THR A 1 331 ? -6.442 -33.459 18.577 1.00 30.72 331 THR A N 1
ATOM 2653 C CA . THR A 1 331 ? -5.739 -34.490 19.354 1.00 30.72 331 THR A CA 1
ATOM 2654 C C . THR A 1 331 ? -6.055 -35.892 18.820 1.00 30.72 331 THR A C 1
ATOM 2656 O O . THR A 1 331 ? -7.227 -36.237 18.638 1.00 30.72 331 THR A O 1
ATOM 2659 N N . PRO A 1 332 ? -5.046 -36.750 18.568 1.00 28.52 332 PRO A N 1
ATOM 2660 C CA . PRO A 1 332 ? -5.294 -38.170 18.370 1.00 28.52 332 PRO A CA 1
ATOM 2661 C C . PRO A 1 332 ? -5.855 -38.749 19.673 1.00 28.52 332 PRO A C 1
ATOM 2663 O O . PRO A 1 332 ? -5.276 -38.564 20.743 1.00 28.52 332 PRO A O 1
ATOM 2666 N N . LYS A 1 333 ? -6.989 -39.450 19.588 1.00 27.81 333 LYS A N 1
ATOM 2667 C CA . LYS A 1 333 ? -7.571 -40.198 20.709 1.00 27.81 333 LYS A CA 1
ATOM 2668 C C . LYS A 1 333 ? -6.582 -41.276 21.167 1.00 27.81 333 LYS A C 1
ATOM 2670 O O . LYS A 1 333 ? -6.377 -42.251 20.450 1.00 27.81 333 LYS A O 1
ATOM 2675 N N . ILE A 1 334 ? -6.011 -41.124 22.360 1.00 26.72 334 ILE A N 1
ATOM 2676 C CA . ILE A 1 334 ? -5.301 -42.203 23.056 1.00 26.72 334 ILE A CA 1
ATOM 2677 C C . ILE A 1 334 ? -6.306 -42.876 23.998 1.00 26.72 334 ILE A C 1
ATOM 2679 O O . ILE A 1 334 ? -6.921 -42.218 24.837 1.00 26.72 334 ILE A O 1
ATOM 2683 N N . HIS A 1 335 ? -6.516 -44.179 23.806 1.00 26.08 335 HIS A N 1
ATOM 2684 C CA . HIS A 1 335 ? -7.341 -45.023 24.671 1.00 26.08 335 HIS A CA 1
ATOM 2685 C C . HIS A 1 335 ? -6.672 -45.224 26.045 1.00 26.08 335 HIS A C 1
ATOM 2687 O O . HIS A 1 335 ? -5.448 -45.338 26.105 1.00 26.08 335 HIS A O 1
ATOM 2693 N N . PRO A 1 336 ? -7.445 -45.307 27.144 1.00 29.77 336 PRO A N 1
ATOM 2694 C CA . PRO A 1 336 ? -6.893 -45.443 28.483 1.00 29.77 336 PRO A CA 1
ATOM 2695 C C . PRO A 1 336 ? -6.561 -46.907 28.778 1.00 29.77 336 PRO A C 1
ATOM 2697 O O . PRO A 1 336 ? -7.440 -47.764 28.692 1.00 29.77 336 PRO A O 1
ATOM 2700 N N . ASN A 1 337 ? -5.318 -47.194 29.171 1.00 24.23 337 ASN A N 1
ATOM 2701 C CA . ASN A 1 337 ? -5.054 -48.304 30.081 1.00 24.23 337 ASN A CA 1
ATOM 2702 C C . ASN A 1 337 ? -3.681 -48.210 30.764 1.00 24.23 337 ASN A C 1
ATOM 2704 O O . ASN A 1 337 ? -2.695 -47.855 30.130 1.00 24.23 337 ASN A O 1
ATOM 2708 N N . GLN A 1 338 ? -3.679 -48.649 32.029 1.00 25.52 338 GLN A N 1
ATOM 2709 C CA . GLN A 1 338 ? -2.553 -49.008 32.909 1.00 25.52 338 GLN A CA 1
ATOM 2710 C C . GLN A 1 338 ? -1.963 -47.926 33.841 1.00 25.52 338 GLN A C 1
ATOM 2712 O O . GLN A 1 338 ? -1.044 -47.183 33.526 1.00 25.52 338 GLN A O 1
ATOM 2717 N N . THR A 1 339 ? -2.540 -47.931 35.048 1.00 28.92 339 THR A N 1
ATOM 2718 C CA . THR A 1 339 ? -1.937 -47.829 36.393 1.00 28.92 339 THR A CA 1
ATOM 2719 C C . THR A 1 339 ? -0.406 -47.764 36.515 1.00 28.92 339 THR A C 1
ATOM 2721 O O . THR A 1 339 ? 0.275 -48.724 36.159 1.00 28.92 339 THR A O 1
ATOM 2724 N N . ALA A 1 340 ? 0.091 -46.743 37.224 1.00 26.47 340 ALA A N 1
ATOM 2725 C CA . ALA A 1 340 ? 1.254 -46.837 38.114 1.00 26.47 340 ALA A CA 1
ATOM 2726 C C . ALA A 1 340 ? 1.197 -45.731 39.197 1.00 26.47 340 ALA A C 1
ATOM 2728 O O . ALA A 1 340 ? 0.855 -44.589 38.904 1.00 26.47 340 ALA A O 1
ATOM 2729 N N . ASN A 1 341 ? 1.481 -46.114 40.446 1.00 25.86 341 ASN A N 1
ATOM 2730 C CA . ASN A 1 341 ? 1.431 -45.311 41.680 1.00 25.86 341 ASN A CA 1
ATOM 2731 C C . ASN A 1 341 ? 2.417 -44.119 41.715 1.00 25.86 341 ASN A C 1
ATOM 2733 O O . ASN A 1 341 ? 3.439 -44.166 41.029 1.00 25.86 341 ASN A O 1
ATOM 2737 N N . PRO A 1 342 ? 2.182 -43.101 42.572 1.00 29.67 342 PRO A N 1
ATOM 2738 C CA . PRO A 1 342 ? 3.124 -42.004 42.796 1.00 29.67 342 PRO A CA 1
ATOM 2739 C C . PRO A 1 342 ? 4.175 -42.369 43.865 1.00 29.67 342 PRO A C 1
ATOM 2741 O O . PRO A 1 342 ? 3.830 -43.065 44.824 1.00 29.67 342 PRO A O 1
ATOM 2744 N N . PRO A 1 343 ? 5.422 -41.867 43.786 1.00 27.19 343 PRO A N 1
ATOM 2745 C CA . PRO A 1 343 ? 6.306 -41.824 44.937 1.00 27.19 343 PRO A CA 1
ATOM 2746 C C . PRO A 1 343 ? 6.247 -40.466 45.657 1.00 27.19 343 PRO A C 1
ATOM 2748 O O . PRO A 1 343 ? 6.307 -39.400 45.049 1.00 27.19 343 PRO A O 1
ATOM 2751 N N . SER A 1 344 ? 6.098 -40.611 46.971 1.00 26.56 344 SER A N 1
ATOM 2752 C CA . SER A 1 344 ? 6.402 -39.760 48.128 1.00 26.56 344 SER A CA 1
ATOM 2753 C C . SER A 1 344 ? 7.256 -38.495 47.965 1.00 26.56 344 SER A C 1
ATOM 2755 O O . SER A 1 344 ? 8.253 -38.466 47.247 1.00 26.56 344 SER A O 1
ATOM 2757 N N . ALA A 1 345 ? 6.873 -37.513 48.787 1.00 33.62 345 ALA A N 1
ATOM 2758 C CA . ALA A 1 345 ? 7.629 -36.342 49.212 1.00 33.62 345 ALA A CA 1
ATOM 2759 C C . ALA A 1 345 ? 8.998 -36.690 49.821 1.00 33.62 345 ALA A C 1
ATOM 2761 O O . ALA A 1 345 ? 9.141 -37.753 50.420 1.00 33.62 345 ALA A O 1
ATOM 2762 N N . ASP A 1 346 ? 9.970 -35.792 49.637 1.00 25.81 346 ASP A N 1
ATOM 2763 C CA . ASP A 1 346 ? 10.799 -35.186 50.695 1.00 25.81 346 ASP A CA 1
ATOM 2764 C C . ASP A 1 346 ? 11.909 -34.338 50.047 1.00 25.81 346 ASP A C 1
ATOM 2766 O O . ASP A 1 346 ? 12.611 -34.794 49.141 1.00 25.81 346 ASP A O 1
ATOM 2770 N N . GLY A 1 347 ? 12.054 -33.088 50.495 1.00 27.17 347 GLY A N 1
ATOM 2771 C CA . GLY A 1 347 ? 13.109 -32.182 50.037 1.00 27.17 347 GLY A CA 1
ATOM 2772 C C . GLY A 1 347 ? 12.827 -30.710 50.330 1.00 27.17 347 GLY A C 1
ATOM 2773 O O . GLY A 1 347 ? 12.531 -29.953 49.409 1.00 27.17 347 GLY A O 1
ATOM 2774 N N . ASP A 1 348 ? 12.928 -30.329 51.604 1.00 28.08 348 ASP A N 1
ATOM 2775 C CA . ASP A 1 348 ? 13.073 -28.946 52.075 1.00 28.08 348 ASP A CA 1
ATOM 2776 C C . ASP A 1 348 ? 14.306 -28.266 51.457 1.00 28.08 348 ASP A C 1
ATOM 2778 O O . ASP A 1 348 ? 15.387 -28.852 51.510 1.00 28.08 348 ASP A O 1
ATOM 2782 N N . VAL A 1 349 ? 14.169 -27.021 50.972 1.00 29.75 349 VAL A N 1
ATOM 2783 C CA . VAL A 1 349 ? 15.189 -25.957 51.102 1.00 29.75 349 VAL A CA 1
ATOM 2784 C C . VAL A 1 349 ? 14.494 -24.585 51.132 1.00 29.75 349 VAL A C 1
ATOM 2786 O O . VAL A 1 349 ? 13.727 -24.238 50.235 1.00 29.75 349 VAL A O 1
ATOM 2789 N N . ASP A 1 350 ? 14.807 -23.840 52.191 1.00 26.59 350 ASP A N 1
ATOM 2790 C CA . ASP A 1 350 ? 14.449 -22.462 52.536 1.00 26.59 350 ASP A CA 1
ATOM 2791 C C . ASP A 1 350 ? 14.722 -21.394 51.455 1.00 26.59 350 ASP A C 1
ATOM 2793 O O . ASP A 1 350 ? 15.637 -21.535 50.643 1.00 26.59 350 ASP A O 1
ATOM 2797 N N . GLY A 1 351 ? 14.019 -20.253 51.549 1.00 27.45 351 GLY A N 1
ATOM 2798 C CA . GLY A 1 351 ? 14.543 -18.970 51.052 1.00 27.45 351 GLY A CA 1
ATOM 2799 C C . GLY A 1 351 ? 13.517 -17.950 50.547 1.00 27.45 351 GLY A C 1
ATOM 2800 O O . GLY A 1 351 ? 13.163 -17.957 49.376 1.00 27.45 351 GLY A O 1
ATOM 2801 N N . ASP A 1 352 ? 13.136 -17.033 51.439 1.00 25.06 352 ASP A N 1
ATOM 2802 C CA . ASP A 1 352 ? 12.764 -15.628 51.206 1.00 25.06 352 ASP A CA 1
ATOM 2803 C C . ASP A 1 352 ? 11.505 -15.279 50.387 1.00 25.06 352 ASP A C 1
ATOM 2805 O O . ASP A 1 352 ? 11.461 -15.186 49.162 1.00 25.06 352 ASP A O 1
ATOM 2809 N N . THR A 1 353 ? 10.459 -14.958 51.150 1.00 34.69 353 THR A N 1
ATOM 2810 C CA . THR A 1 353 ? 9.251 -14.263 50.700 1.00 34.69 353 THR A CA 1
ATOM 2811 C C . THR A 1 353 ? 9.531 -12.759 50.629 1.00 34.69 353 THR A C 1
ATOM 2813 O O . THR A 1 353 ? 9.417 -12.069 51.639 1.00 34.69 353 THR A O 1
ATOM 2816 N N . GLU A 1 354 ? 9.854 -12.226 49.449 1.00 29.83 354 GLU A N 1
ATOM 2817 C CA . GLU A 1 354 ? 9.868 -10.775 49.216 1.00 29.83 354 GLU A CA 1
ATOM 2818 C C . GLU A 1 354 ? 8.671 -10.380 48.336 1.00 29.83 354 GLU A C 1
ATOM 2820 O O . GLU A 1 354 ? 8.568 -10.728 47.157 1.00 29.83 354 GLU A O 1
ATOM 2825 N N . ARG A 1 355 ? 7.702 -9.694 48.956 1.00 26.80 355 ARG A N 1
ATOM 2826 C CA . ARG A 1 355 ? 6.542 -9.081 48.299 1.00 26.80 355 ARG A CA 1
ATOM 2827 C C . ARG A 1 355 ? 7.022 -8.012 47.312 1.00 26.80 355 ARG A C 1
ATOM 2829 O O . ARG A 1 355 ? 7.444 -6.940 47.728 1.00 26.80 355 ARG A O 1
ATOM 2836 N N . LEU A 1 356 ? 6.876 -8.268 46.015 1.00 28.34 356 LEU A N 1
ATOM 2837 C CA . LEU A 1 356 ? 6.860 -7.229 44.983 1.00 28.34 356 LEU A CA 1
ATOM 2838 C C . LEU A 1 356 ? 5.444 -6.646 44.906 1.00 28.34 356 LEU A C 1
ATOM 2840 O O . LEU A 1 356 ? 4.590 -7.141 44.170 1.00 28.34 356 LEU A O 1
ATOM 2844 N N . GLU A 1 357 ? 5.190 -5.607 45.701 1.00 29.28 357 GLU A N 1
ATOM 2845 C CA . GLU A 1 357 ? 4.089 -4.679 45.448 1.00 29.28 357 GLU A CA 1
ATOM 2846 C C . GLU A 1 357 ? 4.380 -3.979 44.112 1.00 29.28 357 GLU A C 1
ATOM 2848 O O . GLU A 1 357 ? 5.233 -3.100 44.005 1.00 29.28 357 GLU A O 1
ATOM 2853 N N . LEU A 1 358 ? 3.724 -4.457 43.052 1.00 34.62 358 LEU A N 1
ATOM 2854 C CA . LEU A 1 358 ? 3.619 -3.758 41.778 1.00 34.62 358 LEU A CA 1
ATOM 2855 C C . LEU A 1 358 ? 2.850 -2.464 42.043 1.00 34.62 358 LEU A C 1
ATOM 2857 O O . LEU A 1 358 ? 1.643 -2.491 42.278 1.00 34.62 358 LEU A O 1
ATOM 2861 N N . ASP A 1 359 ? 3.569 -1.347 42.026 1.00 36.84 359 ASP A N 1
ATOM 2862 C CA . ASP A 1 359 ? 3.039 0.010 42.140 1.00 36.84 359 ASP A CA 1
ATOM 2863 C C . ASP A 1 359 ? 2.294 0.387 40.843 1.00 36.84 359 ASP A C 1
ATOM 2865 O O . ASP A 1 359 ? 2.744 1.157 39.996 1.00 36.84 359 ASP A O 1
ATOM 2869 N N . THR A 1 360 ? 1.163 -0.291 40.634 1.00 43.00 360 THR A N 1
ATOM 2870 C CA . THR A 1 360 ? 0.326 -0.219 39.431 1.00 43.00 360 THR A CA 1
ATOM 2871 C C . THR A 1 360 ? -0.301 1.162 39.231 1.00 43.00 360 THR A C 1
ATOM 2873 O O . THR A 1 360 ? -0.658 1.498 38.106 1.00 43.00 360 THR A O 1
ATOM 2876 N N . GLU A 1 361 ? -0.425 1.984 40.275 1.00 32.59 361 GLU A N 1
ATOM 2877 C CA . GLU A 1 361 ? -1.050 3.310 40.180 1.00 32.59 361 GLU A CA 1
ATOM 2878 C C . GLU A 1 361 ? -0.122 4.356 39.545 1.00 32.59 361 GLU A C 1
ATOM 2880 O O . GLU A 1 361 ? -0.564 5.122 38.684 1.00 32.59 361 GLU A O 1
ATOM 2885 N N . ALA A 1 362 ? 1.177 4.333 39.864 1.00 39.00 362 ALA A N 1
ATOM 2886 C CA . ALA A 1 362 ? 2.149 5.279 39.310 1.00 39.00 362 ALA A CA 1
ATOM 2887 C C . ALA A 1 362 ? 2.377 5.086 37.795 1.00 39.00 362 ALA A C 1
ATOM 2889 O O . ALA A 1 362 ? 2.548 6.057 37.048 1.00 39.00 362 ALA A O 1
ATOM 2890 N N . ASP A 1 363 ? 2.328 3.839 37.316 1.00 39.41 363 ASP A N 1
ATOM 2891 C CA . ASP A 1 363 ? 2.454 3.513 35.890 1.00 39.41 363 ASP A CA 1
ATOM 2892 C C . ASP A 1 363 ? 1.175 3.839 35.095 1.00 39.41 363 ASP A C 1
ATOM 2894 O O . ASP A 1 363 ? 1.247 4.204 33.914 1.00 39.41 363 ASP A O 1
ATOM 2898 N N . ILE A 1 364 ? 0.004 3.791 35.741 1.00 38.78 364 ILE A N 1
ATOM 2899 C CA . ILE A 1 364 ? -1.284 4.154 35.133 1.00 38.78 364 ILE A CA 1
ATOM 2900 C C . ILE A 1 364 ? -1.428 5.679 35.004 1.00 38.78 364 ILE A C 1
ATOM 2902 O O . ILE A 1 364 ? -1.857 6.159 33.949 1.00 38.78 364 ILE A O 1
ATOM 2906 N N . GLU A 1 365 ? -1.005 6.466 36.000 1.00 35.25 365 GLU A N 1
ATOM 2907 C CA . GLU A 1 365 ? -1.026 7.936 35.904 1.00 35.25 365 GLU A CA 1
ATOM 2908 C C . GLU A 1 365 ? -0.089 8.467 34.812 1.00 35.25 365 GLU A C 1
ATOM 2910 O O . GLU A 1 365 ? -0.436 9.383 34.057 1.00 35.25 365 GLU A O 1
ATOM 2915 N N . LYS A 1 366 ? 1.089 7.854 34.661 1.00 40.31 366 LYS A N 1
ATOM 2916 C CA . LYS A 1 366 ? 2.067 8.255 33.642 1.00 40.31 366 LYS A CA 1
ATOM 2917 C C . LYS A 1 366 ? 1.595 7.927 32.222 1.00 40.31 366 LYS A C 1
ATOM 2919 O O . LYS A 1 366 ? 1.924 8.649 31.280 1.00 40.31 366 LYS A O 1
ATOM 2924 N N . PHE A 1 367 ? 0.783 6.878 32.070 1.00 35.16 367 PHE A N 1
ATOM 2925 C CA . PHE A 1 367 ? 0.114 6.534 30.815 1.00 35.16 367 PHE A CA 1
ATOM 2926 C C . PHE A 1 367 ? -1.059 7.482 30.504 1.00 35.16 367 PHE A C 1
ATOM 2928 O O . PHE A 1 367 ? -1.187 7.932 29.362 1.00 35.16 367 PHE A O 1
ATOM 2935 N N . LYS A 1 368 ? -1.858 7.869 31.514 1.00 34.31 368 LYS A N 1
ATOM 2936 C CA . LYS A 1 368 ? -2.925 8.881 31.373 1.00 34.31 368 LYS A CA 1
ATOM 2937 C C . LYS A 1 368 ? -2.369 10.250 30.940 1.00 34.31 368 LYS A C 1
ATOM 2939 O O . LYS A 1 368 ? -2.928 10.869 30.033 1.00 34.31 368 LYS A O 1
ATOM 2944 N N . SER A 1 369 ? -1.235 10.695 31.494 1.00 33.22 369 SER A N 1
ATOM 2945 C CA . SER A 1 369 ? -0.638 11.996 31.129 1.00 33.22 369 SER A CA 1
ATOM 2946 C C . SER A 1 369 ? -0.055 12.020 29.705 1.00 33.22 369 SER A C 1
ATOM 2948 O O . SER A 1 369 ? -0.175 13.022 28.994 1.00 33.22 369 SER A O 1
ATOM 2950 N N . GLY A 1 370 ? 0.489 10.889 29.238 1.00 33.94 370 GLY A N 1
ATOM 2951 C CA . GLY A 1 370 ? 0.975 10.731 27.866 1.00 33.94 370 GLY A CA 1
ATOM 2952 C C . GLY A 1 370 ? -0.131 10.883 26.818 1.00 33.94 370 GLY A C 1
ATOM 2953 O O . GLY A 1 370 ? 0.068 11.564 25.810 1.00 33.94 370 GLY A O 1
ATOM 2954 N N . ILE A 1 371 ? -1.313 10.316 27.080 1.00 34.84 371 ILE A N 1
ATOM 2955 C CA . ILE A 1 371 ? -2.462 10.375 26.162 1.00 34.84 371 ILE A CA 1
ATOM 2956 C C . ILE A 1 371 ? -3.111 11.767 26.147 1.00 34.84 371 ILE A C 1
ATOM 2958 O O . ILE A 1 371 ? -3.404 12.278 25.064 1.00 34.84 371 ILE A O 1
ATOM 2962 N N . MET A 1 372 ? -3.248 12.437 27.299 1.00 30.42 372 MET A N 1
ATOM 2963 C CA . MET A 1 372 ? -3.782 13.809 27.335 1.00 30.42 372 MET A CA 1
ATOM 2964 C C . MET A 1 372 ? -2.885 14.815 26.591 1.00 30.42 372 MET A C 1
ATOM 2966 O O . MET A 1 372 ? -3.395 15.717 25.925 1.00 30.42 372 MET A O 1
ATOM 2970 N N . SER A 1 373 ? -1.558 14.631 26.610 1.00 32.53 373 SER A N 1
ATOM 2971 C CA . SER A 1 373 ? -0.634 15.499 25.857 1.00 32.53 373 SER A CA 1
ATOM 2972 C C . SER A 1 373 ? -0.771 15.386 24.330 1.00 32.53 373 SER A C 1
ATOM 2974 O O . SER A 1 373 ? -0.444 16.328 23.612 1.00 32.53 373 SER A O 1
ATOM 2976 N N . MET A 1 374 ? -1.295 14.264 23.818 1.00 31.92 374 MET A N 1
ATOM 2977 C CA . MET A 1 374 ? -1.558 14.080 22.384 1.00 31.92 374 MET A CA 1
ATOM 2978 C C . MET A 1 374 ? -2.912 14.650 21.945 1.00 31.92 374 MET A C 1
ATOM 2980 O O . MET A 1 374 ? -3.063 15.008 20.778 1.00 31.92 374 MET A O 1
ATOM 2984 N N . GLN A 1 375 ? -3.878 14.788 22.857 1.00 32.03 375 GLN A N 1
ATOM 2985 C CA . GLN A 1 375 ? -5.161 15.440 22.570 1.00 32.03 375 GLN A CA 1
ATOM 2986 C C . GLN A 1 375 ? -5.075 16.976 22.615 1.00 32.03 375 GLN A C 1
ATOM 2988 O O . GLN A 1 375 ? -5.852 17.644 21.934 1.00 32.03 375 GLN A O 1
ATOM 2993 N N . SER A 1 376 ? -4.094 17.561 23.315 1.00 28.72 376 SER A N 1
ATOM 2994 C CA . SER A 1 376 ? -3.933 19.025 23.373 1.00 28.72 376 SER A CA 1
ATOM 2995 C C . SER A 1 376 ? -3.313 19.655 22.113 1.00 28.72 376 SER A C 1
ATOM 2997 O O . SER A 1 376 ? -3.236 20.878 22.033 1.00 28.72 376 SER A O 1
ATOM 2999 N N . ILE A 1 377 ? -2.886 18.870 21.117 1.00 31.75 377 ILE A N 1
ATOM 3000 C CA . ILE A 1 377 ? -2.313 19.403 19.862 1.00 31.75 377 ILE A CA 1
ATOM 3001 C C . ILE A 1 377 ? -3.414 19.788 18.848 1.00 31.75 377 ILE A C 1
ATOM 3003 O O . ILE A 1 377 ? -3.120 20.348 17.798 1.00 31.75 377 ILE A O 1
ATOM 3007 N N . HIS A 1 378 ? -4.697 19.580 19.179 1.00 35.59 378 HIS A N 1
ATOM 3008 C CA . HIS A 1 378 ? -5.824 20.005 18.337 1.00 35.59 378 HIS A CA 1
ATOM 3009 C C . HIS A 1 378 ? -6.618 21.226 18.827 1.00 35.59 378 HIS A C 1
ATOM 3011 O O . HIS A 1 378 ? -7.636 21.555 18.224 1.00 35.59 378 HIS A O 1
ATOM 3017 N N . PHE A 1 379 ? -6.119 21.962 19.822 1.00 35.31 379 PHE A N 1
ATOM 3018 C CA . PHE A 1 379 ? -6.554 23.340 20.074 1.00 35.31 379 PHE A CA 1
ATOM 3019 C C . PHE A 1 379 ? -5.351 24.237 20.369 1.00 35.31 379 PHE A C 1
ATOM 3021 O O . PHE A 1 379 ? -4.974 24.464 21.517 1.00 35.31 379 PHE A O 1
ATOM 3028 N N . SER A 1 380 ? -4.743 24.747 19.299 1.00 28.81 380 SER A N 1
ATOM 3029 C CA . SER A 1 380 ? -4.038 26.033 19.236 1.00 28.81 380 SER A CA 1
ATOM 3030 C C . SER A 1 380 ? -4.060 26.519 17.795 1.00 28.81 380 SER A C 1
ATOM 3032 O O . SER A 1 380 ? -3.614 25.737 16.924 1.00 28.81 380 SER A O 1
#

pLDDT: mean 70.61, std 22.95, range [24.23, 97.38]

Radius of gyration: 27.64 Å; chains: 1; bounding box: 74×75×81 Å

Sequence (380 aa):
MLSFAKLSILSLSLTVLLQLILVVLQNSKRGPKKLLQEIVIVLVGMKGPWDAFRIASGGNSWDKESKMDTMMEIIQVLIRGMALVILGSVKISNLIIFLIADMGLYLTVKILRGDFIYWLPFESYAISLVFSFLSRMLIKTITDFTSIVQFRHPNELGGLYFSLNTVITIAVLFISLGLAEDSKTFPPNKIQLLWRIGTVLTVTLTTFFFIFIANIQKRYIHTFWSIMTGKELAFKQFTEAESDSIKARCVFHINKMLYQKFKGDIQTWVDANWTRWEDEKPEWFTELLDFGAIPEEMKPGLARAGTVGSPSPPPRRRSVVASLFHPNNLTPKIHPNQTANPPSADGDVDGDTERLELDTEADIEKFKSGIMSMQSIHFS

Foldseek 3Di:
DVVLVVVLVVVVVVVLVVVLVVLCVVCVPVDDVVSVVSNVCVVVQVVQVVVVVCVVVPHDPPDPDRRSQRVLQVLLLVLLSLLLVLLVLLPVVSSVCVLCVVLVVQCVVCVVVVQQFAFAADPDPVVRNVVSSVVLSVLVVSCNNRVPVVLCDQRHSHQQSSLVSSVVSLVSSVVSLVSCVVSVSDPPVVSVVSVVVSVVSVVVSVVSVVVVLVPDDPVCPVRNNDPDHLLNVLVVQLVPDPDPLSNCCSALRTYVSSCPVVVVVVLVVCVVCVVVCVVVVDPSVVVSVVVVSDPPVSRPPVVPPPDDDDDDDDPDDPDPVVVVPPPVVPDDDDDDDDDDDDDDDDDDDDDDDDDPPPPVVVVVVVVVVVVVVVVVVPPD

Secondary structure (DSSP, 8-state):
-HHHHHHHHHHHHHHHHHHHHHHHHHHTTS-HHHHHHHHHHHHTT-HHHHHHHHHHTT--S---S---HHHHHHHHHHHHHHHHHHHHHH-HHHHHHHHHHHHHHHHHHHHHTT--S-SS--SSHHHHHHHHHHHHHHHHHHHHHH--GGGGSTTTT-HHHHHHHHHHHHHHHHHHHHHHHHTT-S-HHHHHHHHHHHHHHHHHHHHHHHHHHHHS-HHHHGGGS----HHHHHHHHHHH-SSHHHHHHHHHTS-HHHHGGGHHHHHHHHHHHHHHHHHH--HHHHHHHHTT-S-GGGSTTTGGGS---PPPPPP----HHHHHT-GGGSS--PPP----PPP----------------HHHHHHHHHHHHHHHHGGG--